Protein AF-0000000078598171 (afdb_homodimer)

Sequence (650 aa):
MPSNESLQSGLPTLPEVDLKSPAPIDSLVQDVVRGLKESGACIIRNLLDREQVGHIMQDMKQFLKTRPDCPFFAQEVKVVGGLAGKSPTFATHVACNEVWQKVLTHFLRHPYGPYWSGGKQYVSYSGVQLGSSAGLQLDPGAKAQDLHRDDTAHRTWNGEASEYQIGRDSCLTSLTACTATTSINGATRVVPGSHLWDYNRPPPPEGQGAVDALLQPGDSLFILGSVLHGHGENSSVDEERMVLGCGACCDFLRQEENQYLAHDREALQQLPSHVQRFIGYSTFEPAGGTANWKDPWQLLNPNKEYEPMPMNTVEFTPERKEKAVMPSNESLQSGLPTLPEVDLKSPAPIDSLVQDVVRGLKESGACIIRNLLDREQVGHIMQDMKQFLKTRPDCPFFAQEVKVVGGLAGKSPTFATHVACNEVWQKVLTHFLRHPYGPYWSGGKQYVSYSGVQLGSSAGLQLDPGAKAQDLHRDDTAHRTWNGEASEYQIGRDSCLTSLTACTATTSINGATRVVPGSHLWDYNRPPPPEGQGAVDALLQPGDSLFILGSVLHGHGENSSVDEERMVLGCGACCDFLRQEENQYLAHDREALQQLPSHVQRFIGYSTFEPAGGTANWKDPWQLLNPNKEYEPMPMNTVEFTPERKEKAV

Structure (mmCIF, N/CA/C/O backbone):
data_AF-0000000078598171-model_v1
#
loop_
_entity.id
_entity.type
_entity.pdbx_description
1 polymer 'Uncharacterized protein'
#
loop_
_atom_site.group_PDB
_atom_site.id
_atom_site.type_symbol
_atom_site.label_atom_id
_atom_site.label_alt_id
_atom_site.label_comp_id
_atom_site.label_asym_id
_atom_site.label_entity_id
_atom_site.label_seq_id
_atom_site.pdbx_PDB_ins_code
_atom_site.Cartn_x
_atom_site.Cartn_y
_atom_site.Cartn_z
_atom_site.occupancy
_atom_site.B_iso_or_equiv
_atom_site.auth_seq_id
_atom_site.auth_comp_id
_atom_site.auth_asym_id
_atom_site.auth_atom_id
_atom_site.pdbx_PDB_model_num
ATOM 1 N N . MET A 1 1 ? -37.5 -45.531 -22.984 1 25.11 1 MET A N 1
ATOM 2 C CA . MET A 1 1 ? -36.594 -45.625 -21.844 1 25.11 1 MET A CA 1
ATOM 3 C C . MET A 1 1 ? -35.531 -44.531 -21.891 1 25.11 1 MET A C 1
ATOM 5 O O . MET A 1 1 ? -34.812 -44.406 -22.875 1 25.11 1 MET A O 1
ATOM 9 N N . PRO A 1 2 ? -35.75 -43.281 -21.359 1 27.56 2 PRO A N 1
ATOM 10 C CA . PRO A 1 2 ? -34.938 -42.094 -21.562 1 27.56 2 PRO A CA 1
ATOM 11 C C . PRO A 1 2 ? -33.469 -42.312 -21.203 1 27.56 2 PRO A C 1
ATOM 13 O O . PRO A 1 2 ? -33.156 -43.062 -20.297 1 27.56 2 PRO A O 1
ATOM 16 N N . SER A 1 3 ? -32.594 -42.469 -22.266 1 26.48 3 SER A N 1
ATOM 17 C CA . SER A 1 3 ? -31.172 -42.75 -22.109 1 26.48 3 SER A CA 1
ATOM 18 C C . SER A 1 3 ? -30.562 -41.969 -20.969 1 26.48 3 SER A C 1
ATOM 20 O O . SER A 1 3 ? -30.875 -40.781 -20.781 1 26.48 3 SER A O 1
ATOM 22 N N . ASN A 1 4 ? -30.234 -42.594 -19.766 1 26.97 4 ASN A N 1
ATOM 23 C CA . ASN A 1 4 ? -29.516 -42.312 -18.516 1 26.97 4 ASN A CA 1
ATOM 24 C C . ASN A 1 4 ? -28.188 -41.594 -18.797 1 26.97 4 ASN A C 1
ATOM 26 O O . ASN A 1 4 ? -27.156 -42.25 -18.953 1 26.97 4 ASN A O 1
ATOM 30 N N . GLU A 1 5 ? -27.969 -40.812 -19.75 1 30.59 5 GLU A N 1
ATOM 31 C CA . GLU A 1 5 ? -26.688 -40.156 -20 1 30.59 5 GLU A CA 1
ATOM 32 C C . GLU A 1 5 ? -25.984 -39.844 -18.688 1 30.59 5 GLU A C 1
ATOM 34 O O . GLU A 1 5 ? -26.641 -39.531 -17.688 1 30.59 5 GLU A O 1
ATOM 39 N N . SER A 1 6 ? -24.531 -40.125 -18.625 1 29.31 6 SER A N 1
ATOM 40 C CA . SER A 1 6 ? -23.453 -40.188 -17.641 1 29.31 6 SER A CA 1
ATOM 41 C C . SER A 1 6 ? -23.484 -38.969 -16.734 1 29.31 6 SER A C 1
ATOM 43 O O . SER A 1 6 ? -23.406 -37.812 -17.203 1 29.31 6 SER A O 1
ATOM 45 N N . LEU A 1 7 ? -24.234 -38.781 -15.719 1 32.22 7 LEU A N 1
ATOM 46 C CA . LEU A 1 7 ? -24.047 -38.219 -14.391 1 32.22 7 LEU A CA 1
ATOM 47 C C . LEU A 1 7 ? -22.609 -38.438 -13.914 1 32.22 7 LEU A C 1
ATOM 49 O O . LEU A 1 7 ? -22.375 -39.156 -12.945 1 32.22 7 LEU A O 1
ATOM 53 N N . GLN A 1 8 ? -21.578 -38.906 -14.789 1 32.25 8 GLN A N 1
ATOM 54 C CA . GLN A 1 8 ? -20.203 -39.125 -14.359 1 32.25 8 GLN A CA 1
ATOM 55 C C . GLN A 1 8 ? -19.797 -38.156 -13.266 1 32.25 8 GLN A C 1
ATOM 57 O O . GLN A 1 8 ? -20.203 -37 -13.281 1 32.25 8 GLN A O 1
ATOM 62 N N . SER A 1 9 ? -19.188 -38.469 -12.023 1 37.94 9 SER A N 1
ATOM 63 C CA . SER A 1 9 ? -18.781 -38.219 -10.641 1 37.94 9 SER A CA 1
ATOM 64 C C . SER A 1 9 ? -17.844 -37 -10.562 1 37.94 9 SER A C 1
ATOM 66 O O . SER A 1 9 ? -16.656 -37.125 -10.844 1 37.94 9 SER A O 1
ATOM 68 N N . GLY A 1 10 ? -17.781 -35.844 -11.258 1 42.25 10 GLY A N 1
ATOM 69 C CA . GLY A 1 10 ? -17.047 -34.719 -11.844 1 42.25 10 GLY A CA 1
ATOM 70 C C . GLY A 1 10 ? -16.203 -33.969 -10.836 1 42.25 10 GLY A C 1
ATOM 71 O O . GLY A 1 10 ? -16.719 -33.125 -10.094 1 42.25 10 GLY A O 1
ATOM 72 N N . LEU A 1 11 ? -15.219 -34.562 -10.219 1 49.22 11 LEU A N 1
ATOM 73 C CA . LEU A 1 11 ? -14.289 -33.844 -9.344 1 49.22 11 LEU A CA 1
ATOM 74 C C . LEU A 1 11 ? -13.984 -32.469 -9.883 1 49.22 11 LEU A C 1
ATOM 76 O O . LEU A 1 11 ? -13.828 -32.281 -11.094 1 49.22 11 LEU A O 1
ATOM 80 N N . PRO A 1 12 ? -14.25 -31.531 -9.086 1 64.31 12 PRO A N 1
ATOM 81 C CA . PRO A 1 12 ? -14.008 -30.156 -9.555 1 64.31 12 PRO A CA 1
ATOM 82 C C . PRO A 1 12 ? -12.625 -30 -10.195 1 64.31 12 PRO A C 1
ATOM 84 O O . PRO A 1 12 ? -11.664 -30.625 -9.758 1 64.31 12 PRO A O 1
ATOM 87 N N . THR A 1 13 ? -12.602 -29.828 -11.539 1 85.81 13 THR A N 1
ATOM 88 C CA . THR A 1 13 ? -11.367 -29.531 -12.258 1 85.81 13 THR A CA 1
ATOM 89 C C . THR A 1 13 ? -11.172 -28.016 -12.383 1 85.81 13 THR A C 1
ATOM 91 O O . THR A 1 13 ? -12.117 -27.25 -12.227 1 85.81 13 THR A O 1
ATOM 94 N N . LEU A 1 14 ? -9.945 -27.703 -12.461 1 96.62 14 LEU A N 1
ATOM 95 C CA . LEU A 1 14 ? -9.633 -26.297 -12.719 1 96.62 14 LEU A CA 1
ATOM 96 C C . LEU A 1 14 ? -9.758 -25.984 -14.211 1 96.62 14 LEU A C 1
ATOM 98 O O . LEU A 1 14 ? -9.391 -26.797 -15.055 1 96.62 14 LEU A O 1
ATOM 102 N N . PRO A 1 15 ? -10.383 -24.859 -14.523 1 98.12 15 PRO A N 1
ATOM 103 C CA . PRO A 1 15 ? -10.344 -24.422 -15.922 1 98.12 15 PRO A CA 1
ATOM 104 C C . PRO A 1 15 ? -8.922 -24.359 -16.484 1 98.12 15 PRO A C 1
ATOM 106 O O . PRO A 1 15 ? -7.969 -24.156 -15.734 1 98.12 15 PRO A O 1
ATOM 109 N N . GLU A 1 16 ? -8.836 -24.625 -17.812 1 98.25 16 GLU A N 1
ATOM 110 C CA . GLU A 1 16 ? -7.531 -24.625 -18.469 1 98.25 16 GLU A CA 1
ATOM 111 C C . GLU A 1 16 ? -7.582 -23.859 -19.797 1 98.25 16 GLU A C 1
ATOM 113 O O . GLU A 1 16 ? -8.57 -23.938 -20.516 1 98.25 16 GLU A O 1
ATOM 118 N N . VAL A 1 17 ? -6.535 -23.125 -20.062 1 98.75 17 VAL A N 1
ATOM 119 C CA . VAL A 1 17 ? -6.348 -22.438 -21.328 1 98.75 17 VAL A CA 1
ATOM 120 C C . VAL A 1 17 ? -4.965 -22.766 -21.891 1 98.75 17 VAL A C 1
ATOM 122 O O . VAL A 1 17 ? -3.965 -22.719 -21.172 1 98.75 17 VAL A O 1
ATOM 125 N N . ASP A 1 18 ? -4.91 -23.141 -23.141 1 98.75 18 ASP A N 1
ATOM 126 C CA . ASP A 1 18 ? -3.65 -23.438 -23.812 1 98.75 18 ASP A CA 1
ATOM 127 C C . ASP A 1 18 ? -3.199 -22.281 -24.688 1 98.75 18 ASP A C 1
ATOM 129 O O . ASP A 1 18 ? -3.848 -21.953 -25.688 1 98.75 18 ASP A O 1
ATOM 133 N N . LEU A 1 19 ? -2.061 -21.703 -24.375 1 98.25 19 LEU A N 1
ATOM 134 C CA . LEU A 1 19 ? -1.608 -20.516 -25.078 1 98.25 19 LEU A CA 1
ATOM 135 C C . LEU A 1 19 ? -1.07 -20.875 -26.453 1 98.25 19 LEU A C 1
ATOM 137 O O . LEU A 1 19 ? -0.82 -19.984 -27.281 1 98.25 19 LEU A O 1
ATOM 141 N N . LYS A 1 20 ? -0.929 -22.125 -26.781 1 97.12 20 LYS A N 1
ATOM 142 C CA . LYS A 1 20 ? -0.544 -22.531 -28.141 1 97.12 20 LYS A CA 1
ATOM 143 C C . LYS A 1 20 ? -1.768 -22.688 -29.031 1 97.12 20 LYS A C 1
ATOM 145 O O . LYS A 1 20 ? -1.637 -22.969 -30.219 1 97.12 20 LYS A O 1
ATOM 150 N N . SER A 1 21 ? -2.893 -22.531 -28.406 1 96.31 21 SER A N 1
ATOM 151 C CA . SER A 1 21 ? -4.105 -22.516 -29.219 1 96.31 21 SER A CA 1
ATOM 152 C C . SER A 1 21 ? -4.027 -21.438 -30.297 1 96.31 21 SER A C 1
ATOM 154 O O . SER A 1 21 ? -3.479 -20.344 -30.062 1 96.31 21 SER A O 1
ATOM 156 N N . PRO A 1 22 ? -4.625 -21.625 -31.484 1 96.12 22 PRO A N 1
ATOM 157 C CA . PRO A 1 22 ? -4.562 -20.656 -32.562 1 96.12 22 PRO A CA 1
ATOM 158 C C . PRO A 1 22 ? -5.469 -19.438 -32.344 1 96.12 22 PRO A C 1
ATOM 160 O O . PRO A 1 22 ? -5.445 -18.484 -33.125 1 96.12 22 PRO A O 1
ATOM 163 N N . ALA A 1 23 ? -6.176 -19.422 -31.297 1 96.25 23 ALA A N 1
ATOM 164 C CA . ALA A 1 23 ? -7.074 -18.312 -31 1 96.25 23 ALA A CA 1
ATOM 165 C C . ALA A 1 23 ? -6.285 -17.031 -30.734 1 96.25 23 ALA A C 1
ATOM 167 O O . ALA A 1 23 ? -5.141 -17.078 -30.281 1 96.25 23 ALA A O 1
ATOM 168 N N . PRO A 1 24 ? -6.957 -15.891 -31.094 1 97.69 24 PRO A N 1
ATOM 169 C CA . PRO A 1 24 ? -6.309 -14.617 -30.781 1 97.69 24 PRO A CA 1
ATOM 170 C C . PRO A 1 24 ? -6.035 -14.445 -29.281 1 97.69 24 PRO A C 1
ATOM 172 O O . PRO A 1 24 ? -6.793 -14.953 -28.453 1 97.69 24 PRO A O 1
ATOM 175 N N . ILE A 1 25 ? -5.047 -13.734 -28.969 1 97.12 25 ILE A N 1
ATOM 176 C CA . ILE A 1 25 ? -4.59 -13.547 -27.594 1 97.12 25 ILE A CA 1
ATOM 177 C C . ILE A 1 25 ? -5.727 -12.977 -26.75 1 97.12 25 ILE A C 1
ATOM 179 O O . ILE A 1 25 ? -5.914 -13.383 -25.594 1 97.12 25 ILE A O 1
ATOM 183 N N . ASP A 1 26 ? -6.477 -12.07 -27.25 1 97.88 26 ASP A N 1
ATOM 184 C CA . ASP A 1 26 ? -7.559 -11.445 -26.5 1 97.88 26 ASP A CA 1
ATOM 185 C C . ASP A 1 26 ? -8.641 -12.461 -26.141 1 97.88 26 ASP A C 1
ATOM 187 O O . ASP A 1 26 ? -9.25 -12.383 -25.062 1 97.88 26 ASP A O 1
ATOM 191 N N . SER A 1 27 ? -8.859 -13.367 -27.031 1 98.25 27 SER A N 1
ATOM 192 C CA . SER A 1 27 ? -9.812 -14.438 -26.75 1 98.25 27 SER A CA 1
ATOM 193 C C . SER A 1 27 ? -9.297 -15.359 -25.641 1 98.25 27 SER A C 1
ATOM 195 O O . SER A 1 27 ? -10.055 -15.758 -24.766 1 98.25 27 SER A O 1
ATOM 197 N N . LEU A 1 28 ? -8.055 -15.664 -25.75 1 98.44 28 LEU A N 1
ATOM 198 C CA . LEU A 1 28 ? -7.441 -16.5 -24.719 1 98.44 28 LEU A CA 1
ATOM 199 C C . LEU A 1 28 ? -7.516 -15.82 -23.344 1 98.44 28 LEU A C 1
ATOM 201 O O . LEU A 1 28 ? -7.82 -16.469 -22.344 1 98.44 28 LEU A O 1
ATOM 205 N N . VAL A 1 29 ? -7.297 -14.516 -23.328 1 98.81 29 VAL A N 1
ATOM 206 C CA . VAL A 1 29 ? -7.379 -13.742 -22.094 1 98.81 29 VAL A CA 1
ATOM 207 C C . VAL A 1 29 ? -8.797 -13.812 -21.531 1 98.81 29 VAL A C 1
ATOM 209 O O . VAL A 1 29 ? -8.984 -14.008 -20.328 1 98.81 29 VAL A O 1
ATOM 212 N N . GLN A 1 30 ? -9.773 -13.711 -22.359 1 98.69 30 GLN A N 1
ATOM 213 C CA . GLN A 1 30 ? -11.164 -13.781 -21.906 1 98.69 30 GLN A CA 1
ATOM 214 C C . GLN A 1 30 ? -11.477 -15.141 -21.297 1 98.69 30 GLN A C 1
ATOM 216 O O . GLN A 1 30 ? -12.219 -15.234 -20.328 1 98.69 30 GLN A O 1
ATOM 221 N N . ASP A 1 31 ? -10.906 -16.156 -21.906 1 98.75 31 ASP A N 1
ATOM 222 C CA . ASP A 1 31 ? -11.102 -17.5 -21.375 1 98.75 31 ASP A CA 1
ATOM 223 C C . ASP A 1 31 ? -10.469 -17.641 -19.984 1 98.75 31 ASP A C 1
ATOM 225 O O . ASP A 1 31 ? -11.055 -18.25 -19.094 1 98.75 31 ASP A O 1
ATOM 229 N N . VAL A 1 32 ? -9.305 -17.094 -19.844 1 98.88 32 VAL A N 1
ATOM 230 C CA . VAL A 1 32 ? -8.641 -17.125 -18.547 1 98.88 32 VAL A CA 1
ATOM 231 C C . VAL A 1 32 ? -9.477 -16.359 -17.516 1 98.88 32 VAL A C 1
ATOM 233 O O . VAL A 1 32 ? -9.711 -16.859 -16.422 1 98.88 32 VAL A O 1
ATOM 236 N N . VAL A 1 33 ? -9.953 -15.164 -17.906 1 98.88 33 VAL A N 1
ATOM 237 C CA . VAL A 1 33 ? -10.758 -14.328 -17.016 1 98.88 33 VAL A CA 1
ATOM 238 C C . VAL A 1 33 ? -12.016 -15.094 -16.594 1 98.88 33 VAL A C 1
ATOM 240 O O . VAL A 1 33 ? -12.367 -15.109 -15.406 1 98.88 33 VAL A O 1
ATOM 243 N N . ARG A 1 34 ? -12.633 -15.766 -17.531 1 98.56 34 ARG A N 1
ATOM 244 C CA . ARG A 1 34 ? -13.82 -16.562 -17.234 1 98.56 34 ARG A CA 1
ATOM 245 C C . ARG A 1 34 ? -13.492 -17.672 -16.25 1 98.56 34 ARG A C 1
ATOM 247 O O . ARG A 1 34 ? -14.234 -17.906 -15.289 1 98.56 34 ARG A O 1
ATOM 254 N N . GLY A 1 35 ? -12.414 -18.359 -16.5 1 98.62 35 GLY A N 1
ATOM 255 C CA . GLY A 1 35 ? -11.977 -19.406 -15.586 1 98.62 35 GLY A CA 1
ATOM 256 C C . GLY A 1 35 ? -11.719 -18.906 -14.18 1 98.62 35 GLY A C 1
ATOM 257 O O . GLY A 1 35 ? -12.141 -19.547 -13.203 1 98.62 35 GLY A O 1
ATOM 258 N N . LEU A 1 36 ? -11.078 -17.766 -14.055 1 98.88 36 LEU A N 1
ATOM 259 C CA . LEU A 1 36 ? -10.766 -17.172 -12.758 1 98.88 36 LEU A CA 1
ATOM 260 C C . LEU A 1 36 ? -12.039 -16.75 -12.039 1 98.88 36 LEU A C 1
ATOM 262 O O . LEU A 1 36 ? -12.172 -16.938 -10.828 1 98.88 36 LEU A O 1
ATOM 266 N N . LYS A 1 37 ? -12.969 -16.188 -12.797 1 98.62 37 LYS A N 1
ATOM 267 C CA . LYS A 1 37 ? -14.227 -15.758 -12.188 1 98.62 37 LYS A CA 1
ATOM 268 C C . LYS A 1 37 ? -15.016 -16.953 -11.672 1 98.62 37 LYS A C 1
ATOM 270 O O . LYS A 1 37 ? -15.711 -16.859 -10.664 1 98.62 37 LYS A O 1
ATOM 275 N N . GLU A 1 38 ? -14.844 -18.062 -12.32 1 97.38 38 GLU A N 1
ATOM 276 C CA . GLU A 1 38 ? -15.625 -19.25 -11.984 1 97.38 38 GLU A CA 1
ATOM 277 C C . GLU A 1 38 ? -14.992 -20.016 -10.828 1 97.38 38 GLU A C 1
ATOM 279 O O . GLU A 1 38 ? -15.68 -20.375 -9.867 1 97.38 38 GLU A O 1
ATOM 284 N N . SER A 1 39 ? -13.695 -20.188 -10.875 1 97.88 39 SER A N 1
ATOM 285 C CA . SER A 1 39 ? -13.078 -21.141 -9.945 1 97.88 39 SER A CA 1
ATOM 286 C C . SER A 1 39 ? -12.086 -20.438 -9.023 1 97.88 39 SER A C 1
ATOM 288 O O . SER A 1 39 ? -11.641 -21.016 -8.031 1 97.88 39 SER A O 1
ATOM 290 N N . GLY A 1 40 ? -11.75 -19.203 -9.336 1 98.62 40 GLY A N 1
ATOM 291 C CA . GLY A 1 40 ? -10.703 -18.516 -8.602 1 98.62 40 GLY A CA 1
ATOM 292 C C . GLY A 1 40 ? -9.305 -18.906 -9.047 1 98.62 40 GLY A C 1
ATOM 293 O O . GLY A 1 40 ? -8.312 -18.375 -8.555 1 98.62 40 GLY A O 1
ATOM 294 N N . ALA A 1 41 ? -9.242 -19.891 -10.031 1 98.88 41 ALA A N 1
ATOM 295 C CA . ALA A 1 41 ? -7.973 -20.391 -10.555 1 98.88 41 ALA A CA 1
ATOM 296 C C . ALA A 1 41 ? -8.117 -20.859 -12 1 98.88 41 ALA A C 1
ATOM 298 O O . ALA A 1 41 ? -9.203 -21.266 -12.422 1 98.88 41 ALA A O 1
ATOM 299 N N . CYS A 1 42 ? -7.031 -20.75 -12.688 1 98.94 42 CYS A N 1
ATOM 300 C CA . CYS A 1 42 ? -6.996 -21.203 -14.07 1 98.94 42 CYS A CA 1
ATOM 301 C C . CYS A 1 42 ? -5.602 -21.703 -14.445 1 98.94 42 CYS A C 1
ATOM 303 O O . CYS A 1 42 ? -4.609 -21.016 -14.203 1 98.94 42 CYS A O 1
ATOM 305 N N . ILE A 1 43 ? -5.527 -22.891 -14.977 1 98.88 43 ILE A N 1
ATOM 306 C CA . ILE A 1 43 ? -4.262 -23.438 -15.469 1 98.88 43 ILE A CA 1
ATOM 307 C C . ILE A 1 43 ? -3.967 -22.875 -16.859 1 98.88 43 ILE A C 1
ATOM 309 O O . ILE A 1 43 ? -4.828 -22.906 -17.734 1 98.88 43 ILE A O 1
ATOM 313 N N . ILE A 1 44 ? -2.807 -22.344 -17.047 1 98.94 44 ILE A N 1
ATOM 314 C CA . ILE A 1 44 ? -2.314 -21.844 -18.328 1 98.94 44 ILE A CA 1
ATOM 315 C C . ILE A 1 44 ? -1.263 -22.812 -18.891 1 98.94 44 ILE A C 1
ATOM 317 O O . ILE A 1 44 ? -0.153 -22.891 -18.359 1 98.94 44 ILE A O 1
ATOM 321 N N . ARG A 1 45 ? -1.63 -23.5 -19.938 1 98.81 45 ARG A N 1
ATOM 322 C CA . ARG A 1 45 ? -0.683 -24.406 -20.578 1 98.81 45 ARG A CA 1
ATOM 323 C C . ARG A 1 45 ? 0.257 -23.641 -21.5 1 98.81 45 ARG A C 1
ATOM 325 O O . ARG A 1 45 ? -0.173 -22.734 -22.234 1 98.81 45 ARG A O 1
ATOM 332 N N . ASN A 1 46 ? 1.553 -23.938 -21.422 1 98.69 46 ASN A N 1
ATOM 333 C CA . ASN A 1 46 ? 2.559 -23.453 -22.375 1 98.69 46 ASN A CA 1
ATOM 334 C C . ASN A 1 46 ? 2.766 -21.938 -22.234 1 98.69 46 ASN A C 1
ATOM 336 O O . ASN A 1 46 ? 2.879 -21.234 -23.25 1 98.69 46 ASN A O 1
ATOM 340 N N . LEU A 1 47 ? 2.783 -21.453 -21.016 1 98.81 47 LEU A N 1
ATOM 341 C CA . LEU A 1 47 ? 3.164 -20.062 -20.828 1 98.81 47 LEU A CA 1
ATOM 342 C C . LEU A 1 47 ? 4.613 -19.828 -21.234 1 98.81 47 LEU A C 1
ATOM 344 O O . LEU A 1 47 ? 4.926 -18.812 -21.875 1 98.81 47 LEU A O 1
ATOM 348 N N . LEU A 1 48 ? 5.5 -20.734 -20.844 1 98.75 48 LEU A N 1
ATOM 349 C CA . LEU A 1 48 ? 6.914 -20.703 -21.219 1 98.75 48 LEU A CA 1
ATOM 350 C C . LEU A 1 48 ? 7.266 -21.906 -22.094 1 98.75 48 LEU A C 1
ATOM 352 O O . LEU A 1 48 ? 6.668 -22.969 -21.953 1 98.75 48 LEU A O 1
ATOM 356 N N . ASP A 1 49 ? 8.266 -21.719 -22.906 1 98.06 49 ASP A N 1
ATOM 357 C CA . ASP A 1 49 ? 8.836 -22.875 -23.594 1 98.06 49 ASP A CA 1
ATOM 358 C C . ASP A 1 49 ? 9.992 -23.469 -22.797 1 98.06 49 ASP A C 1
ATOM 360 O O . ASP A 1 49 ? 10.375 -22.922 -21.75 1 98.06 49 ASP A O 1
ATOM 364 N N . ARG A 1 50 ? 10.516 -24.562 -23.281 1 97.56 50 ARG A N 1
ATOM 365 C CA . ARG A 1 50 ? 11.531 -25.312 -22.562 1 97.56 50 ARG A CA 1
ATOM 366 C C . ARG A 1 50 ? 12.812 -24.5 -22.422 1 97.56 50 ARG A C 1
ATOM 368 O O . ARG A 1 50 ? 13.508 -24.594 -21.406 1 97.56 50 ARG A O 1
ATOM 375 N N . GLU A 1 51 ? 13.133 -23.75 -23.375 1 98.38 51 GLU A N 1
ATOM 376 C CA . GLU A 1 51 ? 14.344 -22.938 -23.344 1 98.38 51 GLU A CA 1
ATOM 377 C C . GLU A 1 51 ? 14.242 -21.859 -22.281 1 98.38 51 GLU A C 1
ATOM 379 O O . GLU A 1 51 ? 15.188 -21.625 -21.516 1 98.38 51 GLU A O 1
ATOM 384 N N . GLN A 1 52 ? 13.117 -21.234 -22.266 1 98.62 52 GLN A N 1
ATOM 385 C CA . GLN A 1 52 ? 12.875 -20.203 -21.281 1 98.62 52 GLN A CA 1
ATOM 386 C C . GLN A 1 52 ? 12.93 -20.766 -19.859 1 98.62 52 GLN A C 1
ATOM 388 O O . GLN A 1 52 ? 13.523 -20.156 -18.969 1 98.62 52 GLN A O 1
ATOM 393 N N . VAL A 1 53 ? 12.352 -21.922 -19.656 1 98.81 53 VAL A N 1
ATOM 394 C CA . VAL A 1 53 ? 12.414 -22.594 -18.359 1 98.81 53 VAL A CA 1
ATOM 395 C C . VAL A 1 53 ? 13.867 -22.859 -17.984 1 98.81 53 VAL A C 1
ATOM 397 O O . VAL A 1 53 ? 14.281 -22.578 -16.859 1 98.81 53 VAL A O 1
ATOM 400 N N . GLY A 1 54 ? 14.586 -23.344 -18.922 1 98.38 54 GLY A N 1
ATOM 401 C CA . GLY A 1 54 ? 16 -23.625 -18.688 1 98.38 54 GLY A CA 1
ATOM 402 C C . GLY A 1 54 ? 16.797 -22.391 -18.297 1 98.38 54 GLY A C 1
ATOM 403 O O . GLY A 1 54 ? 17.625 -22.438 -17.391 1 98.38 54 GLY A O 1
ATOM 404 N N . HIS A 1 55 ? 16.562 -21.281 -18.938 1 98.44 55 HIS A N 1
ATOM 405 C CA . HIS A 1 55 ? 17.25 -20.031 -18.641 1 98.44 55 HIS A CA 1
ATOM 406 C C . HIS A 1 55 ? 16.969 -19.562 -17.219 1 98.44 55 HIS A C 1
ATOM 408 O O . HIS A 1 55 ? 17.891 -19.172 -16.5 1 98.44 55 HIS A O 1
ATOM 414 N N . ILE A 1 56 ? 15.734 -19.641 -16.812 1 98.5 56 ILE A N 1
ATOM 415 C CA . ILE A 1 56 ? 15.344 -19.188 -15.484 1 98.5 56 ILE A CA 1
ATOM 416 C C . ILE A 1 56 ? 15.992 -20.078 -14.422 1 98.5 56 ILE A C 1
ATOM 418 O O . ILE A 1 56 ? 16.531 -19.594 -13.43 1 98.5 56 ILE A O 1
ATOM 422 N N . MET A 1 57 ? 15.969 -21.406 -14.695 1 97.88 57 MET A N 1
ATOM 423 C CA . MET A 1 57 ? 16.578 -22.344 -13.758 1 97.88 57 MET A CA 1
ATOM 424 C C . MET A 1 57 ? 18.078 -22.078 -13.625 1 97.88 57 MET A C 1
ATOM 426 O O . MET A 1 57 ? 18.625 -22.125 -12.516 1 97.88 57 MET A O 1
ATOM 430 N N . GLN A 1 58 ? 18.672 -21.75 -14.68 1 97.31 58 GLN A N 1
ATOM 431 C CA . GLN A 1 58 ? 20.094 -21.438 -14.656 1 97.31 58 GLN A CA 1
ATOM 432 C C . GLN A 1 58 ? 20.359 -20.156 -13.867 1 97.31 58 GLN A C 1
ATOM 434 O O . GLN A 1 58 ? 21.312 -20.094 -13.086 1 97.31 58 GLN A O 1
ATOM 439 N N . ASP A 1 59 ? 19.547 -19.172 -14.086 1 96.25 59 ASP A N 1
ATOM 440 C CA . ASP A 1 59 ? 19.688 -17.906 -13.383 1 96.25 59 ASP A CA 1
ATOM 441 C C . ASP A 1 59 ? 19.594 -18.094 -11.867 1 96.25 59 ASP A C 1
ATOM 443 O O . ASP A 1 59 ? 20.266 -17.391 -11.102 1 96.25 59 ASP A O 1
ATOM 447 N N . MET A 1 60 ? 18.812 -19.078 -11.445 1 94.62 60 MET A N 1
ATOM 448 C CA . MET A 1 60 ? 18.516 -19.266 -10.023 1 94.62 60 MET A CA 1
ATOM 449 C C . MET A 1 60 ? 19.578 -20.141 -9.359 1 94.62 60 MET A C 1
ATOM 451 O O . MET A 1 60 ? 19.672 -20.172 -8.133 1 94.62 60 MET A O 1
ATOM 455 N N . LYS A 1 61 ? 20.281 -20.859 -10.094 1 92.25 61 LYS A N 1
ATOM 456 C CA . LYS A 1 61 ? 21.156 -21.922 -9.594 1 92.25 61 LYS A CA 1
ATOM 457 C C . LYS A 1 61 ? 22.078 -21.391 -8.5 1 92.25 61 LYS A C 1
ATOM 459 O O . LYS A 1 61 ? 22.234 -22.016 -7.453 1 92.25 61 LYS A O 1
ATOM 464 N N . GLN A 1 62 ? 22.625 -20.266 -8.719 1 88.56 62 GLN A N 1
ATOM 465 C CA . GLN A 1 62 ? 23.609 -19.734 -7.789 1 88.56 62 GLN A CA 1
ATOM 466 C C . GLN A 1 62 ? 22.969 -19.281 -6.48 1 88.56 62 GLN A C 1
ATOM 468 O O . GLN A 1 62 ? 23.656 -19.125 -5.469 1 88.56 62 GLN A O 1
ATOM 473 N N . PHE A 1 63 ? 21.703 -19.062 -6.559 1 88.19 63 PHE A N 1
ATOM 474 C CA . PHE A 1 63 ? 21.031 -18.562 -5.371 1 88.19 63 PHE A CA 1
ATOM 475 C C . PHE A 1 63 ? 20.375 -19.703 -4.59 1 88.19 63 PHE A C 1
ATOM 477 O O . PHE A 1 63 ? 19.953 -19.5 -3.447 1 88.19 63 PHE A O 1
ATOM 484 N N . LEU A 1 64 ? 20.172 -20.766 -5.301 1 82.31 64 LEU A N 1
ATOM 485 C CA . LEU A 1 64 ? 19.547 -21.922 -4.641 1 82.31 64 LEU A CA 1
ATOM 486 C C . LEU A 1 64 ? 20.516 -22.547 -3.643 1 82.31 64 LEU A C 1
ATOM 488 O O . LEU A 1 64 ? 21.594 -23 -4.016 1 82.31 64 LEU A O 1
ATOM 492 N N . LYS A 1 65 ? 20.781 -21.578 -2.646 1 66.44 65 LYS A N 1
ATOM 493 C CA . LYS A 1 65 ? 21.734 -22.062 -1.647 1 66.44 65 LYS A CA 1
ATOM 494 C C . LYS A 1 65 ? 21.125 -23.172 -0.8 1 66.44 65 LYS A C 1
ATOM 496 O O . LYS A 1 65 ? 19.906 -23.359 -0.789 1 66.44 65 LYS A O 1
ATOM 501 N N . THR A 1 66 ? 22.047 -24.016 -0.126 1 56.34 66 THR A N 1
ATOM 502 C CA . THR A 1 66 ? 21.734 -25.156 0.728 1 56.34 66 THR A CA 1
ATOM 503 C C . THR A 1 66 ? 20.656 -24.781 1.748 1 56.34 66 THR A C 1
ATOM 505 O O . THR A 1 66 ? 19.766 -25.578 2.029 1 56.34 66 THR A O 1
ATOM 508 N N . ARG A 1 67 ? 20.859 -23.891 2.877 1 52.16 67 ARG A N 1
ATOM 509 C CA . ARG A 1 67 ? 19.844 -23.828 3.922 1 52.16 67 ARG A CA 1
ATOM 510 C C . ARG A 1 67 ? 19.234 -22.438 4.012 1 52.16 67 ARG A C 1
ATOM 512 O O . ARG A 1 67 ? 19.953 -21.438 4.109 1 52.16 67 ARG A O 1
ATOM 519 N N . PRO A 1 68 ? 18.062 -22.281 3.391 1 51.91 68 PRO A N 1
ATOM 520 C CA . PRO A 1 68 ? 17.422 -20.984 3.6 1 51.91 68 PRO A CA 1
ATOM 521 C C . PRO A 1 68 ? 17.25 -20.641 5.078 1 51.91 68 PRO A C 1
ATOM 523 O O . PRO A 1 68 ? 16.938 -21.516 5.887 1 51.91 68 PRO A O 1
ATOM 526 N N . ASP A 1 69 ? 17.922 -19.734 5.648 1 56.69 69 ASP A N 1
ATOM 527 C CA . ASP A 1 69 ? 17.562 -19.328 7.004 1 56.69 69 ASP A CA 1
ATOM 528 C C . ASP A 1 69 ? 16.25 -18.547 7.012 1 56.69 69 ASP A C 1
ATOM 530 O O . ASP A 1 69 ? 16.219 -17.375 7.406 1 56.69 69 ASP A O 1
ATOM 534 N N . CYS A 1 70 ? 15.234 -18.938 6.059 1 54.72 70 CYS A N 1
ATOM 535 C CA . CYS A 1 70 ? 13.984 -18.188 6.152 1 54.72 70 CYS A CA 1
ATOM 536 C C . CYS A 1 70 ? 13.109 -18.734 7.277 1 54.72 70 CYS A C 1
ATOM 538 O O . CYS A 1 70 ? 12.711 -19.906 7.25 1 54.72 70 CYS A O 1
ATOM 540 N N . PRO A 1 71 ? 12.977 -17.984 8.281 1 54.44 71 PRO A N 1
ATOM 541 C CA . PRO A 1 71 ? 12.195 -18.469 9.414 1 54.44 71 PRO A CA 1
ATOM 542 C C . PRO A 1 71 ? 10.742 -18.766 9.047 1 54.44 71 PRO A C 1
ATOM 544 O O . PRO A 1 71 ? 10.047 -19.469 9.789 1 54.44 71 PRO A O 1
ATOM 547 N N . PHE A 1 72 ? 10.344 -18.375 7.805 1 56.94 72 PHE A N 1
ATOM 548 C CA . PHE A 1 72 ? 8.922 -18.5 7.488 1 56.94 72 PHE A CA 1
ATOM 549 C C . PHE A 1 72 ? 8.625 -19.844 6.859 1 56.94 72 PHE A C 1
ATOM 551 O O . PHE A 1 72 ? 7.465 -20.25 6.773 1 56.94 72 PHE A O 1
ATOM 558 N N . PHE A 1 73 ? 9.797 -20.484 6.43 1 63.09 73 PHE A N 1
ATOM 559 C CA . PHE A 1 73 ? 9.547 -21.766 5.773 1 63.09 73 PHE A CA 1
ATOM 560 C C . PHE A 1 73 ? 10.305 -22.891 6.473 1 63.09 73 PHE A C 1
ATOM 562 O O . PHE A 1 73 ? 11.352 -22.656 7.09 1 63.09 73 PHE A O 1
ATOM 569 N N . ALA A 1 74 ? 9.688 -24.078 6.34 1 70.31 74 ALA A N 1
ATOM 570 C CA . ALA A 1 74 ? 10.344 -25.281 6.832 1 70.31 74 ALA A CA 1
ATOM 571 C C . ALA A 1 74 ? 11.625 -25.562 6.059 1 70.31 74 ALA A C 1
ATOM 573 O O . ALA A 1 74 ? 11.844 -25 4.984 1 70.31 74 ALA A O 1
ATOM 574 N N . GLN A 1 75 ? 12.5 -26.312 6.602 1 76.81 75 GLN A N 1
ATOM 575 C CA . GLN A 1 75 ? 13.828 -26.609 6.059 1 76.81 75 GLN A CA 1
ATOM 576 C C . GLN A 1 75 ? 13.727 -27.203 4.656 1 76.81 75 GLN A C 1
ATOM 578 O O . GLN A 1 75 ? 14.648 -27.047 3.85 1 76.81 75 GLN A O 1
ATOM 583 N N . GLU A 1 76 ? 12.617 -27.75 4.375 1 85.19 76 GLU A N 1
ATOM 584 C CA . GLU A 1 76 ? 12.453 -28.453 3.107 1 85.19 76 GLU A CA 1
ATOM 585 C C . GLU A 1 76 ? 11.945 -27.516 2.018 1 85.19 76 GLU A C 1
ATOM 587 O O . GLU A 1 76 ? 11.797 -27.922 0.862 1 85.19 76 GLU A O 1
ATOM 592 N N . VAL A 1 77 ? 11.734 -26.297 2.33 1 87.44 77 VAL A N 1
ATOM 593 C CA . VAL A 1 77 ? 11.289 -25.312 1.363 1 87.44 77 VAL A CA 1
ATOM 594 C C . VAL A 1 77 ? 12.398 -24.281 1.127 1 87.44 77 VAL A C 1
ATOM 596 O O . VAL A 1 77 ? 12.797 -23.562 2.049 1 87.44 77 VAL A O 1
ATOM 599 N N . LYS A 1 78 ? 12.898 -24.281 -0.058 1 90.06 78 LYS A N 1
ATOM 600 C CA . LYS A 1 78 ? 13.914 -23.297 -0.45 1 90.06 78 LYS A CA 1
ATOM 601 C C . LYS A 1 78 ? 13.312 -22.188 -1.294 1 90.06 78 LYS A C 1
ATOM 603 O O . LYS A 1 78 ? 12.469 -22.438 -2.16 1 90.06 78 LYS A O 1
ATOM 608 N N . VAL A 1 79 ? 13.742 -20.984 -0.976 1 91.12 79 VAL A N 1
ATOM 609 C CA . VAL A 1 79 ? 13.148 -19.828 -1.643 1 91.12 79 VAL A CA 1
ATOM 610 C C . VAL A 1 79 ? 14.25 -18.953 -2.236 1 91.12 79 VAL A C 1
ATOM 612 O O . VAL A 1 79 ? 15.25 -18.672 -1.57 1 91.12 79 VAL A O 1
ATOM 615 N N . VAL A 1 80 ? 14.133 -18.609 -3.455 1 92.62 80 VAL A N 1
ATOM 616 C CA . VAL A 1 80 ? 14.93 -17.562 -4.094 1 92.62 80 VAL A CA 1
ATOM 617 C C . VAL A 1 80 ? 14.086 -16.312 -4.273 1 92.62 80 VAL A C 1
ATOM 619 O O . VAL A 1 80 ? 13.281 -16.219 -5.199 1 92.62 80 VAL A O 1
ATOM 622 N N . GLY A 1 81 ? 14.281 -15.336 -3.357 1 91.94 81 GLY A N 1
ATOM 623 C CA . GLY A 1 81 ? 13.547 -14.086 -3.445 1 91.94 81 GLY A CA 1
ATOM 624 C C . GLY A 1 81 ? 14.109 -13.125 -4.477 1 91.94 81 GLY A C 1
ATOM 625 O O . GLY A 1 81 ? 15.195 -13.352 -5.016 1 91.94 81 GLY A O 1
ATOM 626 N N . GLY A 1 82 ? 13.32 -12.039 -4.777 1 94.06 82 GLY A N 1
ATOM 627 C CA . GLY A 1 82 ? 13.789 -11.031 -5.711 1 94.06 82 GLY A CA 1
ATOM 628 C C . GLY A 1 82 ? 14.094 -11.586 -7.09 1 94.06 82 GLY A C 1
ATOM 629 O O . GLY A 1 82 ? 15.109 -11.242 -7.699 1 94.06 82 GLY A O 1
ATOM 630 N N . LEU A 1 83 ? 13.266 -12.461 -7.539 1 95.94 83 LEU A N 1
ATOM 631 C CA . LEU A 1 83 ? 13.57 -13.219 -8.75 1 95.94 83 LEU A CA 1
ATOM 632 C C . LEU A 1 83 ? 13.547 -12.312 -9.977 1 95.94 83 LEU A C 1
ATOM 634 O O . LEU A 1 83 ? 14.32 -12.516 -10.914 1 95.94 83 LEU A O 1
ATOM 638 N N . ALA A 1 84 ? 12.695 -11.328 -9.992 1 97 84 ALA A N 1
ATOM 639 C CA . ALA A 1 84 ? 12.555 -10.445 -11.148 1 97 84 ALA A CA 1
ATOM 640 C C . ALA A 1 84 ? 13.883 -9.75 -11.469 1 97 84 ALA A C 1
ATOM 642 O O . ALA A 1 84 ? 14.18 -9.492 -12.633 1 97 84 ALA A O 1
ATOM 643 N N . GLY A 1 85 ? 14.648 -9.477 -10.461 1 95.75 85 GLY A N 1
ATOM 644 C CA . GLY A 1 85 ? 15.938 -8.836 -10.672 1 95.75 85 GLY A CA 1
ATOM 645 C C . GLY A 1 85 ? 17.047 -9.828 -10.945 1 95.75 85 GLY A C 1
ATOM 646 O O . GLY A 1 85 ? 18.125 -9.453 -11.414 1 95.75 85 GLY A O 1
ATOM 647 N N . LYS A 1 86 ? 16.828 -11.078 -10.711 1 95.5 86 LYS A N 1
ATOM 648 C CA . LYS A 1 86 ? 17.859 -12.109 -10.828 1 95.5 86 LYS A CA 1
ATOM 649 C C . LYS A 1 86 ? 17.734 -12.859 -12.148 1 95.5 86 LYS A C 1
ATOM 651 O O . LYS A 1 86 ? 18.688 -13.5 -12.594 1 95.5 86 LYS A O 1
ATOM 656 N N . SER A 1 87 ? 16.547 -12.812 -12.742 1 97.81 87 SER A N 1
ATOM 657 C CA . SER A 1 87 ? 16.312 -13.484 -14.016 1 97.81 87 SER A CA 1
ATOM 658 C C . SER A 1 87 ? 15.57 -12.578 -14.992 1 97.81 87 SER A C 1
ATOM 660 O O . SER A 1 87 ? 14.352 -12.414 -14.883 1 97.81 87 SER A O 1
ATOM 662 N N . PRO A 1 88 ? 16.25 -12.062 -15.992 1 97.81 88 PRO A N 1
ATOM 663 C CA . PRO A 1 88 ? 15.578 -11.258 -17.016 1 97.81 88 PRO A CA 1
ATOM 664 C C . PRO A 1 88 ? 14.484 -12.031 -17.75 1 97.81 88 PRO A C 1
ATOM 666 O O . PRO A 1 88 ? 13.461 -11.453 -18.125 1 97.81 88 PRO A O 1
ATOM 669 N N . THR A 1 89 ? 14.742 -13.336 -17.922 1 98.5 89 THR A N 1
ATOM 670 C CA . THR A 1 89 ? 13.742 -14.164 -18.578 1 98.5 89 THR A CA 1
ATOM 671 C C . THR A 1 89 ? 12.461 -14.242 -17.75 1 98.5 89 THR A C 1
ATOM 673 O O . THR A 1 89 ? 11.359 -14.094 -18.281 1 98.5 89 THR A O 1
ATOM 676 N N . PHE A 1 90 ? 12.586 -14.43 -16.469 1 98.69 90 PHE A N 1
ATOM 677 C CA . PHE A 1 90 ? 11.43 -14.398 -15.586 1 98.69 90 PHE A CA 1
ATOM 678 C C . PHE A 1 90 ? 10.719 -13.055 -15.656 1 98.69 90 PHE A C 1
ATOM 680 O O . PHE A 1 90 ? 9.5 -13 -15.797 1 98.69 90 PHE A O 1
ATOM 687 N N . ALA A 1 91 ? 11.484 -11.984 -15.547 1 98.62 91 ALA A N 1
ATOM 688 C CA . ALA A 1 91 ? 10.922 -10.633 -15.492 1 98.62 91 ALA A CA 1
ATOM 689 C C . ALA A 1 91 ? 10.109 -10.328 -16.734 1 98.62 91 ALA A C 1
ATOM 691 O O . ALA A 1 91 ? 9.023 -9.734 -16.656 1 98.62 91 ALA A O 1
ATOM 692 N N . THR A 1 92 ? 10.539 -10.805 -17.844 1 98.5 92 THR A N 1
ATOM 693 C CA . THR A 1 92 ? 9.938 -10.406 -19.109 1 98.5 92 THR A CA 1
ATOM 694 C C . THR A 1 92 ? 8.859 -11.406 -19.531 1 98.5 92 THR A C 1
ATOM 696 O O . THR A 1 92 ? 7.832 -11.016 -20.094 1 98.5 92 THR A O 1
ATOM 699 N N . HIS A 1 93 ? 9.055 -12.703 -19.188 1 98.69 93 HIS A N 1
ATOM 700 C CA . HIS A 1 93 ? 8.211 -13.719 -19.812 1 98.69 93 HIS A CA 1
ATOM 701 C C . HIS A 1 93 ? 7.234 -14.32 -18.812 1 98.69 93 HIS A C 1
ATOM 703 O O . HIS A 1 93 ? 6.281 -15 -19.203 1 98.69 93 HIS A O 1
ATOM 709 N N . VAL A 1 94 ? 7.453 -14.062 -17.531 1 98.81 94 VAL A N 1
ATOM 710 C CA . VAL A 1 94 ? 6.484 -14.477 -16.516 1 98.81 94 VAL A CA 1
ATOM 711 C C . VAL A 1 94 ? 5.812 -13.242 -15.914 1 98.81 94 VAL A C 1
ATOM 713 O O . VAL A 1 94 ? 4.637 -12.984 -16.172 1 98.81 94 VAL A O 1
ATOM 716 N N . ALA A 1 95 ? 6.586 -12.352 -15.328 1 98.81 95 ALA A N 1
ATOM 717 C CA . ALA A 1 95 ? 6.043 -11.188 -14.617 1 98.81 95 ALA A CA 1
ATOM 718 C C . ALA A 1 95 ? 5.34 -10.242 -15.586 1 98.81 95 ALA A C 1
ATOM 720 O O . ALA A 1 95 ? 4.297 -9.664 -15.258 1 98.81 95 ALA A O 1
ATOM 721 N N . CYS A 1 96 ? 5.934 -10.125 -16.781 1 98.69 96 CYS A N 1
ATOM 722 C CA . CYS A 1 96 ? 5.344 -9.203 -17.734 1 98.69 96 CYS A CA 1
ATOM 723 C C . CYS A 1 96 ? 4.867 -9.945 -18.984 1 98.69 96 CYS A C 1
ATOM 725 O O . CYS A 1 96 ? 4.859 -9.383 -20.078 1 98.69 96 CYS A O 1
ATOM 727 N N . ASN A 1 97 ? 4.586 -11.203 -18.812 1 98.69 97 ASN A N 1
ATOM 728 C CA . ASN A 1 97 ? 3.895 -11.922 -19.875 1 98.69 97 ASN A CA 1
ATOM 729 C C . ASN A 1 97 ? 2.623 -11.195 -20.312 1 98.69 97 ASN A C 1
ATOM 731 O O . ASN A 1 97 ? 1.874 -10.688 -19.484 1 98.69 97 ASN A O 1
ATOM 735 N N . GLU A 1 98 ? 2.35 -11.195 -21.562 1 98.31 98 GLU A N 1
ATOM 736 C CA . GLU A 1 98 ? 1.247 -10.406 -22.094 1 98.31 98 GLU A CA 1
ATOM 737 C C . GLU A 1 98 ? -0.093 -10.875 -21.547 1 98.31 98 GLU A C 1
ATOM 739 O O . GLU A 1 98 ? -0.928 -10.062 -21.141 1 98.31 98 GLU A O 1
ATOM 744 N N . VAL A 1 99 ? -0.323 -12.156 -21.547 1 98.75 99 VAL A N 1
ATOM 745 C CA . VAL A 1 99 ? -1.584 -12.703 -21.047 1 98.75 99 VAL A CA 1
ATOM 746 C C . VAL A 1 99 ? -1.741 -12.383 -19.562 1 98.75 99 VAL A C 1
ATOM 748 O O . VAL A 1 99 ? -2.801 -11.922 -19.125 1 98.75 99 VAL A O 1
ATOM 751 N N . TRP A 1 100 ? -0.71 -12.57 -18.828 1 98.88 100 TRP A N 1
ATOM 752 C CA . TRP A 1 100 ? -0.727 -12.273 -17.406 1 98.88 100 TRP A CA 1
ATOM 753 C C . TRP A 1 100 ? -1.032 -10.805 -17.156 1 98.88 100 TRP A C 1
ATOM 755 O O . TRP A 1 100 ? -1.9 -10.477 -16.344 1 98.88 100 TRP A O 1
ATOM 765 N N . GLN A 1 101 ? -0.44 -9.945 -17.906 1 98.75 101 GLN A N 1
ATOM 766 C CA . GLN A 1 101 ? -0.624 -8.508 -17.719 1 98.75 101 GLN A CA 1
ATOM 767 C C . GLN A 1 101 ? -2.057 -8.094 -18.047 1 98.75 101 GLN A C 1
ATOM 769 O O . GLN A 1 101 ? -2.637 -7.254 -17.344 1 98.75 101 GLN A O 1
ATOM 774 N N . LYS A 1 102 ? -2.586 -8.656 -19.094 1 98.75 102 LYS A N 1
ATOM 775 C CA . LYS A 1 102 ? -3.963 -8.328 -19.453 1 98.75 102 LYS A CA 1
ATOM 776 C C . LYS A 1 102 ? -4.945 -8.844 -18.406 1 98.75 102 LYS A C 1
ATOM 778 O O . LYS A 1 102 ? -5.926 -8.172 -18.078 1 98.75 102 LYS A O 1
ATOM 783 N N . VAL A 1 103 ? -4.66 -9.992 -17.875 1 98.94 103 VAL A N 1
ATOM 784 C CA . VAL A 1 103 ? -5.488 -10.555 -16.828 1 98.94 103 VAL A CA 1
ATOM 785 C C . VAL A 1 103 ? -5.398 -9.688 -15.57 1 98.94 103 VAL A C 1
ATOM 787 O O . VAL A 1 103 ? -6.418 -9.375 -14.953 1 98.94 103 VAL A O 1
ATOM 790 N N . LEU A 1 104 ? -4.207 -9.266 -15.227 1 98.81 104 LEU A N 1
ATOM 791 C CA . LEU A 1 104 ? -4 -8.383 -14.078 1 98.81 104 LEU A CA 1
ATOM 792 C C . LEU A 1 104 ? -4.785 -7.086 -14.25 1 98.81 104 LEU A C 1
ATOM 794 O O . LEU A 1 104 ? -5.465 -6.641 -13.32 1 98.81 104 LEU A O 1
ATOM 798 N N . THR A 1 105 ? -4.668 -6.543 -15.398 1 97.88 105 THR A N 1
ATOM 799 C CA . THR A 1 105 ? -5.359 -5.285 -15.664 1 97.88 105 THR A CA 1
ATOM 800 C C . THR A 1 105 ? -6.867 -5.449 -15.492 1 97.88 105 THR A C 1
ATOM 802 O O . THR A 1 105 ? -7.527 -4.582 -14.914 1 97.88 105 THR A O 1
ATOM 805 N N . HIS A 1 106 ? -7.383 -6.527 -15.953 1 98.31 106 HIS A N 1
ATOM 806 C CA . HIS A 1 106 ? -8.82 -6.781 -15.852 1 98.31 106 HIS A CA 1
ATOM 807 C C . HIS A 1 106 ? -9.266 -6.812 -14.398 1 98.31 106 HIS A C 1
ATOM 809 O O . HIS A 1 106 ? -10.266 -6.184 -14.039 1 98.31 106 HIS A O 1
ATOM 815 N N . PHE A 1 107 ? -8.555 -7.465 -13.57 1 98.56 107 PHE A N 1
ATOM 816 C CA . PHE A 1 107 ? -9.039 -7.758 -12.227 1 98.56 107 PHE A CA 1
ATOM 817 C C . PHE A 1 107 ? -8.625 -6.656 -11.25 1 98.56 107 PHE A C 1
ATOM 819 O O . PHE A 1 107 ? -9.297 -6.43 -10.242 1 98.56 107 PHE A O 1
ATOM 826 N N . LEU A 1 108 ? -7.5 -5.902 -11.539 1 98.12 108 LEU A N 1
ATOM 827 C CA . LEU A 1 108 ? -6.918 -5.074 -10.492 1 98.12 108 LEU A CA 1
ATOM 828 C C . LEU A 1 108 ? -7.02 -3.596 -10.844 1 98.12 108 LEU A C 1
ATOM 830 O O . LEU A 1 108 ? -6.684 -2.734 -10.031 1 98.12 108 LEU A O 1
ATOM 834 N N . ARG A 1 109 ? -7.41 -3.344 -12.047 1 95.12 109 ARG A N 1
ATOM 835 C CA . ARG A 1 109 ? -7.66 -1.946 -12.391 1 95.12 109 ARG A CA 1
ATOM 836 C C . ARG A 1 109 ? -8.992 -1.475 -11.82 1 95.12 109 ARG A C 1
ATOM 838 O O . ARG A 1 109 ? -10 -1.444 -12.531 1 95.12 109 ARG A O 1
ATOM 845 N N . HIS A 1 110 ? -8.977 -1.022 -10.609 1 92.12 110 HIS A N 1
ATOM 846 C CA . HIS A 1 110 ? -10.172 -0.629 -9.867 1 92.12 110 HIS A CA 1
ATOM 847 C C . HIS A 1 110 ? -10.539 0.826 -10.148 1 92.12 110 HIS A C 1
ATOM 849 O O . HIS A 1 110 ? -9.664 1.702 -10.125 1 92.12 110 HIS A O 1
ATOM 855 N N . PRO A 1 111 ? -11.805 1.097 -10.383 1 92.88 111 PRO A N 1
ATOM 856 C CA . PRO A 1 111 ? -12.242 2.492 -10.484 1 92.88 111 PRO A CA 1
ATOM 857 C C . PRO A 1 111 ? -12.328 3.182 -9.125 1 92.88 111 PRO A C 1
ATOM 859 O O . PRO A 1 111 ? -12.586 2.527 -8.109 1 92.88 111 PRO A O 1
ATOM 862 N N . TYR A 1 112 ? -12.109 4.445 -9.141 1 95.44 112 TYR A N 1
ATOM 863 C CA . TYR A 1 112 ? -12.203 5.281 -7.953 1 95.44 112 TYR A CA 1
ATOM 864 C C . TYR A 1 112 ? -12.781 6.648 -8.297 1 95.44 112 TYR A C 1
ATOM 866 O O . TYR A 1 112 ? -12.258 7.352 -9.164 1 95.44 112 TYR A O 1
ATOM 874 N N . GLY A 1 113 ? -13.844 7.004 -7.508 1 93.12 113 GLY A N 1
ATOM 875 C CA . GLY A 1 113 ? -14.484 8.289 -7.73 1 93.12 113 GLY A CA 1
ATOM 876 C C . GLY A 1 113 ? -15.891 8.164 -8.289 1 93.12 113 GLY A C 1
ATOM 877 O O . GLY A 1 113 ? -16.469 7.07 -8.305 1 93.12 113 GLY A O 1
ATOM 878 N N . PRO A 1 114 ? -16.453 9.227 -8.688 1 95.5 114 PRO A N 1
ATOM 879 C CA . PRO A 1 114 ? -15.812 10.539 -8.781 1 95.5 114 PRO A CA 1
ATOM 880 C C . PRO A 1 114 ? -15.531 11.156 -7.414 1 95.5 114 PRO A C 1
ATOM 882 O O . PRO A 1 114 ? -16.422 11.203 -6.555 1 95.5 114 PRO A O 1
ATOM 885 N N . TYR A 1 115 ? -14.281 11.641 -7.227 1 95.31 115 TYR A N 1
ATOM 886 C CA . TYR A 1 115 ? -13.914 12.312 -5.984 1 95.31 115 TYR A CA 1
ATOM 887 C C . TYR A 1 115 ? -13.672 13.797 -6.215 1 95.31 115 TYR A C 1
ATOM 889 O O . TYR A 1 115 ? -13.328 14.211 -7.324 1 95.31 115 TYR A O 1
ATOM 897 N N . TRP A 1 116 ? -13.883 14.539 -5.203 1 95 116 TRP A N 1
ATOM 898 C CA . TRP A 1 116 ? -13.766 15.984 -5.305 1 95 116 TRP A CA 1
ATOM 899 C C . TRP A 1 116 ? -12.336 16.438 -5.008 1 95 116 TRP A C 1
ATOM 901 O O . TRP A 1 116 ? -11.695 15.93 -4.082 1 95 116 TRP A O 1
ATOM 911 N N . SER A 1 117 ? -11.828 17.359 -5.738 1 92.38 117 SER A N 1
ATOM 912 C CA . SER A 1 117 ? -10.664 18.219 -5.504 1 92.38 117 SER A CA 1
ATOM 913 C C . SER A 1 117 ? -10.945 19.656 -5.93 1 92.38 117 SER A C 1
ATOM 915 O O . SER A 1 117 ? -11.102 19.938 -7.117 1 92.38 117 SER A O 1
ATOM 917 N N . GLY A 1 118 ? -10.945 20.469 -4.906 1 91.19 118 GLY A N 1
ATOM 918 C CA . GLY A 1 118 ? -11.5 21.781 -5.207 1 91.19 118 GLY A CA 1
ATOM 919 C C . GLY A 1 118 ? -12.914 21.719 -5.77 1 91.19 118 GLY A C 1
ATOM 920 O O . GLY A 1 118 ? -13.758 20.984 -5.25 1 91.19 118 GLY A O 1
ATOM 921 N N . GLY A 1 119 ? -13.203 22.516 -6.73 1 89.69 119 GLY A N 1
ATOM 922 C CA . GLY A 1 119 ? -14.523 22.594 -7.328 1 89.69 119 GLY A CA 1
ATOM 923 C C . GLY A 1 119 ? -14.727 21.594 -8.461 1 89.69 119 GLY A C 1
ATOM 924 O O . GLY A 1 119 ? -15.758 21.609 -9.133 1 89.69 119 GLY A O 1
ATOM 925 N N . LYS A 1 120 ? -13.766 20.672 -8.594 1 92.69 120 LYS A N 1
ATOM 926 C CA . LYS A 1 120 ? -13.836 19.719 -9.695 1 92.69 120 LYS A CA 1
ATOM 927 C C . LYS A 1 120 ? -13.906 18.281 -9.188 1 92.69 120 LYS A C 1
ATOM 929 O O . LYS A 1 120 ? -13.578 18.016 -8.031 1 92.69 120 LYS A O 1
ATOM 934 N N . GLN A 1 121 ? -14.359 17.422 -10.031 1 95.06 121 GLN A N 1
ATOM 935 C CA . GLN A 1 121 ? -14.391 15.992 -9.719 1 95.06 121 GLN A CA 1
ATOM 936 C C . GLN A 1 121 ? -13.477 15.203 -10.656 1 95.06 121 GLN A C 1
ATOM 938 O O . GLN A 1 121 ? -13.297 15.586 -11.82 1 95.06 121 GLN A O 1
ATOM 943 N N . TYR A 1 122 ? -12.969 14.195 -10.117 1 95.38 122 TYR A N 1
ATOM 944 C CA . TYR A 1 122 ? -12.062 13.344 -10.867 1 95.38 122 TYR A CA 1
ATOM 945 C C . TYR A 1 122 ? -12.414 11.875 -10.695 1 95.38 122 TYR A C 1
ATOM 947 O O . TYR A 1 122 ? -13 11.484 -9.68 1 95.38 122 TYR A O 1
ATOM 955 N N . VAL A 1 123 ? -12.156 11.078 -11.719 1 95.19 123 VAL A N 1
ATOM 956 C CA . VAL A 1 123 ? -12.203 9.617 -11.656 1 95.19 123 VAL A CA 1
ATOM 957 C C . VAL A 1 123 ? -10.812 9.047 -11.906 1 95.19 123 VAL A C 1
ATOM 959 O O . VAL A 1 123 ? -10.055 9.57 -12.727 1 95.19 123 VAL A O 1
ATOM 962 N N . SER A 1 124 ? -10.492 8.062 -11.18 1 94.69 124 SER A N 1
ATOM 963 C CA . SER A 1 124 ? -9.18 7.434 -11.297 1 94.69 124 SER A CA 1
ATOM 964 C C . SER A 1 124 ? -9.305 5.914 -11.359 1 94.69 124 SER A C 1
ATOM 966 O O . SER A 1 124 ? -10.328 5.352 -10.969 1 94.69 124 SER A O 1
ATOM 968 N N . TYR A 1 125 ? -8.328 5.273 -11.945 1 94.31 125 TYR A N 1
ATOM 969 C CA . TYR A 1 125 ? -8.195 3.818 -11.953 1 94.31 125 TYR A CA 1
ATOM 970 C C . TYR A 1 125 ? -6.848 3.391 -11.383 1 94.31 125 TYR A C 1
ATOM 972 O O . TYR A 1 125 ? -5.82 4.016 -11.664 1 94.31 125 TYR A O 1
ATOM 980 N N . SER A 1 126 ? -6.902 2.393 -10.602 1 94.31 126 SER A N 1
ATOM 981 C CA . SER A 1 126 ? -5.648 1.904 -10.039 1 94.31 126 SER A CA 1
ATOM 982 C C . SER A 1 126 ? -4.762 1.279 -11.109 1 94.31 126 SER A C 1
ATOM 984 O O . SER A 1 126 ? -5.266 0.745 -12.102 1 94.31 126 SER A O 1
ATOM 986 N N . GLY A 1 127 ? -3.482 1.385 -10.875 1 95.62 127 GLY A N 1
ATOM 987 C CA . GLY A 1 127 ? -2.541 0.549 -11.602 1 95.62 127 GLY A CA 1
ATOM 988 C C . GLY A 1 127 ? -2.273 -0.78 -10.922 1 95.62 127 GLY A C 1
ATOM 989 O O . GLY A 1 127 ? -2.971 -1.15 -9.977 1 95.62 127 GLY A O 1
ATOM 990 N N . VAL A 1 128 ? -1.317 -1.487 -11.562 1 97.62 128 VAL A N 1
ATOM 991 C CA . VAL A 1 128 ? -0.874 -2.781 -11.047 1 97.62 128 VAL A CA 1
ATOM 992 C C . VAL A 1 128 ? 0.647 -2.789 -10.914 1 97.62 128 VAL A C 1
ATOM 994 O O . VAL A 1 128 ? 1.353 -2.168 -11.711 1 97.62 128 VAL A O 1
ATOM 997 N N . GLN A 1 129 ? 1.114 -3.453 -9.859 1 98.12 129 GLN A N 1
ATOM 998 C CA . GLN A 1 129 ? 2.557 -3.578 -9.68 1 98.12 129 GLN A CA 1
ATOM 999 C C . GLN A 1 129 ? 2.934 -4.973 -9.195 1 98.12 129 GLN A C 1
ATOM 1001 O O . GLN A 1 129 ? 2.07 -5.738 -8.766 1 98.12 129 GLN A O 1
ATOM 1006 N N . LEU A 1 130 ? 4.211 -5.277 -9.328 1 98.69 130 LEU A N 1
ATOM 1007 C CA . LEU A 1 130 ? 4.754 -6.512 -8.773 1 98.69 130 LEU A CA 1
ATOM 1008 C C . LEU A 1 130 ? 4.695 -6.488 -7.246 1 98.69 130 LEU A C 1
ATOM 1010 O O . LEU A 1 130 ? 5.125 -5.52 -6.621 1 98.69 130 LEU A O 1
ATOM 1014 N N . GLY A 1 131 ? 4.094 -7.473 -6.695 1 98.12 131 GLY A N 1
ATOM 1015 C CA . GLY A 1 131 ? 4.062 -7.629 -5.25 1 98.12 131 GLY A CA 1
ATOM 1016 C C . GLY A 1 131 ? 5.246 -8.414 -4.711 1 98.12 131 GLY A C 1
ATOM 1017 O O . GLY A 1 131 ? 5.887 -7.992 -3.744 1 98.12 131 GLY A O 1
ATOM 1018 N N . SER A 1 132 ? 5.496 -9.523 -5.379 1 97.25 132 SER A N 1
ATOM 1019 C CA . SER A 1 132 ? 6.598 -10.406 -5.004 1 97.25 132 SER A CA 1
ATOM 1020 C C . SER A 1 132 ? 6.992 -11.32 -6.156 1 97.25 132 SER A C 1
ATOM 1022 O O . SER A 1 132 ? 6.195 -11.562 -7.066 1 97.25 132 SER A O 1
ATOM 1024 N N . SER A 1 133 ? 8.211 -11.766 -6.164 1 97.38 133 SER A N 1
ATOM 1025 C CA . SER A 1 133 ? 8.719 -12.742 -7.125 1 97.38 133 SER A CA 1
ATOM 1026 C C . SER A 1 133 ? 9.703 -13.703 -6.469 1 97.38 133 SER A C 1
ATOM 1028 O O . SER A 1 133 ? 10.633 -13.273 -5.781 1 97.38 133 SER A O 1
ATOM 1030 N N . ALA A 1 134 ? 9.508 -15.016 -6.691 1 95.25 134 ALA A N 1
ATOM 1031 C CA . ALA A 1 134 ? 10.359 -15.984 -6.012 1 95.25 134 ALA A CA 1
ATOM 1032 C C . ALA A 1 134 ? 10.359 -17.328 -6.746 1 95.25 134 ALA A C 1
ATOM 1034 O O . ALA A 1 134 ? 9.383 -17.672 -7.414 1 95.25 134 ALA A O 1
ATOM 1035 N N . GLY A 1 135 ? 11.5 -17.953 -6.68 1 95.81 135 GLY A N 1
ATOM 1036 C CA . GLY A 1 135 ? 11.523 -19.391 -6.906 1 95.81 135 GLY A CA 1
ATOM 1037 C C . GLY A 1 135 ? 11.258 -20.203 -5.648 1 95.81 135 GLY A C 1
ATOM 1038 O O . GLY A 1 135 ? 11.875 -19.969 -4.609 1 95.81 135 GLY A O 1
ATOM 1039 N N . LEU A 1 136 ? 10.352 -21.172 -5.738 1 94.31 136 LEU A N 1
ATOM 1040 C CA . LEU A 1 136 ? 9.945 -21.984 -4.602 1 94.31 136 LEU A CA 1
ATOM 1041 C C . LEU A 1 136 ? 10.227 -23.453 -4.863 1 94.31 136 LEU A C 1
ATOM 1043 O O . LEU A 1 136 ? 9.523 -24.094 -5.652 1 94.31 136 LEU A O 1
ATOM 1047 N N . GLN A 1 137 ? 11.18 -23.938 -4.18 1 94.94 137 GLN A N 1
ATOM 1048 C CA . GLN A 1 137 ? 11.523 -25.344 -4.328 1 94.94 137 GLN A CA 1
ATOM 1049 C C . GLN A 1 137 ? 11.047 -26.156 -3.121 1 94.94 137 GLN A C 1
ATOM 1051 O O . GLN A 1 137 ? 11.391 -25.828 -1.98 1 94.94 137 GLN A O 1
ATOM 1056 N N . LEU A 1 138 ? 10.305 -27.125 -3.391 1 94.75 138 LEU A N 1
ATOM 1057 C CA . LEU A 1 138 ? 9.914 -28.094 -2.369 1 94.75 138 LEU A CA 1
ATOM 1058 C C . LEU A 1 138 ? 10.742 -29.375 -2.477 1 94.75 138 LEU A C 1
ATOM 1060 O O . LEU A 1 138 ? 10.656 -30.094 -3.471 1 94.75 138 LEU A O 1
ATOM 1064 N N . ASP A 1 139 ? 11.477 -29.594 -1.433 1 94.19 139 ASP A N 1
ATOM 1065 C CA . ASP A 1 139 ? 12.242 -30.844 -1.375 1 94.19 139 ASP A CA 1
ATOM 1066 C C . ASP A 1 139 ? 11.414 -31.969 -0.777 1 94.19 139 ASP A C 1
ATOM 1068 O O . ASP A 1 139 ? 10.375 -31.719 -0.16 1 94.19 139 ASP A O 1
ATOM 1072 N N . PRO A 1 140 ? 11.875 -33.219 -1.075 1 96.25 140 PRO A N 1
ATOM 1073 C CA . PRO A 1 140 ? 11.18 -34.344 -0.429 1 96.25 140 PRO A CA 1
ATOM 1074 C C . PRO A 1 140 ? 11.039 -34.156 1.08 1 96.25 140 PRO A C 1
ATOM 1076 O O . PRO A 1 140 ? 11.984 -33.719 1.739 1 96.25 140 PRO A O 1
ATOM 1079 N N . GLY A 1 141 ? 9.805 -34.406 1.609 1 95.06 141 GLY A N 1
ATOM 1080 C CA . GLY A 1 141 ? 9.57 -34.25 3.039 1 95.06 141 GLY A CA 1
ATOM 1081 C C . GLY A 1 141 ? 8.867 -32.969 3.412 1 95.06 141 GLY A C 1
ATOM 1082 O O . GLY A 1 141 ? 8.367 -32.844 4.531 1 95.06 141 GLY A O 1
ATOM 1083 N N . ALA A 1 142 ? 8.859 -32.062 2.467 1 94.44 142 ALA A N 1
ATOM 1084 C CA . ALA A 1 142 ? 8.148 -30.812 2.746 1 94.44 142 ALA A CA 1
ATOM 1085 C C . ALA A 1 142 ? 6.684 -31.078 3.072 1 94.44 142 ALA A C 1
ATOM 1087 O O . ALA A 1 142 ? 6.008 -31.812 2.359 1 94.44 142 ALA A O 1
ATOM 1088 N N . LYS A 1 143 ? 6.215 -30.469 4.113 1 93.56 143 LYS A N 1
ATOM 1089 C CA . LYS A 1 143 ? 4.82 -30.625 4.527 1 93.56 143 LYS A CA 1
ATOM 1090 C C . LYS A 1 143 ? 3.91 -29.688 3.748 1 93.56 143 LYS A C 1
ATOM 1092 O O . LYS A 1 143 ? 4.375 -28.703 3.176 1 93.56 143 LYS A O 1
ATOM 1097 N N . ALA A 1 144 ? 2.67 -30.078 3.736 1 94.19 144 ALA A N 1
ATOM 1098 C CA . ALA A 1 144 ? 1.684 -29.234 3.053 1 94.19 144 ALA A CA 1
ATOM 1099 C C . ALA A 1 144 ? 1.554 -27.875 3.727 1 94.19 144 ALA A C 1
ATOM 1101 O O . ALA A 1 144 ? 1.577 -27.781 4.957 1 94.19 144 ALA A O 1
ATOM 1102 N N . GLN A 1 145 ? 1.441 -26.875 2.939 1 93.75 145 GLN A N 1
ATOM 1103 C CA . GLN A 1 145 ? 1.138 -25.547 3.432 1 93.75 145 GLN A CA 1
ATOM 1104 C C . GLN A 1 145 ? -0.326 -25.422 3.848 1 93.75 145 GLN A C 1
ATOM 1106 O O . GLN A 1 145 ? -1.211 -25.969 3.176 1 93.75 145 GLN A O 1
ATOM 1111 N N . ASP A 1 146 ? -0.567 -24.688 4.891 1 93.69 146 ASP A N 1
ATOM 1112 C CA . ASP A 1 146 ? -1.946 -24.375 5.258 1 93.69 146 ASP A CA 1
ATOM 1113 C C . ASP A 1 146 ? -2.674 -23.672 4.121 1 93.69 146 ASP A C 1
ATOM 1115 O O . ASP A 1 146 ? -2.104 -22.797 3.463 1 93.69 146 ASP A O 1
ATOM 1119 N N . LEU A 1 147 ? -3.947 -24.109 3.943 1 96.81 147 LEU A N 1
ATOM 1120 C CA . LEU A 1 147 ? -4.762 -23.359 2.988 1 96.81 147 LEU A CA 1
ATOM 1121 C C . LEU A 1 147 ? -4.949 -21.922 3.445 1 96.81 147 LEU A C 1
ATOM 1123 O O . LEU A 1 147 ? -5.309 -21.672 4.598 1 96.81 147 LEU A O 1
ATOM 1127 N N . HIS A 1 148 ? -4.691 -21 2.557 1 96.81 148 HIS A N 1
ATOM 1128 C CA . HIS A 1 148 ? -4.727 -19.578 2.898 1 96.81 148 HIS A CA 1
ATOM 1129 C C . HIS A 1 148 ? -5.121 -18.734 1.695 1 96.81 148 HIS A C 1
ATOM 1131 O O . HIS A 1 148 ? -5.246 -19.25 0.582 1 96.81 148 HIS A O 1
ATOM 1137 N N . ARG A 1 149 ? -5.422 -17.5 1.955 1 97.81 149 ARG A N 1
ATOM 1138 C CA . ARG A 1 149 ? -5.668 -16.484 0.931 1 97.81 149 ARG A CA 1
ATOM 1139 C C . ARG A 1 149 ? -4.531 -15.477 0.872 1 97.81 149 ARG A C 1
ATOM 1141 O O . ARG A 1 149 ? -4.098 -14.961 1.904 1 97.81 149 ARG A O 1
ATOM 1148 N N . ASP A 1 150 ? -4.066 -15.203 -0.323 1 97.75 150 ASP A N 1
ATOM 1149 C CA . ASP A 1 150 ? -2.953 -14.273 -0.482 1 97.75 150 ASP A CA 1
ATOM 1150 C C . ASP A 1 150 ? -3.385 -12.844 -0.163 1 97.75 150 ASP A C 1
ATOM 1152 O O . ASP A 1 150 ? -2.57 -12.023 0.271 1 97.75 150 ASP A O 1
ATOM 1156 N N . ASP A 1 151 ? -4.668 -12.469 -0.379 1 97 151 ASP A N 1
ATOM 1157 C CA . ASP A 1 151 ? -5.094 -11.078 -0.244 1 97 151 ASP A CA 1
ATOM 1158 C C . ASP A 1 151 ? -5.207 -10.68 1.225 1 97 151 ASP A C 1
ATOM 1160 O O . ASP A 1 151 ? -5.484 -9.516 1.539 1 97 151 ASP A O 1
ATOM 1164 N N . THR A 1 152 ? -4.898 -11.688 2.143 1 96.06 152 THR A N 1
ATOM 1165 C CA . THR A 1 152 ? -4.785 -11.375 3.562 1 96.06 152 THR A CA 1
ATOM 1166 C C . THR A 1 152 ? -3.66 -10.375 3.807 1 96.06 152 THR A C 1
ATOM 1168 O O . THR A 1 152 ? -3.744 -9.547 4.719 1 96.06 152 THR A O 1
ATOM 1171 N N . ALA A 1 153 ? -2.662 -10.461 2.996 1 95.25 153 ALA A N 1
ATOM 1172 C CA . ALA A 1 153 ? -1.52 -9.562 3.145 1 95.25 153 ALA A CA 1
ATOM 1173 C C . ALA A 1 153 ? -1.971 -8.102 3.172 1 95.25 153 ALA A C 1
ATOM 1175 O O . ALA A 1 153 ? -1.4 -7.285 3.898 1 95.25 153 ALA A O 1
ATOM 1176 N N . HIS A 1 154 ? -3.008 -7.793 2.436 1 96.69 154 HIS A N 1
ATOM 1177 C CA . HIS A 1 154 ? -3.484 -6.418 2.34 1 96.69 154 HIS A CA 1
ATOM 1178 C C . HIS A 1 154 ? -4.824 -6.25 3.051 1 96.69 154 HIS A C 1
ATOM 1180 O O . HIS A 1 154 ? -5.562 -5.305 2.771 1 96.69 154 HIS A O 1
ATOM 1186 N N . ARG A 1 155 ? -5.113 -7.289 3.844 1 95.25 155 ARG A N 1
ATOM 1187 C CA . ARG A 1 155 ? -6.215 -7.184 4.797 1 95.25 155 ARG A CA 1
ATOM 1188 C C . ARG A 1 155 ? -7.555 -7.066 4.074 1 95.25 155 ARG A C 1
ATOM 1190 O O . ARG A 1 155 ? -8.43 -6.309 4.496 1 95.25 155 ARG A O 1
ATOM 1197 N N . THR A 1 156 ? -7.664 -7.668 2.943 1 95.69 156 THR A N 1
ATOM 1198 C CA . THR A 1 156 ? -8.914 -7.75 2.201 1 95.69 156 THR A CA 1
ATOM 1199 C C . THR A 1 156 ? -9.938 -8.602 2.953 1 95.69 156 THR A C 1
ATOM 1201 O O . THR A 1 156 ? -9.57 -9.578 3.611 1 95.69 156 THR A O 1
ATOM 1204 N N . TRP A 1 157 ? -11.211 -8.234 2.822 1 96.5 157 TRP A N 1
ATOM 1205 C CA . TRP A 1 157 ? -12.289 -8.992 3.447 1 96.5 157 TRP A CA 1
ATOM 1206 C C . TRP A 1 157 ? -13.508 -9.062 2.531 1 96.5 157 TRP A C 1
ATOM 1208 O O . TRP A 1 157 ? -14.031 -8.031 2.107 1 96.5 157 TRP A O 1
ATOM 1218 N N . ASN A 1 158 ? -13.938 -10.242 2.264 1 97.62 158 ASN A N 1
ATOM 1219 C CA . ASN A 1 158 ? -15.094 -10.438 1.396 1 97.62 158 ASN A CA 1
ATOM 1220 C C . ASN A 1 158 ? -16.203 -11.234 2.1 1 97.62 158 ASN A C 1
ATOM 1222 O O . ASN A 1 158 ? -15.914 -12.164 2.852 1 97.62 158 ASN A O 1
ATOM 1226 N N . GLY A 1 159 ? -17.438 -10.82 1.85 1 97.75 159 GLY A N 1
ATOM 1227 C CA . GLY A 1 159 ? -18.578 -11.641 2.207 1 97.75 159 GLY A CA 1
ATOM 1228 C C . GLY A 1 159 ? -18.953 -12.641 1.127 1 97.75 159 GLY A C 1
ATOM 1229 O O . GLY A 1 159 ? -18.328 -12.688 0.071 1 97.75 159 GLY A O 1
ATOM 1230 N N . GLU A 1 160 ? -19.953 -13.445 1.432 1 98.38 160 GLU A N 1
ATOM 1231 C CA . GLU A 1 160 ? -20.438 -14.438 0.479 1 98.38 160 GLU A CA 1
ATOM 1232 C C . GLU A 1 160 ? -20.906 -13.781 -0.813 1 98.38 160 GLU A C 1
ATOM 1234 O O . GLU A 1 160 ? -21.562 -12.734 -0.781 1 98.38 160 GLU A O 1
ATOM 1239 N N . ALA A 1 161 ? -20.578 -14.336 -1.926 1 98.19 161 ALA A N 1
ATOM 1240 C CA . ALA A 1 161 ? -21.047 -13.852 -3.223 1 98.19 161 ALA A CA 1
ATOM 1241 C C . ALA A 1 161 ? -21.453 -15.008 -4.129 1 98.19 161 ALA A C 1
ATOM 1243 O O . ALA A 1 161 ? -20.875 -16.094 -4.055 1 98.19 161 ALA A O 1
ATOM 1244 N N . SER A 1 162 ? -22.422 -14.797 -4.977 1 97.56 162 SER A N 1
ATOM 1245 C CA . SER A 1 162 ? -22.844 -15.805 -5.938 1 97.56 162 SER A CA 1
ATOM 1246 C C . SER A 1 162 ? -22.016 -15.742 -7.215 1 97.56 162 SER A C 1
ATOM 1248 O O . SER A 1 162 ? -21.891 -16.734 -7.934 1 97.56 162 SER A O 1
ATOM 1250 N N . GLU A 1 163 ? -21.5 -14.531 -7.43 1 97.75 163 GLU A N 1
ATOM 1251 C CA . GLU A 1 163 ? -20.656 -14.32 -8.602 1 97.75 163 GLU A CA 1
ATOM 1252 C C . GLU A 1 163 ? -19.547 -13.312 -8.312 1 97.75 163 GLU A C 1
ATOM 1254 O O . GLU A 1 163 ? -19.641 -12.539 -7.355 1 97.75 163 GLU A O 1
ATOM 1259 N N . TYR A 1 164 ? -18.531 -13.398 -9.125 1 97.88 164 TYR A N 1
ATOM 1260 C CA . TYR A 1 164 ? -17.391 -12.508 -8.945 1 97.88 164 TYR A CA 1
ATOM 1261 C C . TYR A 1 164 ? -17.75 -11.086 -9.359 1 97.88 164 TYR A C 1
ATOM 1263 O O . TYR A 1 164 ? -18.391 -10.867 -10.391 1 97.88 164 TYR A O 1
ATOM 1271 N N . GLN A 1 165 ? -17.281 -10.125 -8.641 1 96.12 165 GLN A N 1
ATOM 1272 C CA . GLN A 1 165 ? -17.375 -8.711 -8.969 1 96.12 165 GLN A CA 1
ATOM 1273 C C . GLN A 1 165 ? -16 -8.047 -8.922 1 96.12 165 GLN A C 1
ATOM 1275 O O . GLN A 1 165 ? -15.219 -8.297 -8 1 96.12 165 GLN A O 1
ATOM 1280 N N . ILE A 1 166 ? -15.789 -7.223 -9.914 1 94.75 166 ILE A N 1
ATOM 1281 C CA . ILE A 1 166 ? -14.547 -6.457 -9.906 1 94.75 166 ILE A CA 1
ATOM 1282 C C . ILE A 1 166 ? -14.453 -5.645 -8.617 1 94.75 166 ILE A C 1
ATOM 1284 O O . ILE A 1 166 ? -15.43 -5.039 -8.18 1 94.75 166 ILE A O 1
ATOM 1288 N N . GLY A 1 167 ? -13.312 -5.672 -8.039 1 93.44 167 GLY A N 1
ATOM 1289 C CA . GLY A 1 167 ? -13.125 -4.98 -6.777 1 93.44 167 GLY A CA 1
ATOM 1290 C C . GLY A 1 167 ? -12.969 -5.922 -5.598 1 93.44 167 GLY A C 1
ATOM 1291 O O . GLY A 1 167 ? -12.523 -5.512 -4.527 1 93.44 167 GLY A O 1
ATOM 1292 N N . ARG A 1 168 ? -13.211 -7.211 -5.805 1 96.06 168 ARG A N 1
ATOM 1293 C CA . ARG A 1 168 ? -13.164 -8.18 -4.711 1 96.06 168 ARG A CA 1
ATOM 1294 C C . ARG A 1 168 ? -11.727 -8.609 -4.426 1 96.06 168 ARG A C 1
ATOM 1296 O O . ARG A 1 168 ? -11.414 -9.055 -3.32 1 96.06 168 ARG A O 1
ATOM 1303 N N . ASP A 1 169 ? -10.867 -8.492 -5.453 1 97.88 169 ASP A N 1
ATOM 1304 C CA . ASP A 1 169 ? -9.484 -8.906 -5.258 1 97.88 169 ASP A CA 1
ATOM 1305 C C . ASP A 1 169 ? -8.539 -7.711 -5.34 1 97.88 169 ASP A C 1
ATOM 1307 O O . ASP A 1 169 ? -8.75 -6.801 -6.145 1 97.88 169 ASP A O 1
ATOM 1311 N N . SER A 1 170 ? -7.547 -7.754 -4.516 1 97.19 170 SER A N 1
ATOM 1312 C CA . SER A 1 170 ? -6.516 -6.723 -4.504 1 97.19 170 SER A CA 1
ATOM 1313 C C . SER A 1 170 ? -5.188 -7.258 -5.035 1 97.19 170 SER A C 1
ATOM 1315 O O . SER A 1 170 ? -4.223 -6.508 -5.176 1 97.19 170 SER A O 1
ATOM 1317 N N . CYS A 1 171 ? -5.141 -8.57 -5.305 1 98.62 171 CYS A N 1
ATOM 1318 C CA . CYS A 1 171 ? -3.912 -9.18 -5.793 1 98.62 171 CYS A CA 1
ATOM 1319 C C . CYS A 1 171 ? -4.207 -10.484 -6.523 1 98.62 171 CYS A C 1
ATOM 1321 O O . CYS A 1 171 ? -5.301 -11.039 -6.391 1 98.62 171 CYS A O 1
ATOM 1323 N N . LEU A 1 172 ? -3.307 -10.875 -7.367 1 98.88 172 LEU A N 1
ATOM 1324 C CA . LEU A 1 172 ? -3.254 -12.172 -8.031 1 98.88 172 LEU A CA 1
ATOM 1325 C C . LEU A 1 172 ? -1.855 -12.773 -7.941 1 98.88 172 LEU A C 1
ATOM 1327 O O . LEU A 1 172 ? -0.886 -12.062 -7.668 1 98.88 172 LEU A O 1
ATOM 1331 N N . THR A 1 173 ? -1.797 -14.086 -8.141 1 98.88 173 THR A N 1
ATOM 1332 C CA . THR A 1 173 ? -0.511 -14.773 -8.164 1 98.88 173 THR A CA 1
ATOM 1333 C C . THR A 1 173 ? -0.446 -15.758 -9.328 1 98.88 173 THR A C 1
ATOM 1335 O O . THR A 1 173 ? -1.415 -16.469 -9.609 1 98.88 173 THR A O 1
ATOM 1338 N N . SER A 1 174 ? 0.607 -15.719 -10.008 1 98.94 174 SER A N 1
ATOM 1339 C CA . SER A 1 174 ? 0.915 -16.797 -10.953 1 98.94 174 SER A CA 1
ATOM 1340 C C . SER A 1 174 ? 1.962 -17.75 -10.383 1 98.94 174 SER A C 1
ATOM 1342 O O . SER A 1 174 ? 2.918 -17.312 -9.742 1 98.94 174 SER A O 1
ATOM 1344 N N . LEU A 1 175 ? 1.758 -19.016 -10.508 1 98.94 175 LEU A N 1
ATOM 1345 C CA . LEU A 1 175 ? 2.666 -20.078 -10.109 1 98.94 175 LEU A CA 1
ATOM 1346 C C . LEU A 1 175 ? 3.102 -20.906 -11.32 1 98.94 175 LEU A C 1
ATOM 1348 O O . LEU A 1 175 ? 2.4 -21.828 -11.727 1 98.94 175 LEU A O 1
ATOM 1352 N N . THR A 1 176 ? 4.258 -20.594 -11.812 1 98.94 176 THR A N 1
ATOM 1353 C CA . THR A 1 176 ? 4.734 -21.203 -13.047 1 98.94 176 THR A CA 1
ATOM 1354 C C . THR A 1 176 ? 5.695 -22.344 -12.758 1 98.94 176 THR A C 1
ATOM 1356 O O . THR A 1 176 ? 6.664 -22.172 -12.016 1 98.94 176 THR A O 1
ATOM 1359 N N . ALA A 1 177 ? 5.492 -23.453 -13.414 1 98.94 177 ALA A N 1
ATOM 1360 C CA . ALA A 1 177 ? 6.238 -24.672 -13.102 1 98.94 177 ALA A CA 1
ATOM 1361 C C . ALA A 1 177 ? 7.555 -24.719 -13.883 1 98.94 177 ALA A C 1
ATOM 1363 O O . ALA A 1 177 ? 7.574 -24.516 -15.094 1 98.94 177 ALA A O 1
ATOM 1364 N N . CYS A 1 178 ? 8.617 -25.016 -13.148 1 98.69 178 CYS A N 1
ATOM 1365 C CA . CYS A 1 178 ? 9.891 -25.328 -13.789 1 98.69 178 CYS A CA 1
ATOM 1366 C C . CYS A 1 178 ? 10.109 -26.844 -13.828 1 98.69 178 CYS A C 1
ATOM 1368 O O . CYS A 1 178 ? 10.945 -27.328 -14.586 1 98.69 178 CYS A O 1
ATOM 1370 N N . THR A 1 179 ? 9.469 -27.547 -13 1 98.5 179 THR A N 1
ATOM 1371 C CA . THR A 1 179 ? 9.359 -29 -12.992 1 98.5 179 THR A CA 1
ATOM 1372 C C . THR A 1 179 ? 7.891 -29.422 -13.039 1 98.5 179 THR A C 1
ATOM 1374 O O . THR A 1 179 ? 6.996 -28.609 -12.781 1 98.5 179 THR A O 1
ATOM 1377 N N . ALA A 1 180 ? 7.734 -30.719 -13.375 1 98.56 180 ALA A N 1
ATOM 1378 C CA . ALA A 1 180 ? 6.359 -31.203 -13.297 1 98.56 180 ALA A CA 1
ATOM 1379 C C . ALA A 1 180 ? 5.832 -31.125 -11.867 1 98.56 180 ALA A C 1
ATOM 1381 O O . ALA A 1 180 ? 6.566 -31.406 -10.914 1 98.56 180 ALA A O 1
ATOM 1382 N N . THR A 1 181 ? 4.613 -30.688 -11.695 1 98.62 181 THR A N 1
ATOM 1383 C CA . THR A 1 181 ? 3.949 -30.75 -10.398 1 98.62 181 THR A CA 1
ATOM 1384 C C . THR A 1 181 ? 2.885 -31.844 -10.383 1 98.62 181 THR A C 1
ATOM 1386 O O . THR A 1 181 ? 2.043 -31.906 -11.281 1 98.62 181 THR A O 1
ATOM 1389 N N . THR A 1 182 ? 2.984 -32.656 -9.422 1 98.25 182 THR A N 1
ATOM 1390 C CA . THR A 1 182 ? 2.098 -33.812 -9.281 1 98.25 182 THR A CA 1
ATOM 1391 C C . THR A 1 182 ? 1.534 -33.875 -7.863 1 98.25 182 THR A C 1
ATOM 1393 O O . THR A 1 182 ? 1.984 -33.156 -6.969 1 98.25 182 THR A O 1
ATOM 1396 N N . SER A 1 183 ? 0.559 -34.781 -7.707 1 96.62 183 SER A N 1
ATOM 1397 C CA . SER A 1 183 ? -0.046 -34.969 -6.391 1 96.62 183 SER A CA 1
ATOM 1398 C C . SER A 1 183 ? 0.968 -35.469 -5.379 1 96.62 183 SER A C 1
ATOM 1400 O O . SER A 1 183 ? 0.825 -35.25 -4.176 1 96.62 183 SER A O 1
ATOM 1402 N N . ILE A 1 184 ? 2.016 -36.031 -5.863 1 97.69 184 ILE A N 1
ATOM 1403 C CA . ILE A 1 184 ? 2.986 -36.688 -4.992 1 97.69 184 ILE A CA 1
ATOM 1404 C C . ILE A 1 184 ? 4.082 -35.719 -4.605 1 97.69 184 ILE A C 1
ATOM 1406 O O . ILE A 1 184 ? 4.625 -35.781 -3.498 1 97.69 184 ILE A O 1
ATOM 1410 N N . ASN A 1 185 ? 4.398 -34.781 -5.5 1 98 185 ASN A N 1
ATOM 1411 C CA . ASN A 1 185 ? 5.59 -33.969 -5.23 1 98 185 ASN A CA 1
ATOM 1412 C C . ASN A 1 185 ? 5.227 -32.562 -4.789 1 98 185 ASN A C 1
ATOM 1414 O O . ASN A 1 185 ? 6.066 -31.656 -4.84 1 98 185 ASN A O 1
ATOM 1418 N N . GLY A 1 186 ? 3.945 -32.312 -4.438 1 97.44 186 GLY A N 1
ATOM 1419 C CA . GLY A 1 186 ? 3.609 -31.078 -3.766 1 97.44 186 GLY A CA 1
ATOM 1420 C C . GLY A 1 186 ? 2.938 -30.062 -4.68 1 97.44 186 GLY A C 1
ATOM 1421 O O . GLY A 1 186 ? 3.154 -28.859 -4.547 1 97.44 186 GLY A O 1
ATOM 1422 N N . ALA A 1 187 ? 2.129 -30.516 -5.633 1 98.25 187 ALA A N 1
ATOM 1423 C CA . ALA A 1 187 ? 1.345 -29.609 -6.469 1 98.25 187 ALA A CA 1
ATOM 1424 C C . ALA A 1 187 ? 0.519 -28.641 -5.613 1 98.25 187 ALA A C 1
ATOM 1426 O O . ALA A 1 187 ? 0.031 -29.016 -4.547 1 98.25 187 ALA A O 1
ATOM 1427 N N . THR A 1 188 ? 0.423 -27.406 -6.102 1 98.19 188 THR A N 1
ATOM 1428 C CA . THR A 1 188 ? -0.445 -26.453 -5.414 1 98.19 188 THR A CA 1
ATOM 1429 C C . THR A 1 188 ? -1.883 -26.953 -5.379 1 98.19 188 THR A C 1
ATOM 1431 O O . THR A 1 188 ? -2.414 -27.406 -6.398 1 98.19 188 THR A O 1
ATOM 1434 N N . ARG A 1 189 ? -2.418 -26.969 -4.223 1 97.62 189 ARG A N 1
ATOM 1435 C CA . ARG A 1 189 ? -3.824 -27.297 -4.031 1 97.62 189 ARG A CA 1
ATOM 1436 C C . ARG A 1 189 ? -4.691 -26.047 -4.027 1 97.62 189 ARG A C 1
ATOM 1438 O O . ARG A 1 189 ? -4.305 -25.016 -3.459 1 97.62 189 ARG A O 1
ATOM 1445 N N . VAL A 1 190 ? -5.844 -26.156 -4.703 1 98.25 190 VAL A N 1
ATOM 1446 C CA . VAL A 1 190 ? -6.789 -25.047 -4.781 1 98.25 190 VAL A CA 1
ATOM 1447 C C . VAL A 1 190 ? -8.18 -25.516 -4.355 1 98.25 190 VAL A C 1
ATOM 1449 O O . VAL A 1 190 ? -8.594 -26.641 -4.691 1 98.25 190 VAL A O 1
ATOM 1452 N N . VAL A 1 191 ? -8.852 -24.734 -3.627 1 97.88 191 VAL A N 1
ATOM 1453 C CA . VAL A 1 191 ? -10.266 -24.984 -3.352 1 97.88 191 VAL A CA 1
ATOM 1454 C C . VAL A 1 191 ? -11.125 -24.156 -4.309 1 97.88 191 VAL A C 1
ATOM 1456 O O . VAL A 1 191 ? -11.461 -23 -4.02 1 97.88 191 VAL A O 1
ATOM 1459 N N . PRO A 1 192 ? -11.5 -24.797 -5.402 1 97.69 192 PRO A N 1
ATOM 1460 C CA . PRO A 1 192 ? -12.211 -24.031 -6.422 1 97.69 192 PRO A CA 1
ATOM 1461 C C . PRO A 1 192 ? -13.492 -23.375 -5.891 1 97.69 192 PRO A C 1
ATOM 1463 O O . PRO A 1 192 ? -14.242 -24.016 -5.148 1 97.69 192 PRO A O 1
ATOM 1466 N N . GLY A 1 193 ? -13.695 -22.078 -6.238 1 97.44 193 GLY A N 1
ATOM 1467 C CA . GLY A 1 193 ? -14.906 -21.359 -5.859 1 97.44 193 GLY A CA 1
ATOM 1468 C C . GLY A 1 193 ? -14.781 -20.656 -4.523 1 97.44 193 GLY A C 1
ATOM 1469 O O . GLY A 1 193 ? -15.617 -19.812 -4.18 1 97.44 193 GLY A O 1
ATOM 1470 N N . SER A 1 194 ? -13.742 -20.922 -3.777 1 97.75 194 SER A N 1
ATOM 1471 C CA . SER A 1 194 ? -13.633 -20.391 -2.422 1 97.75 194 SER A CA 1
ATOM 1472 C C . SER A 1 194 ? -13.422 -18.891 -2.434 1 97.75 194 SER A C 1
ATOM 1474 O O . SER A 1 194 ? -13.586 -18.219 -1.407 1 97.75 194 SER A O 1
ATOM 1476 N N . HIS A 1 195 ? -13.047 -18.312 -3.541 1 98.25 195 HIS A N 1
ATOM 1477 C CA . HIS A 1 195 ? -12.938 -16.859 -3.66 1 98.25 195 HIS A CA 1
ATOM 1478 C C . HIS A 1 195 ? -14.297 -16.188 -3.5 1 98.25 195 HIS A C 1
ATOM 1480 O O . HIS A 1 195 ? -14.375 -14.984 -3.252 1 98.25 195 HIS A O 1
ATOM 1486 N N . LEU A 1 196 ? -15.375 -16.938 -3.613 1 98.44 196 LEU A N 1
ATOM 1487 C CA . LEU A 1 196 ? -16.719 -16.406 -3.5 1 98.44 196 LEU A CA 1
ATOM 1488 C C . LEU A 1 196 ? -17.281 -16.609 -2.094 1 98.44 196 LEU A C 1
ATOM 1490 O O . LEU A 1 196 ? -18.359 -16.125 -1.773 1 98.44 196 LEU A O 1
ATOM 1494 N N . TRP A 1 197 ? -16.531 -17.297 -1.249 1 98.31 197 TRP A N 1
ATOM 1495 C CA . TRP A 1 197 ? -17 -17.625 0.091 1 98.31 197 TRP A CA 1
ATOM 1496 C C . TRP A 1 197 ? -16.906 -16.422 1.016 1 98.31 197 TRP A C 1
ATOM 1498 O O . TRP A 1 197 ? -16.078 -15.523 0.804 1 98.31 197 TRP A O 1
ATOM 1508 N N . ASP A 1 198 ? -17.781 -16.422 2.029 1 98.31 198 ASP A N 1
ATOM 1509 C CA . ASP A 1 198 ? -17.578 -15.547 3.178 1 98.31 198 ASP A CA 1
ATOM 1510 C C . ASP A 1 198 ? -16.281 -15.883 3.902 1 98.31 198 ASP A C 1
ATOM 1512 O O . ASP A 1 198 ? -16.031 -17.047 4.238 1 98.31 198 ASP A O 1
ATOM 1516 N N . TYR A 1 199 ? -15.477 -14.922 4.152 1 97.5 199 TYR A N 1
ATOM 1517 C CA . TYR A 1 199 ? -14.164 -15.133 4.75 1 97.5 199 TYR A CA 1
ATOM 1518 C C . TYR A 1 199 ? -14.289 -15.68 6.168 1 97.5 199 TYR A C 1
ATOM 1520 O O . TYR A 1 199 ? -13.312 -16.172 6.742 1 97.5 199 TYR A O 1
ATOM 1528 N N . ASN A 1 200 ? -15.453 -15.688 6.742 1 96.56 200 ASN A N 1
ATOM 1529 C CA . ASN A 1 200 ? -15.703 -16.312 8.031 1 96.56 200 ASN A CA 1
ATOM 1530 C C . ASN A 1 200 ? -15.758 -17.844 7.906 1 96.56 200 ASN A C 1
ATOM 1532 O O . ASN A 1 200 ? -15.688 -18.547 8.906 1 96.56 200 ASN A O 1
ATOM 1536 N N . ARG A 1 201 ? -15.953 -18.312 6.727 1 96.31 201 ARG A N 1
ATOM 1537 C CA . ARG A 1 201 ? -16.016 -19.766 6.5 1 96.31 201 ARG A CA 1
ATOM 1538 C C . ARG A 1 201 ? -14.625 -20.391 6.617 1 96.31 201 ARG A C 1
ATOM 1540 O O . ARG A 1 201 ? -13.672 -19.922 5.988 1 96.31 201 ARG A O 1
ATOM 1547 N N . PRO A 1 202 ? -14.477 -21.438 7.371 1 96.25 202 PRO A N 1
ATOM 1548 C CA . PRO A 1 202 ? -13.172 -22.109 7.48 1 96.25 202 PRO A CA 1
ATOM 1549 C C . PRO A 1 202 ? -12.773 -22.828 6.195 1 96.25 202 PRO A C 1
ATOM 1551 O O . PRO A 1 202 ? -13.641 -23.281 5.438 1 96.25 202 PRO A O 1
ATOM 1554 N N . PRO A 1 203 ? -11.461 -22.906 5.969 1 96.88 203 PRO A N 1
ATOM 1555 C CA . PRO A 1 203 ? -11.023 -23.812 4.91 1 96.88 203 PRO A CA 1
ATOM 1556 C C . PRO A 1 203 ? -11.453 -25.266 5.156 1 96.88 203 PRO A C 1
ATOM 1558 O O . PRO A 1 203 ? -11.695 -25.656 6.305 1 96.88 203 PRO A O 1
ATOM 1561 N N . PRO A 1 204 ? -11.594 -25.984 4.086 1 95 204 PRO A N 1
ATOM 1562 C CA . PRO A 1 204 ? -11.898 -27.391 4.293 1 95 204 PRO A CA 1
ATOM 1563 C C . PRO A 1 204 ? -10.758 -28.156 4.965 1 95 204 PRO A C 1
ATOM 1565 O O . PRO A 1 204 ? -9.602 -27.719 4.906 1 95 204 PRO A O 1
ATOM 1568 N N . PRO A 1 205 ? -11.164 -29.25 5.621 1 89.81 205 PRO A N 1
ATOM 1569 C CA . PRO A 1 205 ? -10.102 -30.078 6.191 1 89.81 205 PRO A CA 1
ATOM 1570 C C . PRO A 1 205 ? -9.133 -30.609 5.141 1 89.81 205 PRO A C 1
ATOM 1572 O O . PRO A 1 205 ? -9.477 -30.688 3.957 1 89.81 205 PRO A O 1
ATOM 1575 N N . GLU A 1 206 ? -7.988 -30.906 5.652 1 81.5 206 GLU A N 1
ATOM 1576 C CA . GLU A 1 206 ? -6.953 -31.422 4.762 1 81.5 206 GLU A CA 1
ATOM 1577 C C . GLU A 1 206 ? -7.461 -32.625 3.969 1 81.5 206 GLU A C 1
ATOM 1579 O O . GLU A 1 206 ? -8.125 -33.5 4.52 1 81.5 206 GLU A O 1
ATOM 1584 N N . GLY A 1 207 ? -7.191 -32.562 2.699 1 77.44 207 GLY A N 1
ATOM 1585 C CA . GLY A 1 207 ? -7.52 -33.688 1.847 1 77.44 207 GLY A CA 1
ATOM 1586 C C . GLY A 1 207 ? -8.93 -33.656 1.291 1 77.44 207 GLY A C 1
ATOM 1587 O O . GLY A 1 207 ? -9.336 -34.5 0.511 1 77.44 207 GLY A O 1
ATOM 1588 N N . GLN A 1 208 ? -9.602 -32.625 1.655 1 85.25 208 GLN A N 1
ATOM 1589 C CA . GLN A 1 208 ? -10.977 -32.531 1.178 1 85.25 208 GLN A CA 1
ATOM 1590 C C . GLN A 1 208 ? -11.219 -31.219 0.435 1 85.25 208 GLN A C 1
ATOM 1592 O O . GLN A 1 208 ? -10.742 -30.172 0.855 1 85.25 208 GLN A O 1
ATOM 1597 N N . GLY A 1 209 ? -11.75 -31.344 -0.695 1 90 209 GLY A N 1
ATOM 1598 C CA . GLY A 1 209 ? -12.297 -30.188 -1.369 1 90 209 GLY A CA 1
ATOM 1599 C C . GLY A 1 209 ? -11.281 -29.453 -2.223 1 90 209 GLY A C 1
ATOM 1600 O O . GLY A 1 209 ? -11.641 -28.625 -3.055 1 90 209 GLY A O 1
ATOM 1601 N N . ALA A 1 210 ? -10.039 -29.75 -2.055 1 94.75 210 ALA A N 1
ATOM 1602 C CA . ALA A 1 210 ? -9 -29.078 -2.838 1 94.75 210 ALA A CA 1
ATOM 1603 C C . ALA A 1 210 ? -8.625 -29.906 -4.066 1 94.75 210 ALA A C 1
ATOM 1605 O O . ALA A 1 210 ? -8.75 -31.125 -4.059 1 94.75 210 ALA A O 1
ATOM 1606 N N . VAL A 1 211 ? -8.281 -29.219 -5.062 1 96.44 211 VAL A N 1
ATOM 1607 C CA . VAL A 1 211 ? -7.848 -29.828 -6.316 1 96.44 211 VAL A CA 1
ATOM 1608 C C . VAL A 1 211 ? -6.375 -29.5 -6.559 1 96.44 211 VAL A C 1
ATOM 1610 O O . VAL A 1 211 ? -5.949 -28.359 -6.418 1 96.44 211 VAL A O 1
ATOM 1613 N N . ASP A 1 212 ? -5.582 -30.578 -6.883 1 97.25 212 ASP A N 1
ATOM 1614 C CA . ASP A 1 212 ? -4.168 -30.375 -7.188 1 97.25 212 ASP A CA 1
ATOM 1615 C C . ASP A 1 212 ? -3.982 -29.781 -8.578 1 97.25 212 ASP A C 1
ATOM 1617 O O . ASP A 1 212 ? -4.57 -30.266 -9.547 1 97.25 212 ASP A O 1
ATOM 1621 N N . ALA A 1 213 ? -3.195 -28.766 -8.711 1 98.25 213 ALA A N 1
ATOM 1622 C CA . ALA A 1 213 ? -2.834 -28.219 -10.016 1 98.25 213 ALA A CA 1
ATOM 1623 C C . ALA A 1 213 ? -1.683 -29 -10.641 1 98.25 213 ALA A C 1
ATOM 1625 O O . ALA A 1 213 ? -0.516 -28.75 -10.32 1 98.25 213 ALA A O 1
ATOM 1626 N N . LEU A 1 214 ? -2.033 -29.906 -11.516 1 98.56 214 LEU A N 1
ATOM 1627 C CA . LEU A 1 214 ? -1.028 -30.688 -12.219 1 98.56 214 LEU A CA 1
ATOM 1628 C C . LEU A 1 214 ? -0.473 -29.938 -13.414 1 98.56 214 LEU A C 1
ATOM 1630 O O . LEU A 1 214 ? -1.217 -29.578 -14.336 1 98.56 214 LEU A O 1
ATOM 1634 N N . LEU A 1 215 ? 0.863 -29.703 -13.375 1 98.75 215 LEU A N 1
ATOM 1635 C CA . LEU A 1 215 ? 1.498 -28.859 -14.375 1 98.75 215 LEU A CA 1
ATOM 1636 C C . LEU A 1 215 ? 2.717 -29.547 -14.977 1 98.75 215 LEU A C 1
ATOM 1638 O O . LEU A 1 215 ? 3.352 -30.375 -14.32 1 98.75 215 LEU A O 1
ATOM 1642 N N . GLN A 1 216 ? 2.977 -29.234 -16.219 1 98.69 216 GLN A N 1
ATOM 1643 C CA . GLN A 1 216 ? 4.246 -29.531 -16.875 1 98.69 216 GLN A CA 1
ATOM 1644 C C . GLN A 1 216 ? 5.152 -28.312 -16.891 1 98.69 216 GLN A C 1
ATOM 1646 O O . GLN A 1 216 ? 4.68 -27.172 -16.781 1 98.69 216 GLN A O 1
ATOM 1651 N N . PRO A 1 217 ? 6.504 -28.562 -16.984 1 98.81 217 PRO A N 1
ATOM 1652 C CA . PRO A 1 217 ? 7.371 -27.391 -17.094 1 98.81 217 PRO A CA 1
ATOM 1653 C C . PRO A 1 217 ? 6.914 -26.406 -18.172 1 98.81 217 PRO A C 1
ATOM 1655 O O . PRO A 1 217 ? 6.652 -26.812 -19.297 1 98.81 217 PRO A O 1
ATOM 1658 N N . GLY A 1 218 ? 6.758 -25.141 -17.75 1 98.81 218 GLY A N 1
ATOM 1659 C CA . GLY A 1 218 ? 6.289 -24.109 -18.672 1 98.81 218 GLY A CA 1
ATOM 1660 C C . GLY A 1 218 ? 4.828 -23.766 -18.484 1 98.81 218 GLY A C 1
ATOM 1661 O O . GLY A 1 218 ? 4.375 -22.703 -18.922 1 98.81 218 GLY A O 1
ATOM 1662 N N . ASP A 1 219 ? 4.039 -24.672 -17.859 1 98.88 219 ASP A N 1
ATOM 1663 C CA . ASP A 1 219 ? 2.666 -24.359 -17.469 1 98.88 219 ASP A CA 1
ATOM 1664 C C . ASP A 1 219 ? 2.631 -23.406 -16.281 1 98.88 219 ASP A C 1
ATOM 1666 O O . ASP A 1 219 ? 3.607 -23.297 -15.531 1 98.88 219 ASP A O 1
ATOM 1670 N N . SER A 1 220 ? 1.491 -22.703 -16.141 1 98.94 220 SER A N 1
ATOM 1671 C CA . SER A 1 220 ? 1.289 -21.828 -14.992 1 98.94 220 SER A CA 1
ATOM 1672 C C . SER A 1 220 ? -0.1 -22.016 -14.391 1 98.94 220 SER A C 1
ATOM 1674 O O . SER A 1 220 ? -0.997 -22.547 -15.047 1 98.94 220 SER A O 1
ATOM 1676 N N . LEU A 1 221 ? -0.184 -21.719 -13.164 1 98.94 221 LEU A N 1
ATOM 1677 C CA . LEU A 1 221 ? -1.447 -21.562 -12.445 1 98.94 221 LEU A CA 1
ATOM 1678 C C . LEU A 1 221 ? -1.681 -20.109 -12.047 1 98.94 221 LEU A C 1
ATOM 1680 O O . LEU A 1 221 ? -0.886 -19.531 -11.305 1 98.94 221 LEU A O 1
ATOM 1684 N N . PHE A 1 222 ? -2.744 -19.469 -12.625 1 98.94 222 PHE A N 1
ATOM 1685 C CA . PHE A 1 222 ? -3.186 -18.156 -12.172 1 98.94 222 PHE A CA 1
ATOM 1686 C C . PHE A 1 222 ? -4.242 -18.297 -11.078 1 98.94 222 PHE A C 1
ATOM 1688 O O . PHE A 1 222 ? -5.188 -19.078 -11.219 1 98.94 222 PHE A O 1
ATOM 1695 N N . ILE A 1 223 ? -4.043 -17.547 -10.008 1 98.94 223 ILE A N 1
ATOM 1696 C CA . ILE A 1 223 ? -5.047 -17.594 -8.953 1 98.94 223 ILE A CA 1
ATOM 1697 C C . ILE A 1 223 ? -5.402 -16.188 -8.5 1 98.94 223 ILE A C 1
ATOM 1699 O O . ILE A 1 223 ? -4.547 -15.297 -8.484 1 98.94 223 ILE A O 1
ATOM 1703 N N . LEU A 1 224 ? -6.691 -16 -8.172 1 98.88 224 LEU A N 1
ATOM 1704 C CA . LEU A 1 224 ? -7.109 -14.812 -7.434 1 98.88 224 LEU A CA 1
ATOM 1705 C C . LEU A 1 224 ? -6.559 -14.836 -6.012 1 98.88 224 LEU A C 1
ATOM 1707 O O . LEU A 1 224 ? -6.402 -15.906 -5.418 1 98.88 224 LEU A O 1
ATOM 1711 N N . GLY A 1 225 ? -6.277 -13.672 -5.48 1 98.75 225 GLY A N 1
ATOM 1712 C CA . GLY A 1 225 ? -5.789 -13.594 -4.113 1 98.75 225 GLY A CA 1
ATOM 1713 C C . GLY A 1 225 ? -6.777 -14.133 -3.096 1 98.75 225 GLY A C 1
ATOM 1714 O O . GLY A 1 225 ? -6.387 -14.562 -2.01 1 98.75 225 GLY A O 1
ATOM 1715 N N . SER A 1 226 ? -8.023 -14.18 -3.432 1 98.62 226 SER A N 1
ATOM 1716 C CA . SER A 1 226 ? -9.117 -14.516 -2.523 1 98.62 226 SER A CA 1
ATOM 1717 C C . SER A 1 226 ? -9.383 -16.016 -2.502 1 98.62 226 SER A C 1
ATOM 1719 O O . SER A 1 226 ? -10.156 -16.5 -1.678 1 98.62 226 SER A O 1
ATOM 1721 N N . VAL A 1 227 ? -8.734 -16.781 -3.361 1 98.62 227 VAL A N 1
ATOM 1722 C CA . VAL A 1 227 ? -9.023 -18.203 -3.414 1 98.62 227 VAL A CA 1
ATOM 1723 C C . VAL A 1 227 ? -8.148 -18.953 -2.41 1 98.62 227 VAL A C 1
ATOM 1725 O O . VAL A 1 227 ? -6.965 -18.641 -2.26 1 98.62 227 VAL A O 1
ATOM 1728 N N . LEU A 1 228 ? -8.695 -19.891 -1.722 1 98.38 228 LEU A N 1
ATOM 1729 C CA . LEU A 1 228 ? -7.918 -20.734 -0.812 1 98.38 228 LEU A CA 1
ATOM 1730 C C . LEU A 1 228 ? -6.977 -21.641 -1.587 1 98.38 228 LEU A C 1
ATOM 1732 O O . LEU A 1 228 ? -7.402 -22.328 -2.52 1 98.38 228 LEU A O 1
ATOM 1736 N N . HIS A 1 229 ? -5.77 -21.656 -1.153 1 98.25 229 HIS A N 1
ATOM 1737 C CA . HIS A 1 229 ? -4.77 -22.484 -1.82 1 98.25 229 HIS A CA 1
ATOM 1738 C C . HIS A 1 229 ? -3.588 -22.766 -0.9 1 98.25 229 HIS A C 1
ATOM 1740 O O . HIS A 1 229 ? -3.5 -22.203 0.195 1 98.25 229 HIS A O 1
ATOM 1746 N N . GLY A 1 230 ? -2.766 -23.656 -1.268 1 96.88 230 GLY A N 1
ATOM 1747 C CA . GLY A 1 230 ? -1.508 -24 -0.622 1 96.88 230 GLY A CA 1
ATOM 1748 C C . GLY A 1 230 ? -0.777 -25.141 -1.307 1 96.88 230 GLY A C 1
ATOM 1749 O O . GLY A 1 230 ? -1.402 -26 -1.936 1 96.88 230 GLY A O 1
ATOM 1750 N N . HIS A 1 231 ? 0.526 -25.094 -1.208 1 96.38 231 HIS A N 1
ATOM 1751 C CA . HIS A 1 231 ? 1.22 -26.219 -1.826 1 96.38 231 HIS A CA 1
ATOM 1752 C C . HIS A 1 231 ? 0.946 -27.516 -1.074 1 96.38 231 HIS A C 1
ATOM 1754 O O . HIS A 1 231 ? 0.679 -27.5 0.13 1 96.38 231 HIS A O 1
ATOM 1760 N N . GLY A 1 232 ? 0.975 -28.609 -1.812 1 95.94 232 GLY A N 1
ATOM 1761 C CA . GLY A 1 232 ? 0.817 -29.938 -1.21 1 95.94 232 GLY A CA 1
ATOM 1762 C C . GLY A 1 232 ? 2.086 -30.438 -0.559 1 95.94 232 GLY A C 1
ATOM 1763 O O . GLY A 1 232 ? 3.121 -29.781 -0.59 1 95.94 232 GLY A O 1
ATOM 1764 N N . GLU A 1 233 ? 1.917 -31.562 0.077 1 95.81 233 GLU A N 1
ATOM 1765 C CA . GLU A 1 233 ? 3.07 -32.25 0.635 1 95.81 233 GLU A CA 1
ATOM 1766 C C . GLU A 1 233 ? 3.916 -32.906 -0.465 1 95.81 233 GLU A C 1
ATOM 1768 O O . GLU A 1 233 ? 3.381 -33.406 -1.446 1 95.81 233 GLU A O 1
ATOM 1773 N N . ASN A 1 234 ? 5.215 -32.75 -0.291 1 97.62 234 ASN A N 1
ATOM 1774 C CA . ASN A 1 234 ? 6.086 -33.531 -1.16 1 97.62 234 ASN A CA 1
ATOM 1775 C C . ASN A 1 234 ? 6.438 -34.875 -0.538 1 97.62 234 ASN A C 1
ATOM 1777 O O . ASN A 1 234 ? 7.426 -34.969 0.187 1 97.62 234 ASN A O 1
ATOM 1781 N N . SER A 1 235 ? 5.711 -35.844 -0.953 1 97.31 235 SER A N 1
ATOM 1782 C CA . SER A 1 235 ? 5.898 -37.188 -0.408 1 97.31 235 SER A CA 1
ATOM 1783 C C . SER A 1 235 ? 6.77 -38.031 -1.326 1 97.31 235 SER A C 1
ATOM 1785 O O . SER A 1 235 ? 6.91 -39.25 -1.111 1 97.31 235 SER A O 1
ATOM 1787 N N . SER A 1 236 ? 7.324 -37.438 -2.336 1 97.5 236 SER A N 1
ATOM 1788 C CA . SER A 1 236 ? 8.227 -38.188 -3.217 1 97.5 236 SER A CA 1
ATOM 1789 C C . SER A 1 236 ? 9.539 -38.5 -2.516 1 97.5 236 SER A C 1
ATOM 1791 O O . SER A 1 236 ? 9.844 -37.938 -1.458 1 97.5 236 SER A O 1
ATOM 1793 N N . VAL A 1 237 ? 10.266 -39.406 -3.123 1 96.31 237 VAL A N 1
ATOM 1794 C CA . VAL A 1 237 ? 11.516 -39.844 -2.527 1 96.31 237 VAL A CA 1
ATOM 1795 C C . VAL A 1 237 ? 12.664 -38.938 -2.953 1 96.31 237 VAL A C 1
ATOM 1797 O O . VAL A 1 237 ? 13.57 -38.656 -2.168 1 96.31 237 VAL A O 1
ATOM 1800 N N . ASP A 1 238 ? 12.633 -38.406 -4.137 1 95.81 238 ASP A N 1
ATOM 1801 C CA . ASP A 1 238 ? 13.836 -37.75 -4.625 1 95.81 238 ASP A CA 1
ATOM 1802 C C . ASP A 1 238 ? 13.477 -36.594 -5.582 1 95.81 238 ASP A C 1
ATOM 1804 O O . ASP A 1 238 ? 14.344 -36.094 -6.289 1 95.81 238 ASP A O 1
ATOM 1808 N N . GLU A 1 239 ? 12.242 -36.219 -5.676 1 96.94 239 GLU A N 1
ATOM 1809 C CA . GLU A 1 239 ? 11.859 -35.188 -6.629 1 96.94 239 GLU A CA 1
ATOM 1810 C C . GLU A 1 239 ? 11.844 -33.812 -5.969 1 96.94 239 GLU A C 1
ATOM 1812 O O . GLU A 1 239 ? 11.109 -33.594 -5.004 1 96.94 239 GLU A O 1
ATOM 1817 N N . GLU A 1 240 ? 12.672 -32.938 -6.48 1 95.31 240 GLU A N 1
ATOM 1818 C CA . GLU A 1 240 ? 12.555 -31.516 -6.141 1 95.31 240 GLU A CA 1
ATOM 1819 C C . GLU A 1 240 ? 11.539 -30.812 -7.031 1 95.31 240 GLU A C 1
ATOM 1821 O O . GLU A 1 240 ? 11.594 -30.922 -8.258 1 95.31 240 GLU A O 1
ATOM 1826 N N . ARG A 1 241 ? 10.641 -30.203 -6.457 1 97.31 241 ARG A N 1
ATOM 1827 C CA . ARG A 1 241 ? 9.586 -29.5 -7.184 1 97.31 241 ARG A CA 1
ATOM 1828 C C . ARG A 1 241 ? 9.828 -28 -7.172 1 97.31 241 ARG A C 1
ATOM 1830 O O . ARG A 1 241 ? 9.82 -27.375 -6.109 1 97.31 241 ARG A O 1
ATOM 1837 N N . MET A 1 242 ? 10.008 -27.375 -8.375 1 97.56 242 MET A N 1
ATOM 1838 C CA . MET A 1 242 ? 10.32 -25.953 -8.508 1 97.56 242 MET A CA 1
ATOM 1839 C C . MET A 1 242 ? 9.18 -25.203 -9.211 1 97.56 242 MET A C 1
ATOM 1841 O O . MET A 1 242 ? 8.828 -25.531 -10.344 1 97.56 242 MET A O 1
ATOM 1845 N N . VAL A 1 243 ? 8.625 -24.203 -8.484 1 98.44 243 VAL A N 1
ATOM 1846 C CA . VAL A 1 243 ? 7.574 -23.328 -9.016 1 98.44 243 VAL A CA 1
ATOM 1847 C C . VAL A 1 243 ? 7.98 -21.859 -8.844 1 98.44 243 VAL A C 1
ATOM 1849 O O . VAL A 1 243 ? 8.531 -21.484 -7.809 1 98.44 243 VAL A O 1
ATOM 1852 N N . LEU A 1 244 ? 7.727 -21.078 -9.883 1 98.75 244 LEU A N 1
ATOM 1853 C CA . LEU A 1 244 ? 7.988 -19.641 -9.852 1 98.75 244 LEU A CA 1
ATOM 1854 C C . LEU A 1 244 ? 6.754 -18.875 -9.406 1 98.75 244 LEU A C 1
ATOM 1856 O O . LEU A 1 244 ? 5.719 -18.906 -10.078 1 98.75 244 LEU A O 1
ATOM 1860 N N . GLY A 1 245 ? 6.875 -18.219 -8.25 1 98.38 245 GLY A N 1
ATOM 1861 C CA . GLY A 1 245 ? 5.801 -17.359 -7.777 1 98.38 245 GLY A CA 1
ATOM 1862 C C . GLY A 1 245 ? 5.934 -15.922 -8.234 1 98.38 245 GLY A C 1
ATOM 1863 O O . GLY A 1 245 ? 7 -15.32 -8.102 1 98.38 245 GLY A O 1
ATOM 1864 N N . CYS A 1 246 ? 4.879 -15.414 -8.789 1 98.75 246 CYS A N 1
ATOM 1865 C CA . CYS A 1 246 ? 4.773 -14.008 -9.172 1 98.75 246 CYS A CA 1
ATOM 1866 C C . CYS A 1 246 ? 3.48 -13.398 -8.641 1 98.75 246 CYS A C 1
ATOM 1868 O O . CYS A 1 246 ? 2.412 -13.594 -9.219 1 98.75 246 CYS A O 1
ATOM 1870 N N . GLY A 1 247 ? 3.627 -12.648 -7.562 1 98.56 247 GLY A N 1
ATOM 1871 C CA . GLY A 1 247 ? 2.492 -11.93 -7.016 1 98.56 247 GLY A CA 1
ATOM 1872 C C . GLY A 1 247 ? 2.373 -10.508 -7.547 1 98.56 247 GLY A C 1
ATOM 1873 O O . GLY A 1 247 ? 3.381 -9.82 -7.711 1 98.56 247 GLY A O 1
ATOM 1874 N N . ALA A 1 248 ? 1.17 -10.133 -7.848 1 98.81 248 ALA A N 1
ATOM 1875 C CA . ALA A 1 248 ? 0.867 -8.766 -8.266 1 98.81 248 ALA A CA 1
ATOM 1876 C C . ALA A 1 248 ? -0.268 -8.172 -7.43 1 98.81 248 ALA A C 1
ATOM 1878 O O . ALA A 1 248 ? -1.131 -8.906 -6.938 1 98.81 248 ALA A O 1
ATOM 1879 N N . CYS A 1 249 ? -0.229 -6.867 -7.254 1 98.44 249 CYS A N 1
ATOM 1880 C CA . CYS A 1 249 ? -1.273 -6.207 -6.477 1 98.44 249 CYS A CA 1
ATOM 1881 C C . CYS A 1 249 ? -1.57 -4.82 -7.031 1 98.44 249 CYS A C 1
ATOM 1883 O O . CYS A 1 249 ? -0.867 -4.34 -7.918 1 98.44 249 CYS A O 1
ATOM 1885 N N . CYS A 1 250 ? -2.631 -4.246 -6.559 1 97.81 250 CYS A N 1
ATOM 1886 C CA . CYS A 1 250 ? -2.908 -2.852 -6.883 1 97.81 250 CYS A CA 1
ATOM 1887 C C . CYS A 1 250 ? -1.731 -1.959 -6.512 1 97.81 250 CYS A C 1
ATOM 1889 O O . CYS A 1 250 ? -1.084 -2.176 -5.484 1 97.81 250 CYS A O 1
ATOM 1891 N N . ASP A 1 251 ? -1.526 -0.928 -7.273 1 97.25 251 ASP A N 1
ATOM 1892 C CA . ASP A 1 251 ? -0.266 -0.196 -7.18 1 97.25 251 ASP A CA 1
ATOM 1893 C C . ASP A 1 251 ? -0.285 0.785 -6.012 1 97.25 251 ASP A C 1
ATOM 1895 O O . ASP A 1 251 ? 0.738 1.39 -5.684 1 97.25 251 ASP A O 1
ATOM 1899 N N . PHE A 1 252 ? -1.438 0.948 -5.312 1 97.06 252 PHE A N 1
ATOM 1900 C CA . PHE A 1 252 ? -1.491 1.81 -4.137 1 97.06 252 PHE A CA 1
ATOM 1901 C C . PHE A 1 252 ? -1.222 1.011 -2.867 1 97.06 252 PHE A C 1
ATOM 1903 O O . PHE A 1 252 ? -1.179 1.573 -1.771 1 97.06 252 PHE A O 1
ATOM 1910 N N . LEU A 1 253 ? -0.998 -0.27 -2.967 1 97.62 253 LEU A N 1
ATOM 1911 C CA . LEU A 1 253 ? -0.715 -1.149 -1.836 1 97.62 253 LEU A CA 1
ATOM 1912 C C . LEU A 1 253 ? 0.785 -1.379 -1.688 1 97.62 253 LEU A C 1
ATOM 1914 O O . LEU A 1 253 ? 1.507 -1.46 -2.686 1 97.62 253 LEU A O 1
ATOM 1918 N N . ARG A 1 254 ? 1.202 -1.507 -0.46 1 97.75 254 ARG A N 1
ATOM 1919 C CA . ARG A 1 254 ? 2.607 -1.828 -0.226 1 97.75 254 ARG A CA 1
ATOM 1920 C C . ARG A 1 254 ? 2.951 -3.209 -0.775 1 97.75 254 ARG A C 1
ATOM 1922 O O . ARG A 1 254 ? 2.186 -4.16 -0.604 1 97.75 254 ARG A O 1
ATOM 1929 N N . GLN A 1 255 ? 4.062 -3.293 -1.383 1 97.69 255 GLN A N 1
ATOM 1930 C CA . GLN A 1 255 ? 4.496 -4.551 -1.979 1 97.69 255 GLN A CA 1
ATOM 1931 C C . GLN A 1 255 ? 4.836 -5.582 -0.904 1 97.69 255 GLN A C 1
ATOM 1933 O O . GLN A 1 255 ? 5.426 -5.242 0.123 1 97.69 255 GLN A O 1
ATOM 1938 N N . GLU A 1 256 ? 4.488 -6.84 -1.133 1 96.69 256 GLU A N 1
ATOM 1939 C CA . GLU A 1 256 ? 4.848 -7.906 -0.201 1 96.69 256 GLU A CA 1
ATOM 1940 C C . GLU A 1 256 ? 6.363 -8.047 -0.087 1 96.69 256 GLU A C 1
ATOM 1942 O O . GLU A 1 256 ? 6.879 -8.406 0.976 1 96.69 256 GLU A O 1
ATOM 1947 N N . GLU A 1 257 ? 6.984 -7.848 -1.162 1 96 257 GLU A N 1
ATOM 1948 C CA . GLU A 1 257 ? 8.438 -7.754 -1.233 1 96 257 GLU A CA 1
ATOM 1949 C C . GLU A 1 257 ? 8.883 -6.367 -1.686 1 96 257 GLU A C 1
ATOM 1951 O O . GLU A 1 257 ? 8.492 -5.906 -2.762 1 96 257 GLU A O 1
ATOM 1956 N N . ASN A 1 258 ? 9.641 -5.719 -0.839 1 95.06 258 ASN A N 1
ATOM 1957 C CA . ASN A 1 258 ? 10.148 -4.406 -1.228 1 95.06 258 ASN A CA 1
ATOM 1958 C C . ASN A 1 258 ? 11.102 -4.504 -2.416 1 95.06 258 ASN A C 1
ATOM 1960 O O . ASN A 1 258 ? 12.297 -4.773 -2.242 1 95.06 258 ASN A O 1
ATOM 1964 N N . GLN A 1 259 ? 10.656 -4.141 -3.512 1 93.44 259 GLN A N 1
ATOM 1965 C CA . GLN A 1 259 ? 11.383 -4.355 -4.758 1 93.44 259 GLN A CA 1
ATOM 1966 C C . GLN A 1 259 ? 12.617 -3.465 -4.836 1 93.44 259 GLN A C 1
ATOM 1968 O O . GLN A 1 259 ? 13.641 -3.859 -5.406 1 93.44 259 GLN A O 1
ATOM 1973 N N . TYR A 1 260 ? 12.57 -2.301 -4.242 1 93.06 260 TYR A N 1
ATOM 1974 C CA . TYR A 1 260 ? 13.672 -1.341 -4.277 1 93.06 260 TYR A CA 1
ATOM 1975 C C . TYR A 1 260 ? 14.883 -1.868 -3.514 1 93.06 260 TYR A C 1
ATOM 1977 O O . TYR A 1 260 ? 16.016 -1.475 -3.789 1 93.06 260 TYR A O 1
ATOM 1985 N N . LEU A 1 261 ? 14.578 -2.693 -2.586 1 89.94 261 LEU A N 1
ATOM 1986 C CA . LEU A 1 261 ? 15.617 -3.221 -1.706 1 89.94 261 LEU A CA 1
ATOM 1987 C C . LEU A 1 261 ? 16.062 -4.602 -2.168 1 89.94 261 LEU A C 1
ATOM 1989 O O . LEU A 1 261 ? 17.203 -5.008 -1.904 1 89.94 261 LEU A O 1
ATOM 1993 N N . ALA A 1 262 ? 15.25 -5.309 -2.938 1 84.06 262 ALA A N 1
ATOM 1994 C CA . ALA A 1 262 ? 15.453 -6.723 -3.242 1 84.06 262 ALA A CA 1
ATOM 1995 C C . ALA A 1 262 ? 16.328 -6.895 -4.477 1 84.06 262 ALA A C 1
ATOM 1997 O O . ALA A 1 262 ? 16.844 -7.984 -4.73 1 84.06 262 ALA A O 1
ATOM 1998 N N . HIS A 1 263 ? 16.547 -5.84 -5.207 1 87.75 263 HIS A N 1
ATOM 1999 C CA . HIS A 1 263 ? 17.172 -5.988 -6.512 1 87.75 263 HIS A CA 1
ATOM 2000 C C . HIS A 1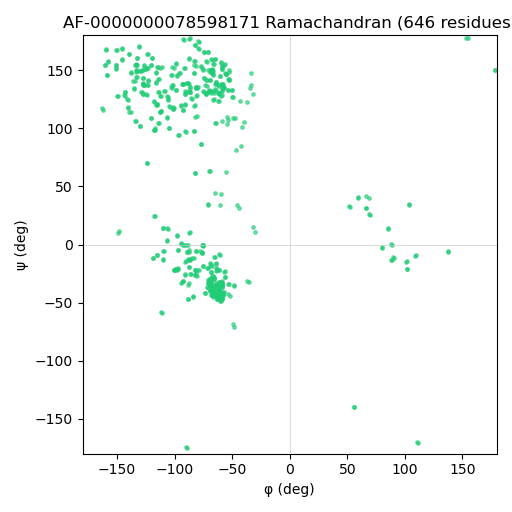 263 ? 18.406 -5.105 -6.629 1 87.75 263 HIS A C 1
ATOM 2002 O O . HIS A 1 263 ? 18.484 -4.043 -6.008 1 87.75 263 HIS A O 1
ATOM 2008 N N . ASP A 1 264 ? 19.281 -5.613 -7.441 1 90.88 264 ASP A N 1
ATOM 2009 C CA . ASP A 1 264 ? 20.406 -4.789 -7.871 1 90.88 264 ASP A CA 1
ATOM 2010 C C . ASP A 1 264 ? 19.953 -3.725 -8.867 1 90.88 264 ASP A C 1
ATOM 2012 O O . ASP A 1 264 ? 19.297 -4.035 -9.859 1 90.88 264 ASP A O 1
ATOM 2016 N N . ARG A 1 265 ? 20.312 -2.562 -8.602 1 91.81 265 ARG A N 1
ATOM 2017 C CA . ARG A 1 265 ? 19.859 -1.433 -9.414 1 91.81 265 ARG A CA 1
ATOM 2018 C C . ARG A 1 265 ? 20.328 -1.58 -10.859 1 91.81 265 ARG A C 1
ATOM 2020 O O . ARG A 1 265 ? 19.578 -1.3 -11.789 1 91.81 265 ARG A O 1
ATOM 2027 N N . GLU A 1 266 ? 21.547 -1.999 -11.047 1 93.75 266 GLU A N 1
ATOM 2028 C CA . GLU A 1 266 ? 22.094 -2.135 -12.391 1 93.75 266 GLU A CA 1
ATOM 2029 C C . GLU A 1 266 ? 21.375 -3.217 -13.188 1 93.75 266 GLU A C 1
ATOM 2031 O O . GLU A 1 266 ? 21.141 -3.062 -14.383 1 93.75 266 GLU A O 1
ATOM 2036 N N . ALA A 1 267 ? 21.031 -4.258 -12.5 1 94.06 267 ALA A N 1
ATOM 2037 C CA . ALA A 1 267 ? 20.281 -5.324 -13.148 1 94.06 267 ALA A CA 1
ATOM 2038 C C . ALA A 1 267 ? 18.922 -4.824 -13.625 1 94.06 267 ALA A C 1
ATOM 2040 O O . ALA A 1 267 ? 18.484 -5.125 -14.742 1 94.06 267 ALA A O 1
ATOM 2041 N N . LEU A 1 268 ? 18.297 -4.004 -12.836 1 95.88 268 LEU A N 1
ATOM 2042 C CA . LEU A 1 268 ? 16.969 -3.479 -13.172 1 95.88 268 LEU A CA 1
ATOM 2043 C C . LEU A 1 268 ? 17.062 -2.52 -14.359 1 95.88 268 LEU A C 1
ATOM 2045 O O . LEU A 1 268 ? 16.156 -2.475 -15.195 1 95.88 268 LEU A O 1
ATOM 2049 N N . GLN A 1 269 ? 18.125 -1.789 -14.406 1 95.5 269 GLN A N 1
ATOM 2050 C CA . GLN A 1 269 ? 18.297 -0.801 -15.461 1 95.5 269 GLN A CA 1
ATOM 2051 C C . GLN A 1 269 ? 18.375 -1.471 -16.828 1 95.5 269 GLN A C 1
ATOM 2053 O O . GLN A 1 269 ? 18.141 -0.829 -17.859 1 95.5 269 GLN A O 1
ATOM 2058 N N . GLN A 1 270 ? 18.734 -2.719 -16.828 1 95.38 270 GLN A N 1
ATOM 2059 C CA . GLN A 1 270 ? 18.891 -3.439 -18.094 1 95.38 270 GLN A CA 1
ATOM 2060 C C . GLN A 1 270 ? 17.547 -3.959 -18.594 1 95.38 270 GLN A C 1
ATOM 2062 O O . GLN A 1 270 ? 17.438 -4.387 -19.75 1 95.38 270 GLN A O 1
ATOM 2067 N N . LEU A 1 271 ? 16.547 -3.916 -17.797 1 97.12 271 LEU A N 1
ATOM 2068 C CA . LEU A 1 271 ? 15.234 -4.41 -18.188 1 97.12 271 LEU A CA 1
ATOM 2069 C C . LEU A 1 271 ? 14.469 -3.361 -18.984 1 97.12 271 LEU A C 1
ATOM 2071 O O . LEU A 1 271 ? 14.766 -2.168 -18.891 1 97.12 271 LEU A O 1
ATOM 2075 N N . PRO A 1 272 ? 13.523 -3.812 -19.844 1 96.25 272 PRO A N 1
ATOM 2076 C CA . PRO A 1 272 ? 12.672 -2.848 -20.547 1 96.25 272 PRO A CA 1
ATOM 2077 C C . PRO A 1 272 ? 11.914 -1.929 -19.594 1 96.25 272 PRO A C 1
ATOM 2079 O O . PRO A 1 272 ? 11.586 -2.33 -18.469 1 96.25 272 PRO A O 1
ATOM 2082 N N . SER A 1 273 ? 11.539 -0.758 -20.031 1 95.75 273 SER A N 1
ATOM 2083 C CA . SER A 1 273 ? 10.914 0.279 -19.219 1 95.75 273 SER A CA 1
ATOM 2084 C C . SER A 1 273 ? 9.617 -0.22 -18.594 1 95.75 273 SER A C 1
ATOM 2086 O O . SER A 1 273 ? 9.344 0.043 -17.422 1 95.75 273 SER A O 1
ATOM 2088 N N . HIS A 1 274 ? 8.812 -0.909 -19.391 1 95.81 274 HIS A N 1
ATOM 2089 C CA . HIS A 1 274 ? 7.527 -1.359 -18.859 1 95.81 274 HIS A CA 1
ATOM 2090 C C . HIS A 1 274 ? 7.715 -2.379 -17.75 1 95.81 274 HIS A C 1
ATOM 2092 O O . HIS A 1 274 ? 6.887 -2.467 -16.828 1 95.81 274 HIS A O 1
ATOM 2098 N N . VAL A 1 275 ? 8.852 -3.146 -17.781 1 97.88 275 VAL A N 1
ATOM 2099 C CA . VAL A 1 275 ? 9.172 -4.105 -16.734 1 97.88 275 VAL A CA 1
ATOM 2100 C C . VAL A 1 275 ? 9.625 -3.367 -15.477 1 97.88 275 VAL A C 1
ATOM 2102 O O . VAL A 1 275 ? 9.203 -3.699 -14.367 1 97.88 275 VAL A O 1
ATOM 2105 N N . GLN A 1 276 ? 10.445 -2.328 -15.664 1 97.12 276 GLN A N 1
ATOM 2106 C CA . GLN A 1 276 ? 10.891 -1.496 -14.547 1 97.12 276 GLN A CA 1
ATOM 2107 C C . GLN A 1 276 ? 9.711 -0.888 -13.805 1 97.12 276 GLN A C 1
ATOM 2109 O O . GLN A 1 276 ? 9.664 -0.913 -12.57 1 97.12 276 GLN A O 1
ATOM 2114 N N . ARG A 1 277 ? 8.773 -0.42 -14.586 1 96.75 277 ARG A N 1
ATOM 2115 C CA . ARG A 1 277 ? 7.594 0.224 -14.016 1 96.75 277 ARG A CA 1
ATOM 2116 C C . ARG A 1 277 ? 6.711 -0.789 -13.289 1 96.75 277 ARG A C 1
ATOM 2118 O O . ARG A 1 277 ? 6.211 -0.516 -12.203 1 96.75 277 ARG A O 1
ATOM 2125 N N . PHE A 1 278 ? 6.566 -1.975 -13.859 1 98.12 278 PHE A N 1
ATOM 2126 C CA . PHE A 1 278 ? 5.773 -3.016 -13.211 1 98.12 278 PHE A CA 1
ATOM 2127 C C . PHE A 1 278 ? 6.402 -3.439 -11.891 1 98.12 278 PHE A C 1
ATOM 2129 O O . PHE A 1 278 ? 5.695 -3.752 -10.938 1 98.12 278 PHE A O 1
ATOM 2136 N N . ILE A 1 279 ? 7.719 -3.424 -11.797 1 97.81 279 ILE A N 1
ATOM 2137 C CA . ILE A 1 279 ? 8.453 -3.801 -10.602 1 97.81 279 ILE A CA 1
ATOM 2138 C C . ILE A 1 279 ? 8.219 -2.768 -9.5 1 97.81 279 ILE A C 1
ATOM 2140 O O . ILE A 1 279 ? 8.344 -3.074 -8.312 1 97.81 279 ILE A O 1
ATOM 2144 N N . GLY A 1 280 ? 7.863 -1.571 -9.852 1 96.06 280 GLY A N 1
ATOM 2145 C CA . GLY A 1 280 ? 7.508 -0.591 -8.836 1 96.06 280 GLY A CA 1
ATOM 2146 C C . GLY A 1 280 ? 8.086 0.784 -9.109 1 96.06 280 GLY A C 1
ATOM 2147 O O . GLY A 1 280 ? 7.793 1.74 -8.391 1 96.06 280 GLY A O 1
ATOM 2148 N N . TYR A 1 281 ? 8.906 0.896 -10.117 1 96.19 281 TYR A N 1
ATOM 2149 C CA . TYR A 1 281 ? 9.523 2.18 -10.43 1 96.19 281 TYR A CA 1
ATOM 2150 C C . TYR A 1 281 ? 8.57 3.059 -11.242 1 96.19 281 TYR A C 1
ATOM 2152 O O . TYR A 1 281 ? 8.891 3.455 -12.359 1 96.19 281 TYR A O 1
ATOM 2160 N N . SER A 1 282 ? 7.477 3.354 -10.633 1 94.88 282 SER A N 1
ATOM 2161 C CA . SER A 1 282 ? 6.414 4.188 -11.18 1 94.88 282 SER A CA 1
ATOM 2162 C C . SER A 1 282 ? 5.652 4.914 -10.078 1 94.88 282 SER A C 1
ATOM 2164 O O . SER A 1 282 ? 5.672 4.48 -8.922 1 94.88 282 SER A O 1
ATOM 2166 N N . THR A 1 283 ? 5.074 6.004 -10.414 1 94.44 283 THR A N 1
ATOM 2167 C CA . THR A 1 283 ? 4.086 6.617 -9.531 1 94.44 283 THR A CA 1
ATOM 2168 C C . THR A 1 283 ? 2.775 5.836 -9.562 1 94.44 283 THR A C 1
ATOM 2170 O O . THR A 1 283 ? 2.609 4.926 -10.375 1 94.44 283 THR A O 1
ATOM 2173 N N . PHE A 1 284 ? 1.934 6.086 -8.648 1 94.5 284 PHE A N 1
ATOM 2174 C CA . PHE A 1 284 ? 0.574 5.566 -8.711 1 94.5 284 PHE A CA 1
ATOM 2175 C C . PHE A 1 284 ? -0.445 6.688 -8.555 1 94.5 284 PHE A C 1
ATOM 2177 O O . PHE A 1 284 ? -0.118 7.766 -8.055 1 94.5 284 PHE A O 1
ATOM 2184 N N . GLU A 1 285 ? -1.593 6.449 -9.109 1 91.88 285 GLU A N 1
ATOM 2185 C CA . GLU A 1 285 ? -2.66 7.445 -9.109 1 91.88 285 GLU A CA 1
ATOM 2186 C C . GLU A 1 285 ? -3.723 7.117 -8.062 1 91.88 285 GLU A C 1
ATOM 2188 O O . GLU A 1 285 ? -3.961 5.949 -7.758 1 91.88 285 GLU A O 1
ATOM 2193 N N . PRO A 1 286 ? -4.352 8.234 -7.41 1 89.31 286 PRO A N 1
ATOM 2194 C CA . PRO A 1 286 ? -4.316 9.633 -7.848 1 89.31 286 PRO A CA 1
ATOM 2195 C C . PRO A 1 286 ? -3.045 10.352 -7.406 1 89.31 286 PRO A C 1
ATOM 2197 O O . PRO A 1 286 ? -2.699 11.398 -7.965 1 89.31 286 PRO A O 1
ATOM 2200 N N . ALA A 1 287 ? -2.42 9.797 -6.359 1 83.56 287 ALA A N 1
ATOM 2201 C CA . ALA A 1 287 ? -1.237 10.555 -5.961 1 83.56 287 ALA A CA 1
ATOM 2202 C C . ALA A 1 287 ? -0.315 9.719 -5.082 1 83.56 287 ALA A C 1
ATOM 2204 O O . ALA A 1 287 ? -0.674 9.359 -3.957 1 83.56 287 ALA A O 1
ATOM 2205 N N . GLY A 1 288 ? 0.878 9.5 -5.672 1 90.62 288 GLY A N 1
ATOM 2206 C CA . GLY A 1 288 ? 1.874 8.859 -4.828 1 90.62 288 GLY A CA 1
ATOM 2207 C C . GLY A 1 288 ? 2.924 8.102 -5.613 1 90.62 288 GLY A C 1
ATOM 2208 O O . GLY A 1 288 ? 2.947 8.156 -6.848 1 90.62 288 GLY A O 1
ATOM 2209 N N . GLY A 1 289 ? 3.822 7.586 -4.773 1 93.69 289 GLY A N 1
ATOM 2210 C CA . GLY A 1 289 ? 4.871 6.742 -5.328 1 93.69 289 GLY A CA 1
ATOM 2211 C C . GLY A 1 289 ? 6.062 7.531 -5.84 1 93.69 289 GLY A C 1
ATOM 2212 O O . GLY A 1 289 ? 6.875 7.008 -6.605 1 93.69 289 GLY A O 1
ATOM 2213 N N . THR A 1 290 ? 6.16 8.789 -5.512 1 92.19 290 THR A N 1
ATOM 2214 C CA . THR A 1 290 ? 7.27 9.617 -5.969 1 92.19 290 THR A CA 1
ATOM 2215 C C . THR A 1 290 ? 8.5 9.414 -5.09 1 92.19 290 THR A C 1
ATOM 2217 O O . THR A 1 290 ? 8.438 8.695 -4.086 1 92.19 290 THR A O 1
ATOM 2220 N N . ALA A 1 291 ? 9.531 9.938 -5.461 1 90.94 291 ALA A N 1
ATOM 2221 C CA . ALA A 1 291 ? 10.742 10.117 -4.664 1 90.94 291 ALA A CA 1
ATOM 2222 C C . ALA A 1 291 ? 11.375 11.477 -4.926 1 90.94 291 ALA A C 1
ATOM 2224 O O . ALA A 1 291 ? 11.758 11.789 -6.059 1 90.94 291 ALA A O 1
ATOM 2225 N N . ASN A 1 292 ? 11.43 12.25 -3.906 1 86.94 292 ASN A N 1
ATOM 2226 C CA . ASN A 1 292 ? 11.852 13.641 -4.062 1 86.94 292 ASN A CA 1
ATOM 2227 C C . ASN A 1 292 ? 11.047 14.352 -5.148 1 86.94 292 ASN A C 1
ATOM 2229 O O . ASN A 1 292 ? 11.617 15.062 -5.98 1 86.94 292 ASN A O 1
ATOM 2233 N N . TRP A 1 293 ? 9.797 13.906 -5.234 1 84.12 293 TRP A N 1
ATOM 2234 C CA . TRP A 1 293 ? 8.789 14.508 -6.109 1 84.12 293 TRP A CA 1
ATOM 2235 C C . TRP A 1 293 ? 9.109 14.234 -7.574 1 84.12 293 TRP A C 1
ATOM 2237 O O . TRP A 1 293 ? 8.758 15.031 -8.453 1 84.12 293 TRP A O 1
ATOM 2247 N N . LYS A 1 294 ? 9.789 13.203 -7.789 1 88.31 294 LYS A N 1
ATOM 2248 C CA . LYS A 1 294 ? 10.078 12.734 -9.141 1 88.31 294 LYS A CA 1
ATOM 2249 C C . LYS A 1 294 ? 9.531 11.328 -9.359 1 88.31 294 LYS A C 1
ATOM 2251 O O . LYS A 1 294 ? 9.359 10.562 -8.406 1 88.31 294 LYS A O 1
ATOM 2256 N N . ASP A 1 295 ? 9.289 11.086 -10.648 1 92.19 295 ASP A N 1
ATOM 2257 C CA . ASP A 1 295 ? 8.977 9.719 -11.047 1 92.19 295 ASP A CA 1
ATOM 2258 C C . ASP A 1 295 ? 10.141 8.781 -10.758 1 92.19 295 ASP A C 1
ATOM 2260 O O . ASP A 1 295 ? 11.258 9.008 -11.234 1 92.19 295 ASP A O 1
ATOM 2264 N N . PRO A 1 296 ? 9.922 7.742 -10.008 1 94.31 296 PRO A N 1
ATOM 2265 C CA . PRO A 1 296 ? 11.016 6.832 -9.664 1 94.31 296 PRO A CA 1
ATOM 2266 C C . PRO A 1 296 ? 11.727 6.27 -10.898 1 94.31 296 PRO A C 1
ATOM 2268 O O . PRO A 1 296 ? 12.906 5.926 -10.836 1 94.31 296 PRO A O 1
ATOM 2271 N N . TRP A 1 297 ? 11.016 6.168 -11.984 1 95.5 297 TRP A N 1
ATOM 2272 C CA . TRP A 1 297 ? 11.641 5.695 -13.211 1 95.5 297 TRP A CA 1
ATOM 2273 C C . TRP A 1 297 ? 12.812 6.594 -13.609 1 95.5 297 TRP A C 1
ATOM 2275 O O . TRP A 1 297 ? 13.844 6.109 -14.078 1 95.5 297 TRP A O 1
ATOM 2285 N N . GLN A 1 298 ? 12.695 7.879 -13.359 1 93.44 298 GLN A N 1
ATOM 2286 C CA . GLN A 1 298 ? 13.758 8.828 -13.672 1 93.44 298 GLN A CA 1
ATOM 2287 C C . GLN A 1 298 ? 14.969 8.609 -12.766 1 93.44 298 GLN A C 1
ATOM 2289 O O . GLN A 1 298 ? 16.109 8.82 -13.188 1 93.44 298 GLN A O 1
ATOM 2294 N N . LEU A 1 299 ? 14.695 8.211 -11.594 1 92.25 299 LEU A N 1
ATOM 2295 C CA . LEU A 1 299 ? 15.781 7.957 -10.656 1 92.25 299 LEU A CA 1
ATOM 2296 C C . LEU 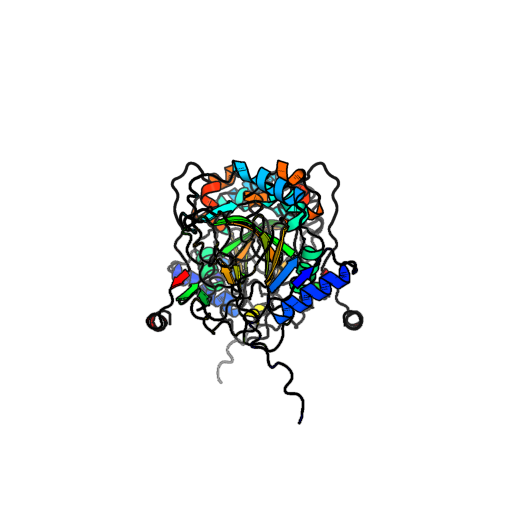A 1 299 ? 16.547 6.691 -11.039 1 92.25 299 LEU A C 1
ATOM 2298 O O . LEU A 1 299 ? 17.766 6.617 -10.859 1 92.25 299 LEU A O 1
ATOM 2302 N N . LEU A 1 300 ? 15.789 5.738 -11.523 1 94.56 300 LEU A N 1
ATOM 2303 C CA . LEU A 1 300 ? 16.406 4.492 -11.961 1 94.56 300 LEU A CA 1
ATOM 2304 C C . LEU A 1 300 ? 17.203 4.711 -13.242 1 94.56 300 LEU A C 1
ATOM 2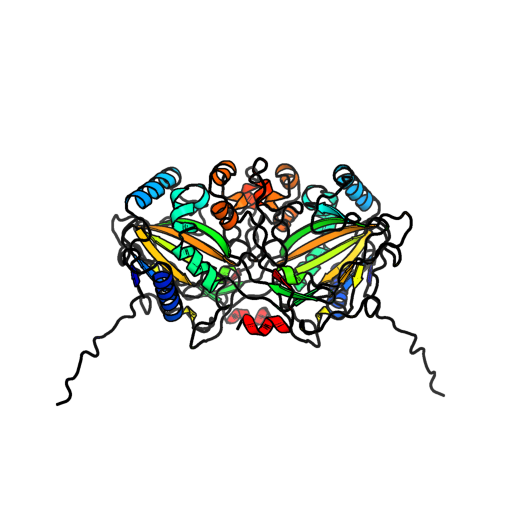306 O O . LEU A 1 300 ? 18.234 4.07 -13.453 1 94.56 300 LEU A O 1
ATOM 2310 N N . ASN A 1 301 ? 16.703 5.629 -14.07 1 95.12 301 ASN A N 1
ATOM 2311 C CA . ASN A 1 301 ? 17.281 5.871 -15.383 1 95.12 301 ASN A CA 1
ATOM 2312 C C . ASN A 1 301 ? 17.672 7.332 -15.562 1 95.12 301 ASN A C 1
ATOM 2314 O O . ASN A 1 301 ? 17.141 8.031 -16.422 1 95.12 301 ASN A O 1
ATOM 2318 N N . PRO A 1 302 ? 18.688 7.762 -14.867 1 91.06 302 PRO A N 1
ATOM 2319 C CA . PRO A 1 302 ? 19.031 9.188 -14.891 1 91.06 302 PRO A CA 1
ATOM 2320 C C . PRO A 1 302 ? 19.547 9.648 -16.25 1 91.06 302 PRO A C 1
ATOM 2322 O O . PRO A 1 302 ? 19.484 10.844 -16.562 1 91.06 302 PRO A O 1
ATOM 2325 N N . ASN A 1 303 ? 19.984 8.742 -17.094 1 93.06 303 ASN A N 1
ATOM 2326 C CA . ASN A 1 303 ? 20.609 9.125 -18.359 1 93.06 303 ASN A CA 1
ATOM 2327 C C . ASN A 1 303 ? 19.672 8.844 -19.531 1 93.06 303 ASN A C 1
ATOM 2329 O O . ASN A 1 303 ? 20.062 9.023 -20.688 1 93.06 303 ASN A O 1
ATOM 2333 N N . LYS A 1 304 ? 18.516 8.406 -19.281 1 92.81 304 LYS A N 1
ATOM 2334 C CA . LYS A 1 304 ? 17.547 8.133 -20.344 1 92.81 304 LYS A CA 1
ATOM 2335 C C . LYS A 1 304 ? 16.531 9.25 -20.469 1 92.81 304 LYS A C 1
ATOM 2337 O O . LYS A 1 304 ? 16.219 9.93 -19.484 1 92.81 304 LYS A O 1
ATOM 2342 N N . GLU A 1 305 ? 16.031 9.398 -21.625 1 92.31 305 GLU A N 1
ATOM 2343 C CA . GLU A 1 305 ? 14.945 10.352 -21.828 1 92.31 305 GLU A CA 1
ATOM 2344 C C . GLU A 1 305 ? 13.68 9.922 -21.094 1 92.31 305 GLU A C 1
ATOM 2346 O O . GLU A 1 305 ? 13.281 8.758 -21.172 1 92.31 305 GLU A O 1
ATOM 2351 N N . TYR A 1 306 ? 13.211 10.898 -20.438 1 89 306 TYR A N 1
ATOM 2352 C CA . TYR A 1 306 ? 12.031 10.602 -19.625 1 89 306 TYR A CA 1
ATOM 2353 C C . TYR A 1 306 ? 10.82 10.328 -20.5 1 89 306 TYR A C 1
ATOM 2355 O O . TYR A 1 306 ? 10.539 11.07 -21.438 1 89 306 TYR A O 1
ATOM 2363 N N . GLU A 1 307 ? 10.148 9.234 -20.156 1 80.38 307 GLU A N 1
ATOM 2364 C CA . GLU A 1 307 ? 8.883 8.836 -20.766 1 80.38 307 GLU A CA 1
ATOM 2365 C C . GLU A 1 307 ? 7.738 8.883 -19.75 1 80.38 307 GLU A C 1
ATOM 2367 O O . GLU A 1 307 ? 7.625 8 -18.906 1 80.38 307 GLU A O 1
ATOM 2372 N N . PRO A 1 308 ? 6.91 9.883 -19.859 1 80.5 308 PRO A N 1
ATOM 2373 C CA . PRO A 1 308 ? 5.816 9.922 -18.875 1 80.5 308 PRO A CA 1
ATOM 2374 C C . PRO A 1 308 ? 4.801 8.805 -19.094 1 80.5 308 PRO A C 1
ATOM 2376 O O . PRO A 1 308 ? 4.605 8.344 -20.219 1 80.5 308 PRO A O 1
ATOM 2379 N N . MET A 1 309 ? 4.223 8.367 -18.016 1 83.56 309 MET A N 1
ATOM 2380 C CA . MET A 1 309 ? 3.152 7.375 -18.109 1 83.56 309 MET A CA 1
ATOM 2381 C C . MET A 1 309 ? 1.815 8.039 -18.406 1 83.56 309 MET A C 1
ATOM 2383 O O . MET A 1 309 ? 1.579 9.18 -18 1 83.56 309 MET A O 1
ATOM 2387 N N . PRO A 1 310 ? 1.04 7.273 -19.141 1 80.38 310 PRO A N 1
ATOM 2388 C CA . PRO A 1 310 ? -0.321 7.793 -19.297 1 80.38 310 PRO A CA 1
ATOM 2389 C C . PRO A 1 310 ? -1.045 7.941 -17.953 1 80.38 310 PRO A C 1
ATOM 2391 O O . PRO A 1 310 ? -0.843 7.133 -17.047 1 80.38 310 PRO A O 1
ATOM 2394 N N . MET A 1 311 ? -1.837 8.961 -17.906 1 82.81 311 MET A N 1
ATOM 2395 C CA . MET A 1 311 ? -2.566 9.219 -16.672 1 82.81 311 MET A CA 1
ATOM 2396 C C . MET A 1 311 ? -3.811 8.344 -16.578 1 82.81 311 MET A C 1
ATOM 2398 O O . MET A 1 311 ? -4.512 8.148 -17.578 1 82.81 311 MET A O 1
ATOM 2402 N N . ASN A 1 312 ? -3.998 7.781 -15.414 1 87 312 ASN A N 1
ATOM 2403 C CA . ASN A 1 312 ? -5.191 6.992 -15.125 1 87 312 ASN A CA 1
ATOM 2404 C C . ASN A 1 312 ? -6.27 7.836 -14.445 1 87 312 ASN A C 1
ATOM 2406 O O . ASN A 1 312 ? -7.34 7.328 -14.117 1 87 312 ASN A O 1
ATOM 2410 N N . THR A 1 313 ? -6.047 9.086 -14.219 1 89.69 313 THR A N 1
ATOM 2411 C CA . THR A 1 313 ? -6.977 10.023 -13.602 1 89.69 313 THR A CA 1
ATOM 2412 C C . THR A 1 313 ? -7.449 11.07 -14.609 1 89.69 313 THR A C 1
ATOM 2414 O O . THR A 1 313 ? -6.633 11.688 -15.297 1 89.69 313 THR A O 1
ATOM 2417 N N . VAL A 1 314 ? -8.75 11.18 -14.68 1 89.19 314 VAL A N 1
ATOM 2418 C CA . VAL A 1 314 ? -9.312 12.148 -15.617 1 89.19 314 VAL A CA 1
ATOM 2419 C C . VAL A 1 314 ? -10.391 12.977 -14.922 1 89.19 314 VAL A C 1
ATOM 2421 O O . VAL A 1 314 ? -11.039 12.5 -13.984 1 89.19 314 VAL A O 1
ATOM 2424 N N . GLU A 1 315 ? -10.5 14.172 -15.406 1 90.44 315 GLU A N 1
ATOM 2425 C CA . GLU A 1 315 ? -11.586 15.008 -14.906 1 90.44 315 GLU A CA 1
ATOM 2426 C C . GLU A 1 315 ? -12.945 14.422 -15.281 1 90.44 315 GLU A C 1
ATOM 2428 O O . GLU A 1 315 ? -13.141 13.953 -16.406 1 90.44 315 GLU A O 1
ATOM 2433 N N . PHE A 1 316 ? -13.773 14.414 -14.266 1 88.06 316 PHE A N 1
ATOM 2434 C CA . PHE A 1 316 ? -15.117 13.883 -14.461 1 88.06 316 PHE A CA 1
ATOM 2435 C C . PHE A 1 316 ? -16.078 14.984 -14.875 1 88.06 316 PHE A C 1
ATOM 2437 O O . PHE A 1 316 ? -16.188 16.016 -14.203 1 88.06 316 PHE A O 1
ATOM 2444 N N . THR A 1 317 ? -16.719 14.883 -16.016 1 81.06 317 THR A N 1
ATOM 2445 C CA . THR A 1 317 ? -17.812 15.758 -16.438 1 81.06 317 THR A CA 1
ATOM 2446 C C . THR A 1 317 ? -19.109 14.961 -16.625 1 81.06 317 THR A C 1
ATOM 2448 O O . THR A 1 317 ? -19.078 13.828 -17.109 1 81.06 317 THR A O 1
ATOM 2451 N N . PRO A 1 318 ? -20.203 15.359 -15.906 1 66.44 318 PRO A N 1
ATOM 2452 C CA . PRO A 1 318 ? -21.453 14.633 -16.047 1 66.44 318 PRO A CA 1
ATOM 2453 C C . PRO A 1 318 ? -21.719 14.156 -17.469 1 66.44 318 PRO A C 1
ATOM 2455 O O . PRO A 1 318 ? -22.359 13.117 -17.672 1 66.44 318 PRO A O 1
ATOM 2458 N N . GLU A 1 319 ? -21.344 14.75 -18.344 1 57.78 319 GLU A N 1
ATOM 2459 C CA . GLU A 1 319 ? -21.547 14.312 -19.719 1 57.78 319 GLU A CA 1
ATOM 2460 C C . GLU A 1 319 ? -20.734 13.055 -20.031 1 57.78 319 GLU A C 1
ATOM 2462 O O . GLU A 1 319 ? -21.156 12.227 -20.844 1 57.78 319 GLU A O 1
ATOM 2467 N N . ARG A 1 320 ? -19.734 12.906 -19.484 1 51.31 320 ARG A N 1
ATOM 2468 C CA . ARG A 1 320 ? -18.859 11.766 -19.734 1 51.31 320 ARG A CA 1
ATOM 2469 C C . ARG A 1 320 ? -19.359 10.516 -19.016 1 51.31 320 ARG A C 1
ATOM 2471 O O . ARG A 1 320 ? -18.875 9.414 -19.281 1 51.31 320 ARG A O 1
ATOM 2478 N N . LYS A 1 321 ? -20.094 10.547 -18.062 1 48.56 321 LYS A N 1
ATOM 2479 C CA . LYS A 1 321 ? -20.656 9.359 -17.438 1 48.56 321 LYS A CA 1
ATOM 2480 C C . LYS A 1 321 ? -21.266 8.414 -18.469 1 48.56 321 LYS A C 1
ATOM 2482 O O . LYS A 1 321 ? -21.234 7.195 -18.297 1 48.56 321 LYS A O 1
ATOM 2487 N N . GLU A 1 322 ? -21.766 8.844 -19.359 1 39.78 322 GLU A N 1
ATOM 2488 C CA . GLU A 1 322 ? -22.484 8.016 -20.312 1 39.78 322 GLU A CA 1
ATOM 2489 C C . GLU A 1 322 ? -21.531 7.113 -21.094 1 39.78 322 GLU A C 1
ATOM 2491 O O . GLU A 1 322 ? -21.891 6 -21.484 1 39.78 322 GLU A O 1
ATOM 2496 N N . LYS A 1 323 ? -20.453 7.504 -21.438 1 38.75 323 LYS A N 1
ATOM 2497 C CA . LYS A 1 323 ? -19.688 6.637 -22.312 1 38.75 323 LYS A CA 1
ATOM 2498 C C . LYS A 1 323 ? -18.953 5.551 -21.516 1 38.75 323 LYS A C 1
ATOM 2500 O O . LYS A 1 323 ? -18.422 4.602 -22.094 1 38.75 323 LYS A O 1
ATOM 2505 N N . ALA A 1 324 ? -18.672 5.723 -20.438 1 38.09 324 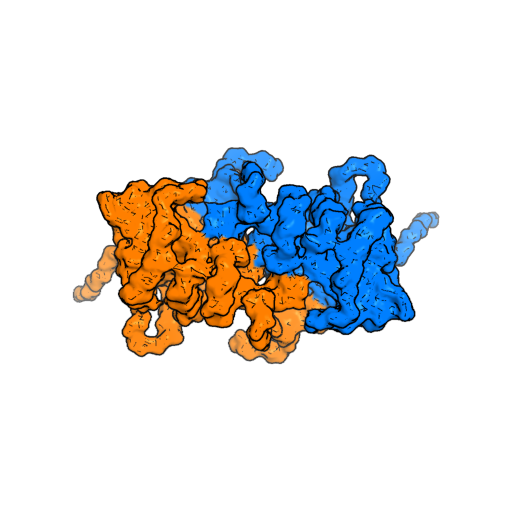ALA A N 1
ATOM 2506 C CA . ALA A 1 324 ? -17.891 4.73 -19.703 1 38.09 324 ALA A CA 1
ATOM 2507 C C . ALA A 1 324 ? -18.766 3.555 -19.266 1 38.09 324 ALA A C 1
ATOM 2509 O O . ALA A 1 324 ? -18.297 2.615 -18.641 1 38.09 324 ALA A O 1
ATOM 2510 N N . VAL A 1 325 ? -20.125 3.674 -19.516 1 29.17 325 VAL A N 1
ATOM 2511 C CA . VAL A 1 325 ? -20.984 2.504 -19.375 1 29.17 325 VAL A CA 1
ATOM 2512 C C . VAL A 1 325 ? -21.109 1.793 -20.734 1 29.17 325 VAL A C 1
ATOM 2514 O O . VAL A 1 325 ? -21.359 2.432 -21.75 1 29.17 325 VAL A O 1
ATOM 2517 N N . MET B 1 1 ? -35.688 38.25 35.031 1 26.81 1 MET B N 1
ATOM 2518 C CA . MET B 1 1 ? -35.281 38.469 33.656 1 26.81 1 MET B CA 1
ATOM 2519 C C . MET B 1 1 ? -34.031 37.656 33.281 1 26.81 1 MET B C 1
ATOM 2521 O O . MET B 1 1 ? -33 37.75 33.938 1 26.81 1 MET B O 1
ATOM 2525 N N . PRO B 1 2 ? -34.188 36.375 32.812 1 29.62 2 PRO B N 1
ATOM 2526 C CA . PRO B 1 2 ? -33.125 35.375 32.719 1 29.62 2 PRO B CA 1
ATOM 2527 C C . PRO B 1 2 ? -31.969 35.812 31.844 1 29.62 2 PRO B C 1
ATOM 2529 O O . PRO B 1 2 ? -32.156 36.562 30.891 1 29.62 2 PRO B O 1
ATOM 2532 N N . SER B 1 3 ? -30.781 36.188 32.438 1 27.19 3 SER B N 1
ATOM 2533 C CA . SER B 1 3 ? -29.562 36.688 31.828 1 27.19 3 SER B CA 1
ATOM 2534 C C . SER B 1 3 ? -29.219 35.938 30.562 1 27.19 3 SER B C 1
ATOM 2536 O O . SER B 1 3 ? -29.312 34.688 30.516 1 27.19 3 SER B O 1
ATOM 2538 N N . ASN B 1 4 ? -29.516 36.531 29.312 1 26.62 4 ASN B N 1
ATOM 2539 C CA . ASN B 1 4 ? -29.25 36.281 27.891 1 26.62 4 ASN B CA 1
ATOM 2540 C C . ASN B 1 4 ? -27.781 35.938 27.672 1 26.62 4 ASN B C 1
ATOM 2542 O O . ASN B 1 4 ? -26.938 36.812 27.5 1 26.62 4 ASN B O 1
ATOM 2546 N N . GLU B 1 5 ? -27.078 35.312 28.484 1 29.17 5 GLU B N 1
ATOM 2547 C CA . GLU B 1 5 ? -25.656 35.031 28.266 1 29.17 5 GLU B CA 1
ATOM 2548 C C . GLU B 1 5 ? -25.359 34.781 26.781 1 29.17 5 GLU B C 1
ATOM 2550 O O . GLU B 1 5 ? -26.219 34.281 26.047 1 29.17 5 GLU B O 1
ATOM 2555 N N . SER B 1 6 ? -24.188 35.438 26.219 1 28.11 6 SER B N 1
ATOM 2556 C CA . SER B 1 6 ? -23.547 35.656 24.922 1 28.11 6 SER B CA 1
ATOM 2557 C C . SER B 1 6 ? -23.562 34.375 24.078 1 28.11 6 SER B C 1
ATOM 2559 O O . SER B 1 6 ? -23.031 33.344 24.484 1 28.11 6 SER B O 1
ATOM 2561 N N . LEU B 1 7 ? -24.531 33.969 23.312 1 30.7 7 LEU B N 1
ATOM 2562 C CA . LEU B 1 7 ? -24.609 33.344 22 1 30.7 7 LEU B CA 1
ATOM 2563 C C . LEU B 1 7 ? -23.469 33.812 21.109 1 30.7 7 LEU B C 1
ATOM 2565 O O . LEU B 1 7 ? -23.672 34.531 20.141 1 30.7 7 LEU B O 1
ATOM 2569 N N . GLN B 1 8 ? -22.375 34.469 21.688 1 30.45 8 GLN B N 1
ATOM 2570 C CA . GLN B 1 8 ? -21.297 35.094 20.922 1 30.45 8 GLN B CA 1
ATOM 2571 C C . GLN B 1 8 ? -21.016 34.312 19.641 1 30.45 8 GLN B C 1
ATOM 2573 O O . GLN B 1 8 ? -21.281 33.125 19.562 1 30.45 8 GLN B O 1
ATOM 2578 N N . SER B 1 9 ? -20.578 34.875 18.391 1 37.78 9 SER B N 1
ATOM 2579 C CA . SER B 1 9 ? -20.469 34.812 16.938 1 37.78 9 SER B CA 1
ATOM 2580 C C . SER B 1 9 ? -19.609 33.656 16.484 1 37.78 9 SER B C 1
ATOM 2582 O O . SER B 1 9 ? -18.391 33.688 16.641 1 37.78 9 SER B O 1
ATOM 2584 N N . GLY B 1 10 ? -19.562 32.406 16.859 1 42.25 10 GLY B N 1
ATOM 2585 C CA . GLY B 1 10 ? -18.891 31.141 17.141 1 42.25 10 GLY B CA 1
ATOM 2586 C C . GLY B 1 10 ? -18.188 30.562 15.922 1 42.25 10 GLY B C 1
ATOM 2587 O O . GLY B 1 10 ? -18.734 29.734 15.211 1 42.25 10 GLY B O 1
ATOM 2588 N N . LEU B 1 11 ? -17.5 31.344 15.164 1 48.62 11 LEU B N 1
ATOM 2589 C CA . LEU B 1 11 ? -16.75 30.781 14.047 1 48.62 11 LEU B CA 1
ATOM 2590 C C . LEU B 1 11 ? -16.031 29.5 14.453 1 48.62 11 LEU B C 1
ATOM 2592 O O . LEU B 1 11 ? -15.5 29.422 15.562 1 48.62 11 LEU B O 1
ATOM 2596 N N . PRO B 1 12 ? -16.312 28.484 13.742 1 63.66 12 PRO B N 1
ATOM 2597 C CA . PRO B 1 12 ? -15.688 27.203 14.094 1 63.66 12 PRO B CA 1
ATOM 2598 C C . PRO B 1 12 ? -14.18 27.328 14.289 1 63.66 12 PRO B C 1
ATOM 2600 O O . PRO B 1 12 ? -13.523 28.109 13.602 1 63.66 12 PRO B O 1
ATOM 2603 N N . THR B 1 13 ? -13.711 27.219 15.57 1 85.5 13 THR B N 1
ATOM 2604 C CA . THR B 1 13 ? -12.289 27.172 15.883 1 85.5 13 THR B CA 1
ATOM 2605 C C . THR B 1 13 ? -11.797 25.719 15.898 1 85.5 13 THR B C 1
ATOM 2607 O O . THR B 1 13 ? -12.586 24.781 16.016 1 85.5 13 THR B O 1
ATOM 2610 N N . LEU B 1 14 ? -10.562 25.641 15.602 1 96.56 14 LEU B N 1
ATOM 2611 C CA . LEU B 1 14 ? -9.938 24.328 15.727 1 96.56 14 LEU B CA 1
ATOM 2612 C C . LEU B 1 14 ? -9.555 24.031 17.172 1 96.56 14 LEU B C 1
ATOM 2614 O O . LEU B 1 14 ? -9.102 24.938 17.891 1 96.56 14 LEU B O 1
ATOM 2618 N N . PRO B 1 15 ? -9.836 22.828 17.625 1 98.06 15 PRO B N 1
ATOM 2619 C CA . PRO B 1 15 ? -9.305 22.453 18.938 1 98.06 15 PRO B CA 1
ATOM 2620 C C . PRO B 1 15 ? -7.797 22.656 19.047 1 98.06 15 PRO B C 1
ATOM 2622 O O . PRO B 1 15 ? -7.09 22.594 18.031 1 98.06 15 PRO B O 1
ATOM 2625 N N . GLU B 1 16 ? -7.367 22.953 20.297 1 98.25 16 GLU B N 1
ATOM 2626 C CA . GLU B 1 16 ? -5.949 23.203 20.531 1 98.25 16 GLU B CA 1
ATOM 2627 C C . GLU B 1 16 ? -5.461 22.5 21.797 1 98.25 16 GLU B C 1
ATOM 2629 O O . GLU B 1 16 ? -6.188 22.422 22.797 1 98.25 16 GLU B O 1
ATOM 2634 N N . VAL B 1 17 ? -4.262 21.969 21.719 1 98.69 17 VAL B N 1
ATOM 2635 C CA . VAL B 1 17 ? -3.582 21.359 22.859 1 98.69 17 VAL B CA 1
ATOM 2636 C C . VAL B 1 17 ? -2.176 21.953 23 1 98.69 17 VAL B C 1
ATOM 2638 O O . VAL B 1 17 ? -1.445 22.047 22 1 98.69 17 VAL B O 1
ATOM 2641 N N . ASP B 1 18 ? -1.829 22.359 24.188 1 98.75 18 ASP B N 1
ATOM 2642 C CA . ASP B 1 18 ? -0.5 22.891 24.453 1 98.75 18 ASP B CA 1
ATOM 2643 C C . ASP B 1 18 ? 0.388 21.844 25.125 1 98.75 18 ASP B C 1
ATOM 2645 O O . ASP B 1 18 ? 0.135 21.438 26.266 1 98.75 18 ASP B O 1
ATOM 2649 N N . LEU B 1 19 ? 1.461 21.484 24.469 1 98.25 19 LEU B N 1
ATOM 2650 C CA . LEU B 1 19 ? 2.305 20.406 24.969 1 98.25 19 LEU B CA 1
ATOM 2651 C C . LEU B 1 19 ? 3.16 20.875 26.141 1 98.25 19 LEU B C 1
ATOM 2653 O O . LEU B 1 19 ? 3.795 20.078 26.828 1 98.25 19 LEU B O 1
ATOM 2657 N N . LYS B 1 20 ? 3.168 22.141 26.453 1 97.19 20 LYS B N 1
ATOM 2658 C CA . LYS B 1 20 ? 3.855 22.656 27.625 1 97.19 20 LYS B CA 1
ATOM 2659 C C . LYS B 1 20 ? 2.947 22.609 28.859 1 97.19 20 LYS B C 1
ATOM 2661 O O . LYS B 1 20 ? 3.377 22.938 29.969 1 97.19 20 LYS B O 1
ATOM 2666 N N . SER B 1 21 ? 1.728 22.25 28.578 1 96.25 21 SER B N 1
ATOM 2667 C CA . SER B 1 21 ? 0.834 22.031 29.719 1 96.25 21 SER B CA 1
ATOM 2668 C C . SER B 1 21 ? 1.416 21.016 30.688 1 96.25 21 SER B C 1
ATOM 2670 O O . SER B 1 21 ? 2.047 20.047 30.266 1 96.25 21 SER B O 1
ATOM 2672 N N . PRO B 1 22 ? 1.171 21.141 32 1 96.12 22 PRO B N 1
ATOM 2673 C CA . PRO B 1 22 ? 1.726 20.219 33 1 96.12 22 PRO B CA 1
ATOM 2674 C C . PRO B 1 22 ? 1.015 18.875 33.031 1 96.12 22 PRO B C 1
ATOM 2676 O O . PRO B 1 22 ? 1.433 17.953 33.75 1 96.12 22 PRO B O 1
ATOM 2679 N N . ALA B 1 23 ? 0.047 18.688 32.219 1 96.12 23 ALA B N 1
ATOM 2680 C CA . ALA B 1 23 ? -0.687 17.422 32.188 1 96.12 23 ALA B CA 1
ATOM 2681 C C . ALA B 1 23 ? 0.202 16.297 31.672 1 96.12 23 ALA B C 1
ATOM 2683 O O . ALA B 1 23 ? 1.135 16.531 30.891 1 96.12 23 ALA B O 1
ATOM 2684 N N . PRO B 1 24 ? -0.123 15.062 32.188 1 97.69 24 PRO B N 1
ATOM 2685 C CA . PRO B 1 24 ? 0.617 13.914 31.656 1 97.69 24 PRO B CA 1
ATOM 2686 C C . PRO B 1 24 ? 0.466 13.758 30.141 1 97.69 24 PRO B C 1
ATOM 2688 O O . PRO B 1 24 ? -0.581 14.102 29.578 1 97.69 24 PRO B O 1
ATOM 2691 N N . ILE B 1 25 ? 1.434 13.219 29.531 1 97.12 25 ILE B N 1
ATOM 2692 C CA . ILE B 1 25 ? 1.485 13.086 28.078 1 97.12 25 ILE B CA 1
ATOM 2693 C C . ILE B 1 25 ? 0.273 12.297 27.594 1 97.12 25 ILE B C 1
ATOM 2695 O O . ILE B 1 25 ? -0.316 12.633 26.562 1 97.12 25 ILE B O 1
ATOM 2699 N N . ASP B 1 26 ? -0.113 11.289 28.266 1 97.88 26 ASP B N 1
ATOM 2700 C CA . ASP B 1 26 ? -1.242 10.461 27.844 1 97.88 26 ASP B CA 1
ATOM 2701 C C . ASP B 1 26 ? -2.543 11.258 27.859 1 97.88 26 ASP B C 1
ATOM 2703 O O . ASP B 1 26 ? -3.414 11.039 27.016 1 97.88 26 ASP B O 1
ATOM 2707 N N . SER B 1 27 ? -2.654 12.133 28.797 1 98.25 27 SER B N 1
ATOM 2708 C CA . SER B 1 27 ? -3.824 13.008 28.844 1 98.25 27 SER B CA 1
ATOM 2709 C C . SER B 1 27 ? -3.828 13.977 27.672 1 98.25 27 SER B C 1
ATOM 2711 O O . SER B 1 27 ? -4.871 14.211 27.047 1 98.25 27 SER B O 1
ATOM 2713 N N . LEU B 1 28 ? -2.684 14.508 27.391 1 98.44 28 LEU B N 1
ATOM 2714 C CA . LEU B 1 28 ? -2.562 15.406 26.25 1 98.44 28 LEU B CA 1
ATOM 2715 C C . LEU B 1 28 ? -2.914 14.688 24.953 1 98.44 28 LEU B C 1
ATOM 2717 O O . LEU B 1 28 ? -3.615 15.242 24.109 1 98.44 28 LEU B O 1
ATOM 2721 N N . VAL B 1 29 ? -2.482 13.445 24.844 1 98.81 29 VAL B N 1
ATOM 2722 C CA . VAL B 1 29 ? -2.787 12.633 23.672 1 98.81 29 VAL B CA 1
ATOM 2723 C C . VAL B 1 29 ? -4.297 12.438 23.547 1 98.81 29 VAL B C 1
ATOM 2725 O O . VAL B 1 29 ? -4.863 12.555 22.469 1 98.81 29 VAL B O 1
ATOM 2728 N N . GLN B 1 30 ? -4.945 12.18 24.625 1 98.69 30 GLN B N 1
ATOM 2729 C CA . GLN B 1 30 ? -6.395 11.992 24.609 1 98.69 30 GLN B CA 1
ATOM 2730 C C . GLN B 1 30 ? -7.113 13.266 24.172 1 98.69 30 GLN B C 1
ATOM 2732 O O . GLN B 1 30 ? -8.117 13.195 23.453 1 98.69 30 GLN B O 1
ATOM 2737 N N . ASP B 1 31 ? -6.582 14.383 24.594 1 98.75 31 ASP B N 1
ATOM 2738 C CA . ASP B 1 31 ? -7.16 15.656 24.172 1 98.75 31 ASP B CA 1
ATOM 2739 C C . ASP B 1 31 ? -7.004 15.867 22.672 1 98.75 31 ASP B C 1
ATOM 2741 O O . ASP B 1 31 ? -7.93 16.328 22 1 98.75 31 ASP B O 1
ATOM 2745 N N . VAL B 1 32 ? -5.855 15.523 22.188 1 98.88 32 VAL B N 1
ATOM 2746 C CA . VAL B 1 32 ? -5.621 15.633 20.75 1 98.88 32 VAL B CA 1
ATOM 2747 C C . VAL B 1 32 ? -6.578 14.719 20 1 98.88 32 VAL B C 1
ATOM 2749 O O . VAL B 1 32 ? -7.211 15.133 19.016 1 98.88 32 VAL B O 1
ATOM 2752 N N . VAL B 1 33 ? -6.695 13.453 20.469 1 98.88 33 VAL B N 1
ATOM 2753 C CA . VAL B 1 33 ? -7.57 12.469 19.844 1 98.88 33 VAL B CA 1
ATOM 2754 C C . VAL B 1 33 ? -9.008 12.984 19.828 1 98.88 33 VAL B C 1
ATOM 2756 O O . VAL B 1 33 ? -9.695 12.906 18.812 1 98.88 33 VAL B O 1
ATOM 2759 N N . ARG B 1 34 ? -9.43 13.562 20.922 1 98.56 34 ARG B N 1
ATOM 2760 C CA . ARG B 1 34 ? -10.773 14.125 21.016 1 98.56 34 ARG B CA 1
ATOM 2761 C C . ARG B 1 34 ? -10.961 15.258 20 1 98.56 34 ARG B C 1
ATOM 2763 O O . ARG B 1 34 ? -11.984 15.336 19.328 1 98.56 34 ARG B O 1
ATOM 2770 N N . GLY B 1 35 ? -9.992 16.141 19.938 1 98.62 35 GLY B N 1
ATOM 2771 C CA . GLY B 1 35 ? -10.047 17.219 18.984 1 98.62 35 GLY B CA 1
ATOM 2772 C C . GLY B 1 35 ? -10.133 16.75 17.547 1 98.62 35 GLY B C 1
ATOM 2773 O O . GLY B 1 35 ? -10.93 17.266 16.766 1 98.62 35 GLY B O 1
ATOM 2774 N N . LEU B 1 36 ? -9.359 15.719 17.203 1 98.88 36 LEU B N 1
ATOM 2775 C CA . LEU B 1 36 ? -9.352 15.164 15.852 1 98.88 36 LEU B CA 1
ATOM 2776 C C . LEU B 1 36 ? -10.688 14.492 15.531 1 98.88 36 LEU B C 1
ATOM 2778 O O . LEU B 1 36 ? -11.203 14.625 14.422 1 98.88 36 LEU B O 1
ATOM 2782 N N . LYS B 1 37 ? -11.227 13.805 16.516 1 98.62 37 LYS B N 1
ATOM 2783 C CA . LYS B 1 37 ? -12.516 13.148 16.297 1 98.62 37 LYS B CA 1
ATOM 2784 C C . LYS B 1 37 ? -13.625 14.172 16.078 1 98.62 37 LYS B C 1
ATOM 2786 O O . LYS B 1 37 ? -14.562 13.922 15.32 1 98.62 37 LYS B O 1
ATOM 2791 N N . GLU B 1 38 ? -13.461 15.305 16.672 1 97.31 38 GLU B N 1
ATOM 2792 C CA . GLU B 1 38 ? -14.5 16.328 16.625 1 97.31 38 GLU B CA 1
ATOM 2793 C C . GLU B 1 38 ? -14.391 17.156 15.344 1 97.31 38 GLU B C 1
ATOM 2795 O O . GLU B 1 38 ? -15.391 17.375 14.648 1 97.31 38 GLU B O 1
ATOM 2800 N N . SER B 1 39 ? -13.195 17.547 15.008 1 97.81 39 SER B N 1
ATOM 2801 C CA . SER B 1 39 ? -13.055 18.562 13.961 1 97.81 39 SER B CA 1
ATOM 2802 C C . SER B 1 39 ? -12.273 18.031 12.766 1 97.81 39 SER B C 1
ATOM 2804 O O . SER B 1 39 ? -12.266 18.641 11.703 1 97.81 39 SER B O 1
ATOM 2806 N N . GLY B 1 40 ? -11.648 16.891 12.93 1 98.62 40 GLY B N 1
ATOM 2807 C CA . GLY B 1 40 ? -10.758 16.375 11.898 1 98.62 40 GLY B CA 1
ATOM 2808 C C . GLY B 1 40 ? -9.391 17.031 11.922 1 98.62 40 GLY B C 1
ATOM 2809 O O . GLY B 1 40 ? -8.508 16.656 11.141 1 98.62 40 GLY B O 1
ATOM 2810 N N . ALA B 1 41 ? -9.219 18.016 12.867 1 98.88 41 ALA B N 1
ATOM 2811 C CA . ALA B 1 41 ? -7.965 18.75 13.008 1 98.88 41 ALA B CA 1
ATOM 2812 C C . ALA B 1 41 ? -7.754 19.219 14.445 1 98.88 41 ALA B C 1
ATOM 2814 O O . ALA B 1 41 ? -8.719 19.422 15.18 1 98.88 41 ALA B O 1
ATOM 2815 N N . CYS B 1 42 ? -6.508 19.344 14.773 1 98.94 42 CYS B N 1
ATOM 2816 C CA . CYS B 1 42 ? -6.141 19.828 16.094 1 98.94 42 CYS B CA 1
ATOM 2817 C C . CYS B 1 42 ? -4.812 20.578 16.047 1 98.94 42 CYS B C 1
ATOM 2819 O O . CYS B 1 42 ? -3.83 20.062 15.508 1 98.94 42 CYS B O 1
ATOM 2821 N N . ILE B 1 43 ? -4.801 21.766 16.562 1 98.88 43 ILE B N 1
ATOM 2822 C CA . ILE B 1 43 ? -3.566 22.547 16.672 1 98.88 43 ILE B CA 1
ATOM 2823 C C . ILE B 1 43 ? -2.777 22.094 17.906 1 98.88 43 ILE B C 1
ATOM 2825 O O . ILE B 1 43 ? -3.328 21.984 19 1 98.88 43 ILE B O 1
ATOM 2829 N N . ILE B 1 44 ? -1.526 21.781 17.719 1 98.94 44 ILE B N 1
ATOM 2830 C CA . ILE B 1 44 ? -0.595 21.422 18.781 1 98.94 44 ILE B CA 1
ATOM 2831 C C . ILE B 1 44 ? 0.386 22.562 19.031 1 98.94 44 ILE B C 1
ATOM 2833 O O . ILE B 1 44 ? 1.254 22.828 18.188 1 98.94 44 ILE B O 1
ATOM 2837 N N . ARG B 1 45 ? 0.219 23.203 20.156 1 98.81 45 ARG B N 1
ATOM 2838 C CA . ARG B 1 45 ? 1.141 24.266 20.516 1 98.81 45 ARG B CA 1
ATOM 2839 C C . ARG B 1 45 ? 2.432 23.703 21.094 1 98.81 45 ARG B C 1
ATOM 2841 O O . ARG B 1 45 ? 2.402 22.766 21.891 1 98.81 45 ARG B O 1
ATOM 2848 N N . ASN B 1 46 ? 3.578 24.234 20.656 1 98.69 46 ASN B N 1
ATOM 2849 C CA . ASN B 1 46 ? 4.887 23.953 21.234 1 98.69 46 ASN B CA 1
ATOM 2850 C C . ASN B 1 46 ? 5.309 22.5 21.016 1 98.69 46 ASN B C 1
ATOM 2852 O O . ASN B 1 46 ? 5.832 21.859 21.922 1 98.69 46 ASN B O 1
ATOM 2856 N N . LEU B 1 47 ? 5.047 22 19.828 1 98.81 47 LEU B N 1
ATOM 2857 C CA . LEU B 1 47 ? 5.594 20.688 19.484 1 98.81 47 LEU B CA 1
ATOM 2858 C C . LEU B 1 47 ? 7.117 20.719 19.453 1 98.81 47 LEU B C 1
ATOM 2860 O O . LEU B 1 47 ? 7.777 19.797 19.938 1 98.81 47 LEU B O 1
ATOM 2864 N N . LEU B 1 48 ? 7.68 21.766 18.844 1 98.75 48 LEU B N 1
ATOM 2865 C CA . LEU B 1 48 ? 9.117 22 18.781 1 98.75 48 LEU B CA 1
ATOM 2866 C C . LEU B 1 48 ? 9.492 23.266 19.547 1 98.75 48 LEU B C 1
ATOM 2868 O O . LEU B 1 48 ? 8.703 24.203 19.625 1 98.75 48 LEU B O 1
ATOM 2872 N N . ASP B 1 49 ? 10.703 23.281 20.016 1 98.06 49 ASP B N 1
ATOM 2873 C CA . ASP B 1 49 ? 11.234 24.547 20.531 1 98.06 49 ASP B CA 1
ATOM 2874 C C . ASP B 1 49 ? 11.984 25.312 19.438 1 98.06 49 ASP B C 1
ATOM 2876 O O . ASP B 1 49 ? 12.133 24.812 18.312 1 98.06 49 ASP B O 1
ATOM 2880 N N . ARG B 1 50 ? 12.438 26.484 19.781 1 97.56 50 ARG B N 1
ATOM 2881 C CA . ARG B 1 50 ? 13.047 27.391 18.812 1 97.56 50 ARG B CA 1
ATOM 2882 C C . ARG B 1 50 ? 14.352 26.812 18.281 1 97.56 50 ARG B C 1
ATOM 2884 O O . ARG B 1 50 ? 14.68 27 17.109 1 97.56 50 ARG B O 1
ATOM 2891 N N . GLU B 1 51 ? 15.062 26.156 19.078 1 98.38 51 GLU B N 1
ATOM 2892 C CA . GLU B 1 51 ? 16.328 25.578 18.656 1 98.38 51 GLU B CA 1
ATOM 2893 C C . GLU B 1 51 ? 16.109 24.453 17.656 1 98.38 51 GLU B C 1
ATOM 2895 O O . GLU B 1 51 ? 16.812 24.391 16.641 1 98.38 51 GLU B O 1
ATOM 2900 N N . GLN B 1 52 ? 15.164 23.656 17.953 1 98.62 52 GLN B N 1
ATOM 2901 C CA . GLN B 1 52 ? 14.82 22.562 17.047 1 98.62 52 GLN B CA 1
ATOM 2902 C C . GLN B 1 52 ? 14.352 23.094 15.695 1 98.62 52 GLN B C 1
ATOM 2904 O O . GLN B 1 52 ? 14.758 22.578 14.648 1 98.62 52 GLN B O 1
ATOM 2909 N N . VAL B 1 53 ? 13.539 24.125 15.711 1 98.81 53 VAL B N 1
ATOM 2910 C CA . VAL B 1 53 ? 13.094 24.766 14.477 1 98.81 53 VAL B CA 1
ATOM 2911 C C . VAL B 1 53 ? 14.305 25.266 13.688 1 98.81 53 VAL B C 1
ATOM 2913 O O . VAL B 1 53 ? 14.406 25.047 12.484 1 98.81 53 VAL B O 1
ATOM 2916 N N . GLY B 1 54 ? 15.172 25.891 14.375 1 98.38 54 GLY B N 1
ATOM 2917 C CA . GLY B 1 54 ? 16.375 26.422 13.742 1 98.38 54 GLY B CA 1
ATOM 2918 C C . GLY B 1 54 ? 17.219 25.328 13.102 1 98.38 54 GLY B C 1
ATOM 2919 O O . GLY B 1 54 ? 17.719 25.516 11.984 1 98.38 54 GLY B O 1
ATOM 2920 N N . HIS B 1 55 ? 17.391 24.219 13.758 1 98.44 55 HIS B N 1
ATOM 2921 C CA . HIS B 1 55 ? 18.172 23.109 13.234 1 98.44 55 HIS B CA 1
ATOM 2922 C C . HIS B 1 55 ? 17.562 22.562 11.945 1 98.44 55 HIS B C 1
ATOM 2924 O O . HIS B 1 55 ? 18.281 22.312 10.977 1 98.44 55 HIS B O 1
ATOM 2930 N N . ILE B 1 56 ? 16.281 22.406 11.93 1 98.5 56 ILE B N 1
ATOM 2931 C CA . ILE B 1 56 ? 15.602 21.859 10.758 1 98.5 56 ILE B CA 1
ATOM 2932 C C . ILE B 1 56 ? 15.734 22.828 9.578 1 98.5 56 ILE B C 1
ATOM 2934 O O . ILE B 1 56 ? 16.031 22.406 8.461 1 98.5 56 ILE B O 1
ATOM 29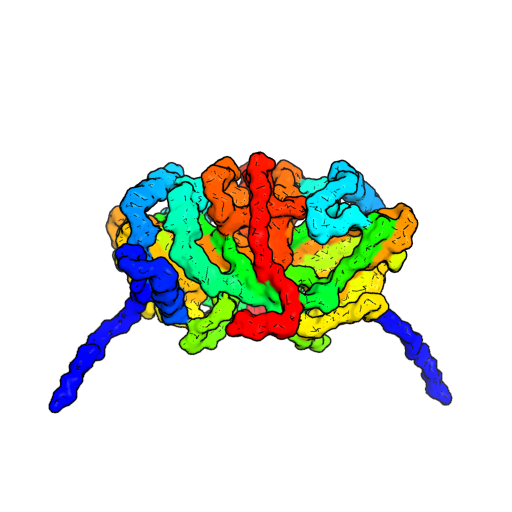38 N N . MET B 1 57 ? 15.555 24.125 9.883 1 97.88 57 MET B N 1
ATOM 2939 C CA . MET B 1 57 ? 15.688 25.141 8.836 1 97.88 57 MET B CA 1
ATOM 2940 C C . MET B 1 57 ? 17.094 25.141 8.25 1 97.88 57 MET B C 1
ATOM 2942 O O . MET B 1 57 ? 17.266 25.25 7.039 1 97.88 57 MET B O 1
ATOM 2946 N N . GLN B 1 58 ? 18.031 24.953 9.078 1 97.31 58 GLN B N 1
ATOM 2947 C CA . GLN B 1 58 ? 19.406 24.891 8.625 1 97.31 58 GLN B CA 1
ATOM 2948 C C . GLN B 1 58 ? 19.656 23.672 7.758 1 97.31 58 GLN B C 1
ATOM 2950 O O . GLN B 1 58 ? 20.328 23.75 6.723 1 97.31 58 GLN B O 1
ATOM 2955 N N . ASP B 1 59 ? 19.141 22.562 8.164 1 96.25 59 ASP B N 1
ATOM 2956 C CA . ASP B 1 59 ? 19.297 21.312 7.414 1 96.25 59 ASP B CA 1
ATOM 2957 C C . ASP B 1 59 ? 18.719 21.453 6.008 1 96.25 59 ASP B C 1
ATOM 2959 O O . ASP B 1 59 ? 19.234 20.859 5.059 1 96.25 59 ASP B O 1
ATOM 2963 N N . MET B 1 60 ? 17.672 22.266 5.863 1 94.62 60 MET B N 1
ATOM 2964 C CA . MET B 1 60 ? 16.938 22.359 4.605 1 94.62 60 MET B CA 1
ATOM 2965 C C . MET B 1 60 ? 17.562 23.391 3.68 1 94.62 60 MET B C 1
ATOM 2967 O O . MET B 1 60 ? 17.297 23.406 2.479 1 94.62 60 MET B O 1
ATOM 2971 N N . LYS B 1 61 ? 18.328 24.25 4.195 1 92.19 61 LYS B N 1
ATOM 2972 C CA . LYS B 1 61 ? 18.797 25.438 3.482 1 92.19 61 LYS B CA 1
ATOM 2973 C C . LYS B 1 61 ? 19.438 25.047 2.152 1 92.19 61 LYS B C 1
ATOM 2975 O O . LYS B 1 61 ? 19.172 25.672 1.122 1 92.19 61 LYS B O 1
ATOM 2980 N N . GLN B 1 62 ? 20.219 24.031 2.158 1 88.56 62 GLN B N 1
ATOM 2981 C CA . GLN B 1 62 ? 20.969 23.656 0.964 1 88.56 62 GLN B CA 1
ATOM 2982 C C . GLN B 1 62 ? 20.047 23.078 -0.106 1 88.56 62 GLN B C 1
ATOM 2984 O O . GLN B 1 62 ? 20.422 23.016 -1.281 1 88.56 62 GLN B O 1
ATOM 2989 N N . PHE B 1 63 ? 18.922 22.641 0.335 1 88.12 63 PHE B N 1
ATOM 2990 C CA . PHE B 1 63 ? 18.031 21.984 -0.611 1 88.12 63 PHE B CA 1
ATOM 2991 C C . PHE B 1 63 ? 16.984 22.969 -1.131 1 88.12 63 PHE B C 1
ATOM 2993 O O . PHE B 1 63 ? 16.281 22.672 -2.096 1 88.12 63 PHE B O 1
ATOM 3000 N N . LEU B 1 64 ? 16.797 24.016 -0.371 1 82.25 64 LEU B N 1
ATOM 3001 C CA . LEU B 1 64 ? 15.812 25.016 -0.784 1 82.25 64 LEU B CA 1
ATOM 3002 C C . LEU B 1 64 ? 16.297 25.766 -2.014 1 82.25 64 LEU B C 1
ATOM 3004 O O . LEU B 1 64 ? 17.344 26.422 -1.974 1 82.25 64 LEU B O 1
ATOM 3008 N N . LYS B 1 65 ? 16.406 24.828 -3.074 1 66.5 65 LYS B N 1
ATOM 3009 C CA . LYS B 1 65 ? 16.922 25.438 -4.301 1 66.5 65 LYS B CA 1
ATOM 3010 C C . LYS B 1 65 ? 15.922 26.422 -4.887 1 66.5 65 LYS B C 1
ATOM 3012 O O . LYS B 1 65 ? 14.75 26.406 -4.527 1 66.5 65 LYS B O 1
ATOM 3017 N N . THR B 1 66 ? 16.438 27.391 -5.766 1 56.06 66 THR B N 1
ATOM 3018 C CA . THR B 1 66 ? 15.695 28.438 -6.445 1 56.06 66 THR B CA 1
ATOM 3019 C C . THR B 1 66 ? 14.453 27.875 -7.133 1 56.06 66 THR B C 1
ATOM 3021 O O . THR B 1 66 ? 13.391 28.516 -7.125 1 56.06 66 THR B O 1
ATOM 3024 N N . ARG B 1 67 ? 14.5 26.984 -8.281 1 51.97 67 ARG B N 1
ATOM 3025 C CA . ARG B 1 67 ? 13.258 26.719 -9 1 51.97 67 ARG B CA 1
ATOM 3026 C C . ARG B 1 67 ? 12.875 25.25 -8.922 1 51.97 67 ARG B C 1
ATOM 3028 O O . ARG B 1 67 ? 13.688 24.375 -9.227 1 51.97 67 ARG B O 1
ATOM 3035 N N . PRO B 1 68 ? 11.938 24.953 -8.023 1 51.81 68 PRO B N 1
ATOM 3036 C CA . PRO B 1 68 ? 11.469 23.562 -8.023 1 51.81 68 PRO B CA 1
ATOM 3037 C C . PRO B 1 68 ? 10.992 23.109 -9.398 1 51.81 68 PRO B C 1
ATOM 3039 O O . PRO B 1 68 ? 10.32 23.859 -10.109 1 51.81 68 PRO B O 1
ATOM 3042 N N . ASP B 1 69 ? 11.633 22.312 -10.133 1 56.28 69 ASP B N 1
ATOM 3043 C CA . ASP B 1 69 ? 11 21.781 -11.336 1 56.28 69 ASP B CA 1
ATOM 3044 C C . ASP B 1 69 ? 9.906 20.781 -10.984 1 56.28 69 ASP B C 1
ATOM 3046 O O . ASP B 1 69 ? 9.977 19.609 -11.383 1 56.28 69 ASP B O 1
ATOM 3050 N N . CYS B 1 70 ? 9.141 21.016 -9.773 1 54.75 70 CYS B N 1
ATOM 3051 C CA . CYS B 1 70 ? 8.078 20.062 -9.516 1 54.75 70 CYS B CA 1
ATOM 3052 C C . CYS B 1 70 ? 6.824 20.406 -10.305 1 54.75 70 CYS B C 1
ATOM 3054 O O . CYS B 1 70 ? 6.242 21.469 -10.125 1 54.75 70 CYS B O 1
ATOM 3056 N N . PRO B 1 71 ? 6.539 19.609 -11.25 1 54.31 71 PRO B N 1
ATOM 3057 C CA . PRO B 1 71 ? 5.379 19.922 -12.086 1 54.31 71 PRO B CA 1
ATOM 3058 C C . PRO B 1 71 ? 4.074 19.969 -11.297 1 54.31 71 PRO B C 1
ATOM 3060 O O . PRO B 1 71 ? 3.076 20.516 -11.766 1 54.31 71 PRO B O 1
ATOM 3063 N N . PHE B 1 72 ? 4.137 19.531 -10 1 57 72 PHE B N 1
ATOM 3064 C CA . PHE B 1 72 ? 2.881 19.406 -9.266 1 57 72 PHE B CA 1
ATOM 3065 C C . PHE B 1 72 ? 2.547 20.688 -8.539 1 57 72 PHE B C 1
ATOM 3067 O O . PHE B 1 72 ? 1.412 20.891 -8.094 1 57 72 PHE B O 1
ATOM 3074 N N . PHE B 1 73 ? 3.652 21.562 -8.469 1 63.16 73 PHE B N 1
ATOM 3075 C CA . PHE B 1 73 ? 3.389 22.781 -7.734 1 63.16 73 PHE B CA 1
ATOM 3076 C C . PHE B 1 73 ? 3.691 24 -8.594 1 63.16 73 PHE B C 1
ATOM 3078 O O . PHE B 1 73 ? 4.527 23.938 -9.5 1 63.16 73 PHE B O 1
ATOM 3085 N N . ALA B 1 74 ? 2.941 25.078 -8.242 1 70.19 74 ALA B N 1
ATOM 3086 C CA . ALA B 1 74 ? 3.191 26.359 -8.875 1 70.19 74 ALA B CA 1
ATOM 3087 C C . ALA B 1 74 ? 4.574 26.891 -8.516 1 70.19 74 ALA B C 1
ATOM 3089 O O . ALA B 1 74 ? 5.207 26.406 -7.578 1 70.19 74 ALA B O 1
ATOM 3090 N N . GLN B 1 75 ? 5.098 27.766 -9.273 1 76.88 75 GLN B N 1
ATOM 3091 C CA . GLN B 1 75 ? 6.449 28.297 -9.148 1 76.88 75 GLN B CA 1
ATOM 3092 C C . GLN B 1 75 ? 6.668 28.906 -7.766 1 76.88 75 GLN B C 1
ATOM 3094 O O . GLN B 1 75 ? 7.797 28.953 -7.27 1 76.88 75 GLN B O 1
ATOM 3099 N N . GLU B 1 76 ? 5.613 29.281 -7.145 1 85.31 76 GLU B N 1
ATOM 3100 C CA . GLU B 1 76 ? 5.707 29.969 -5.867 1 85.31 76 GLU B CA 1
ATOM 3101 C C . GLU B 1 76 ? 5.73 28.984 -4.703 1 85.31 76 GLU B C 1
ATOM 3103 O O . GLU B 1 76 ? 5.863 29.391 -3.545 1 85.31 76 GLU B O 1
ATOM 3108 N N . VAL B 1 77 ? 5.656 27.75 -4.977 1 87.62 77 VAL B N 1
ATOM 3109 C CA . VAL B 1 77 ? 5.699 26.719 -3.947 1 87.62 77 VAL B CA 1
ATOM 3110 C C . VAL B 1 77 ? 6.992 25.906 -4.078 1 87.62 77 VAL B C 1
ATOM 3112 O O . VAL B 1 77 ? 7.219 25.25 -5.094 1 87.62 77 VAL B O 1
ATOM 3115 N N . LYS B 1 78 ? 7.816 26.031 -3.1 1 90.06 78 LYS B N 1
ATOM 3116 C CA . LYS B 1 78 ? 9.062 25.266 -3.057 1 90.06 78 LYS B CA 1
ATOM 3117 C C . LYS B 1 78 ? 8.945 24.078 -2.105 1 90.06 78 LYS B C 1
ATOM 3119 O O . LYS B 1 78 ? 8.367 24.203 -1.022 1 90.06 78 LYS B O 1
ATOM 3124 N N . VAL B 1 79 ? 9.477 22.969 -2.568 1 91.06 79 VAL B N 1
ATOM 3125 C CA . VAL B 1 79 ? 9.32 21.734 -1.79 1 91.06 79 VAL B CA 1
ATOM 3126 C C . VAL B 1 79 ? 10.688 21.094 -1.574 1 91.06 79 VAL B C 1
ATOM 3128 O O . VAL B 1 79 ? 11.477 20.969 -2.512 1 91.06 79 VAL B O 1
ATOM 3131 N N . VAL B 1 80 ? 10.992 20.766 -0.385 1 92.56 80 VAL B N 1
ATOM 3132 C CA . VAL B 1 80 ? 12.117 19.906 -0.041 1 92.56 80 VAL B CA 1
ATOM 3133 C C . VAL B 1 80 ? 11.602 18.516 0.343 1 92.56 80 VAL B C 1
ATOM 3135 O O . VAL B 1 80 ? 11.141 18.312 1.467 1 92.56 80 VAL B O 1
ATOM 3138 N N . GLY B 1 81 ? 11.695 17.562 -0.618 1 91.81 81 GLY B N 1
ATOM 3139 C CA . GLY B 1 81 ? 11.25 16.203 -0.351 1 91.81 81 GLY B CA 1
ATOM 3140 C C . GLY B 1 81 ? 12.258 15.398 0.439 1 91.81 81 GLY B C 1
ATOM 3141 O O . GLY B 1 81 ? 13.391 15.836 0.643 1 91.81 81 GLY B O 1
ATOM 3142 N N . GLY B 1 82 ? 11.805 14.188 0.933 1 94 82 GLY B N 1
ATOM 3143 C CA . GLY B 1 82 ? 12.695 13.305 1.659 1 94 82 GLY B CA 1
ATOM 3144 C C . GLY B 1 82 ? 13.289 13.938 2.9 1 94 82 GLY B C 1
ATOM 3145 O O . GLY B 1 82 ? 14.484 13.805 3.166 1 94 82 GLY B O 1
ATOM 3146 N N . LEU B 1 83 ? 12.484 14.664 3.602 1 95.88 83 LEU B N 1
ATOM 3147 C CA . LEU B 1 83 ? 13 15.492 4.684 1 95.88 83 LEU B CA 1
ATOM 3148 C C . LEU B 1 83 ? 13.5 14.633 5.84 1 95.88 83 LEU B C 1
ATOM 3150 O O . LEU B 1 83 ? 14.469 14.992 6.512 1 95.88 83 LEU B O 1
ATOM 3154 N N . ALA B 1 84 ? 12.883 13.516 6.078 1 96.94 84 ALA B N 1
ATOM 3155 C CA . ALA B 1 84 ? 13.25 12.656 7.195 1 96.94 84 ALA B CA 1
ATOM 3156 C C . ALA B 1 84 ? 14.711 12.219 7.094 1 96.94 84 ALA B C 1
ATOM 3158 O O . ALA B 1 84 ? 15.383 12.047 8.109 1 96.94 84 ALA B O 1
ATOM 3159 N N . GLY B 1 85 ? 15.18 12.047 5.895 1 95.69 85 GLY B N 1
ATOM 3160 C CA . GLY B 1 85 ? 16.562 11.656 5.699 1 95.69 85 GLY B CA 1
ATOM 3161 C C . GLY B 1 85 ? 17.516 12.844 5.652 1 95.69 85 GLY B C 1
ATOM 3162 O O . GLY B 1 85 ? 18.734 12.672 5.77 1 95.69 85 GLY B O 1
ATOM 3163 N N . LYS B 1 86 ? 17.016 14.016 5.535 1 95.44 86 LYS B N 1
ATOM 3164 C CA . LYS B 1 86 ? 17.828 15.211 5.363 1 95.44 86 LYS B CA 1
ATOM 3165 C C . LYS B 1 86 ? 17.984 15.969 6.68 1 95.44 86 LYS B C 1
ATOM 3167 O O . LYS B 1 86 ? 18.891 16.781 6.836 1 95.44 86 LYS B O 1
ATOM 3172 N N . SER B 1 87 ? 17.047 15.734 7.605 1 97.75 87 SER B N 1
ATOM 3173 C CA . SER B 1 87 ? 17.094 16.391 8.906 1 97.75 87 SER B CA 1
ATOM 3174 C C . SER B 1 87 ? 16.844 15.391 10.039 1 97.75 87 SER B C 1
ATOM 3176 O O . SER B 1 87 ? 15.695 15.008 10.289 1 97.75 87 SER B O 1
ATOM 3178 N N . PRO B 1 88 ? 17.859 15.023 10.766 1 97.81 88 PRO B N 1
ATOM 3179 C CA . PRO B 1 88 ? 17.688 14.141 11.922 1 97.81 88 PRO B CA 1
ATOM 3180 C C . PRO B 1 88 ? 16.734 14.719 12.969 1 97.81 88 PRO B C 1
ATOM 3182 O O . PRO B 1 88 ? 15.984 13.977 13.609 1 97.81 88 PRO B O 1
ATOM 3185 N N . THR B 1 89 ? 16.797 16.062 13.094 1 98.5 89 THR B N 1
ATOM 3186 C CA . THR B 1 89 ? 15.898 16.703 14.055 1 98.5 89 THR B CA 1
ATOM 3187 C C . THR B 1 89 ? 14.445 16.547 13.633 1 98.5 89 THR B C 1
ATOM 3189 O O . THR B 1 89 ? 13.594 16.219 14.461 1 98.5 89 THR B O 1
ATOM 3192 N N . PHE B 1 90 ? 14.148 16.703 12.383 1 98.69 90 PHE B N 1
ATOM 3193 C CA . PHE B 1 90 ? 12.805 16.453 11.883 1 98.69 90 PHE B CA 1
ATOM 3194 C C . PHE B 1 90 ? 12.398 15.008 12.125 1 98.69 90 PHE B C 1
ATOM 3196 O O . PHE B 1 90 ? 11.297 14.742 12.617 1 98.69 90 PHE B O 1
ATOM 3203 N N . ALA B 1 91 ? 13.266 14.086 11.758 1 98.62 91 ALA B N 1
ATOM 3204 C CA . ALA B 1 91 ? 12.969 12.664 11.828 1 98.62 91 ALA B CA 1
ATOM 3205 C C . ALA B 1 91 ? 12.625 12.242 13.258 1 98.62 91 ALA B C 1
ATOM 3207 O O . ALA B 1 91 ? 11.695 11.477 13.484 1 98.62 91 ALA B O 1
ATOM 3208 N N . THR B 1 92 ? 13.289 12.82 14.203 1 98.5 92 THR B N 1
ATOM 3209 C CA . THR B 1 92 ? 13.164 12.352 15.578 1 98.5 92 THR B CA 1
ATOM 3210 C C . THR B 1 92 ? 12.102 13.148 16.328 1 98.5 92 THR B C 1
ATOM 3212 O O . THR B 1 92 ? 11.375 12.609 17.156 1 98.5 92 THR B O 1
ATOM 3215 N N . HIS B 1 93 ? 11.953 14.461 15.969 1 98.69 93 HIS B N 1
ATOM 3216 C CA . HIS B 1 93 ? 11.172 15.32 16.844 1 98.69 93 HIS B CA 1
ATOM 3217 C C . HIS B 1 93 ? 9.852 15.719 16.203 1 98.69 93 HIS B C 1
ATOM 3219 O O . HIS B 1 93 ? 8.953 16.234 16.875 1 98.69 93 HIS B O 1
ATOM 3225 N N . VAL B 1 94 ? 9.711 15.461 14.898 1 98.81 94 VAL B N 1
ATOM 3226 C CA . VAL B 1 94 ? 8.438 15.672 14.234 1 98.81 94 VAL B CA 1
ATOM 3227 C C . VAL B 1 94 ? 7.84 14.32 13.82 1 98.81 94 VAL B C 1
ATOM 32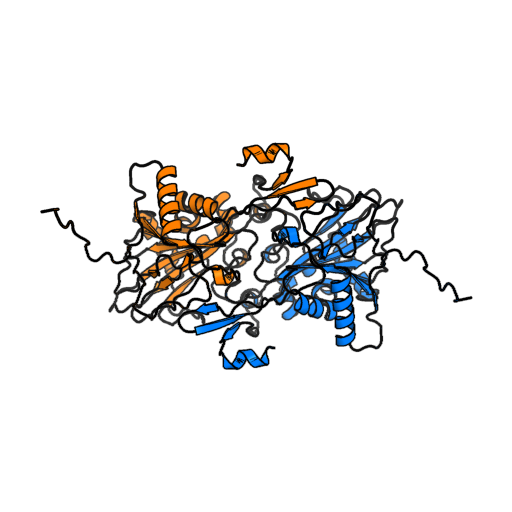29 O O . VAL B 1 94 ? 6.859 13.867 14.414 1 98.81 94 VAL B O 1
ATOM 3232 N N . ALA B 1 95 ? 8.555 13.562 13.023 1 98.81 95 ALA B N 1
ATOM 3233 C CA . ALA B 1 95 ? 8.031 12.312 12.477 1 98.81 95 ALA B CA 1
ATOM 3234 C C . ALA B 1 95 ? 7.832 11.281 13.586 1 98.81 95 ALA B C 1
ATOM 3236 O O . ALA B 1 95 ? 6.859 10.523 13.562 1 98.81 95 ALA B O 1
ATOM 3237 N N . CYS B 1 96 ? 8.773 11.297 14.539 1 98.69 96 CYS B N 1
ATOM 3238 C CA . CYS B 1 96 ? 8.672 10.312 15.609 1 98.69 96 CYS B CA 1
ATOM 3239 C C . CYS B 1 96 ? 8.461 10.992 16.953 1 98.69 96 CYS B C 1
ATOM 3241 O O . CYS B 1 96 ? 8.891 10.477 17.984 1 98.69 96 CYS B O 1
ATOM 3243 N N . ASN B 1 97 ? 7.918 12.18 16.906 1 98.69 97 ASN B N 1
ATOM 3244 C CA . ASN B 1 97 ? 7.457 12.789 18.156 1 98.69 97 ASN B CA 1
ATOM 3245 C C . ASN B 1 97 ? 6.527 11.859 18.922 1 98.69 97 ASN B C 1
ATOM 3247 O O . ASN B 1 97 ? 5.66 11.211 18.328 1 98.69 97 ASN B O 1
ATOM 3251 N N . GLU B 1 98 ? 6.637 11.844 20.188 1 98.25 98 GLU B N 1
ATOM 3252 C CA . GLU B 1 98 ? 5.902 10.883 21.016 1 98.25 98 GLU B CA 1
ATOM 3253 C C . GLU B 1 98 ? 4.395 11.094 20.891 1 98.25 98 GLU B C 1
ATOM 3255 O O . GLU B 1 98 ? 3.641 10.133 20.734 1 98.25 98 GLU B O 1
ATOM 3260 N N . VAL B 1 99 ? 3.957 12.312 20.984 1 98.75 99 VAL B N 1
ATOM 3261 C CA . VAL B 1 99 ? 2.531 12.609 20.906 1 98.75 99 VAL B CA 1
ATOM 3262 C C . VAL B 1 99 ? 2 12.234 19.531 1 98.75 99 VAL B C 1
ATOM 3264 O O . VAL B 1 99 ? 0.958 11.586 19.422 1 98.75 99 VAL B O 1
ATOM 3267 N N . TRP B 1 100 ? 2.709 12.586 18.531 1 98.88 100 TRP B N 1
ATOM 3268 C CA . TRP B 1 100 ? 2.322 12.258 17.172 1 98.88 100 TRP B CA 1
ATOM 3269 C C . TRP B 1 100 ? 2.221 10.75 16.969 1 98.88 100 TRP B C 1
ATOM 3271 O O . TRP B 1 100 ? 1.224 10.25 16.453 1 98.88 100 TRP B O 1
ATOM 3281 N N . GLN B 1 101 ? 3.152 10.023 17.5 1 98.75 101 GLN B N 1
ATOM 3282 C CA . GLN B 1 101 ? 3.18 8.57 17.328 1 98.75 101 GLN B CA 1
ATOM 3283 C C . GLN B 1 101 ? 2.006 7.914 18.062 1 98.75 101 GLN B C 1
ATOM 3285 O O . GLN B 1 101 ? 1.403 6.973 17.547 1 98.75 101 GLN B O 1
ATOM 3290 N N . LYS B 1 102 ? 1.731 8.406 19.219 1 98.75 102 LYS B N 1
ATOM 3291 C CA . LYS B 1 102 ? 0.606 7.848 19.969 1 98.75 102 LYS B CA 1
ATOM 3292 C C . LYS B 1 102 ? -0.718 8.148 19.266 1 98.75 102 LYS B C 1
ATOM 3294 O O . LYS B 1 102 ? -1.615 7.305 19.234 1 98.75 102 LYS B O 1
ATOM 3299 N N . VAL B 1 103 ? -0.813 9.312 18.734 1 98.88 103 VAL B N 1
ATOM 3300 C CA . VAL B 1 103 ? -2.008 9.695 17.984 1 98.88 103 VAL B CA 1
ATOM 3301 C C . VAL B 1 103 ? -2.141 8.828 16.734 1 98.88 103 VAL B C 1
ATOM 3303 O O . VAL B 1 103 ? -3.227 8.32 16.438 1 98.88 103 VAL B O 1
ATOM 3306 N N . LEU B 1 104 ? -1.058 8.609 16.031 1 98.81 104 LEU B N 1
ATOM 3307 C CA . LEU B 1 104 ? -1.048 7.75 14.859 1 98.81 104 LEU B CA 1
ATOM 3308 C C . LEU B 1 104 ? -1.502 6.34 15.211 1 98.81 104 LEU B C 1
ATOM 3310 O O . LEU B 1 104 ? -2.336 5.754 14.516 1 98.81 104 LEU B O 1
ATOM 3314 N N . THR B 1 105 ? -0.955 5.852 16.266 1 97.81 105 THR B N 1
ATOM 3315 C CA . THR B 1 105 ? -1.299 4.5 16.688 1 97.81 105 THR B CA 1
ATOM 3316 C C . THR B 1 105 ? -2.793 4.387 16.969 1 97.81 105 THR B C 1
ATOM 3318 O O . THR B 1 105 ? -3.432 3.404 16.594 1 97.81 105 THR B O 1
ATOM 3321 N N . HIS B 1 106 ? -3.326 5.375 17.609 1 98.31 106 HIS B N 1
ATOM 3322 C CA . HIS B 1 106 ? -4.746 5.363 17.938 1 98.31 106 HIS B CA 1
ATOM 3323 C C . HIS B 1 106 ? -5.609 5.277 16.688 1 98.31 106 HIS B C 1
ATOM 3325 O O . HIS B 1 106 ? -6.543 4.473 16.625 1 98.31 106 HIS B O 1
ATOM 3331 N N . PHE B 1 107 ? -5.305 6.023 15.703 1 98.56 107 PHE B N 1
ATOM 3332 C CA . PHE B 1 107 ? -6.211 6.188 14.57 1 98.56 107 PHE B CA 1
ATOM 3333 C C . PHE B 1 107 ? -5.922 5.156 13.492 1 98.56 107 PHE B C 1
ATOM 3335 O O . PHE B 1 107 ? -6.812 4.781 12.727 1 98.56 107 PHE B O 1
ATOM 3342 N N . LEU B 1 108 ? -4.645 4.625 13.406 1 98.12 108 LEU B N 1
ATOM 3343 C CA . LEU B 1 108 ? -4.266 3.885 12.211 1 98.12 108 LEU B CA 1
ATOM 3344 C C . LEU B 1 108 ? -3.992 2.42 12.531 1 98.12 108 LEU B C 1
ATOM 3346 O O . LEU B 1 108 ? -3.771 1.609 11.633 1 98.12 108 LEU B O 1
ATOM 3350 N N . ARG B 1 109 ? -3.965 2.141 13.789 1 95.12 109 ARG B N 1
ATOM 3351 C CA . ARG B 1 109 ? -3.85 0.73 14.148 1 95.12 109 ARG B CA 1
ATOM 3352 C C . ARG B 1 109 ? -5.188 0.013 13.984 1 95.12 109 ARG B C 1
ATOM 3354 O O . ARG B 1 109 ? -5.914 -0.184 14.961 1 95.12 109 ARG B O 1
ATOM 3361 N N . HIS B 1 110 ? -5.449 -0.458 12.812 1 92.25 110 HIS B N 1
ATOM 3362 C CA . HIS B 1 110 ? -6.719 -1.081 12.453 1 92.25 110 HIS B CA 1
ATOM 3363 C C . HIS B 1 110 ? -6.715 -2.57 12.789 1 92.25 110 HIS B C 1
ATOM 3365 O O . HIS B 1 110 ? -5.746 -3.273 12.484 1 92.25 110 HIS B O 1
ATOM 3371 N N . PRO B 1 111 ? -7.785 -3.053 13.383 1 92.94 111 PRO B N 1
ATOM 3372 C CA . PRO B 1 111 ? -7.91 -4.5 13.57 1 92.94 111 PRO B CA 1
ATOM 3373 C C . PRO B 1 111 ? -8.273 -5.234 12.281 1 92.94 111 PRO B C 1
ATOM 3375 O O . PRO B 1 111 ? -8.938 -4.664 11.406 1 92.94 111 PRO B O 1
ATOM 3378 N N . TYR B 1 112 ? -7.844 -6.441 12.211 1 95.44 112 TYR B N 1
ATOM 3379 C CA . TYR B 1 112 ? -8.141 -7.316 11.078 1 95.44 112 TYR B CA 1
ATOM 3380 C C . TYR B 1 112 ? -8.336 -8.75 11.539 1 95.44 112 TYR B C 1
ATOM 3382 O O . TYR B 1 112 ? -7.469 -9.328 12.195 1 95.44 112 TYR B O 1
ATOM 3390 N N . GLY B 1 113 ? -9.492 -9.312 11.094 1 93.19 113 GLY B N 1
ATOM 3391 C CA . GLY B 1 113 ? -9.805 -10.688 11.461 1 93.19 113 GLY B CA 1
ATOM 3392 C C . GLY B 1 113 ? -10.977 -10.797 12.422 1 93.19 113 GLY B C 1
ATOM 3393 O O . GLY B 1 113 ? -11.703 -9.82 12.633 1 93.19 113 GLY B O 1
ATOM 3394 N N . PRO B 1 114 ? -11.188 -11.922 12.938 1 95.56 114 PRO B N 1
ATOM 3395 C CA . PRO B 1 114 ? -10.336 -13.102 12.797 1 95.56 114 PRO B CA 1
ATOM 3396 C C . PRO B 1 114 ? -10.367 -13.688 11.391 1 95.56 114 PRO B C 1
ATOM 3398 O O . PRO B 1 114 ? -11.445 -13.891 10.82 1 95.56 114 PRO B O 1
ATOM 3401 N N . TYR B 1 115 ? -9.18 -13.969 10.828 1 95.31 115 TYR B N 1
ATOM 3402 C CA . TYR B 1 115 ? -9.078 -14.594 9.516 1 95.31 115 TYR B CA 1
ATOM 3403 C C . TYR B 1 115 ? -8.516 -16 9.617 1 95.31 115 TYR B C 1
ATOM 3405 O O . TYR B 1 115 ? -7.797 -16.328 10.57 1 95.31 115 TYR B O 1
ATOM 3413 N N . TRP B 1 116 ? -8.883 -16.797 8.703 1 95.12 116 TRP B N 1
ATOM 3414 C CA . TRP B 1 116 ? -8.484 -18.188 8.719 1 95.12 116 TRP B CA 1
ATOM 3415 C C . TRP B 1 116 ? -7.156 -18.391 8 1 95.12 116 TRP B C 1
ATOM 3417 O O . TRP B 1 116 ? -6.926 -17.812 6.938 1 95.12 116 TRP B O 1
ATOM 3427 N N . SER B 1 117 ? -6.305 -19.203 8.516 1 92.56 117 SER B N 1
ATOM 3428 C CA . SER B 1 117 ? -5.133 -19.844 7.926 1 92.56 117 SER B CA 1
ATOM 3429 C C . SER B 1 117 ? -5.012 -21.297 8.375 1 92.56 117 SER B C 1
ATOM 3431 O O . SER B 1 117 ? -4.758 -21.578 9.547 1 92.56 117 SER B O 1
ATOM 3433 N N . GLY B 1 118 ? -5.176 -22.125 7.371 1 91.19 118 GLY B N 1
ATOM 3434 C CA . GLY B 1 118 ? -5.375 -23.5 7.789 1 91.19 118 GLY B CA 1
ATOM 3435 C C . GLY B 1 118 ? -6.539 -23.672 8.75 1 91.19 118 GLY B C 1
ATOM 3436 O O . GLY B 1 118 ? -7.617 -23.125 8.523 1 91.19 118 GLY B O 1
ATOM 3437 N N . GLY B 1 119 ? -6.387 -24.5 9.742 1 89.81 119 GLY B N 1
ATOM 3438 C CA . GLY B 1 119 ? -7.438 -24.781 10.711 1 89.81 119 GLY B CA 1
ATOM 3439 C C . GLY B 1 119 ? -7.461 -23.812 11.867 1 89.81 119 GLY B C 1
ATOM 3440 O O . GLY B 1 119 ? -8.227 -23.984 12.82 1 89.81 119 GLY B O 1
ATOM 3441 N N . LYS B 1 120 ? -6.684 -22.719 11.727 1 92.75 120 LYS B N 1
ATOM 3442 C CA . LYS B 1 120 ? -6.582 -21.766 12.828 1 92.75 120 LYS B CA 1
ATOM 3443 C C . LYS B 1 120 ? -7.059 -20.391 12.398 1 92.75 120 LYS B C 1
ATOM 3445 O O . LYS B 1 120 ? -7.145 -20.094 11.203 1 92.75 120 LYS B O 1
ATOM 3450 N N . GLN B 1 121 ? -7.379 -19.594 13.367 1 95.12 121 GLN B N 1
ATOM 3451 C CA . GLN B 1 121 ? -7.758 -18.203 13.125 1 95.12 121 GLN B CA 1
ATOM 3452 C C . GLN B 1 121 ? -6.762 -17.234 13.773 1 95.12 121 GLN B C 1
ATOM 3454 O O . GLN B 1 121 ? -6.184 -17.547 14.812 1 95.12 121 GLN B O 1
ATOM 3459 N N . TYR B 1 122 ? -6.621 -16.172 13.125 1 95.44 122 TYR B N 1
ATOM 3460 C CA . TYR B 1 122 ? -5.695 -15.148 13.594 1 95.44 122 TYR B CA 1
ATOM 3461 C C . TYR B 1 122 ? -6.344 -13.773 13.578 1 95.44 122 TYR B C 1
ATOM 3463 O O . TYR B 1 122 ? -7.266 -13.523 12.789 1 95.44 122 TYR B O 1
ATOM 3471 N N . VAL B 1 123 ? -5.938 -12.898 14.5 1 95.19 123 VAL B N 1
ATOM 3472 C CA . VAL B 1 123 ? -6.262 -11.477 14.492 1 95.19 123 VAL B CA 1
ATOM 3473 C C . VAL B 1 123 ? -4.98 -10.656 14.336 1 95.19 123 VAL B C 1
ATOM 3475 O O . VAL B 1 123 ? -3.934 -11.023 14.875 1 95.19 123 VAL B O 1
ATOM 3478 N N . SER B 1 124 ? -5.07 -9.672 13.578 1 94.69 124 SER B N 1
ATOM 3479 C CA . SER B 1 124 ? -3.92 -8.812 13.312 1 94.69 124 SER B CA 1
ATOM 3480 C C . SER B 1 124 ? -4.285 -7.34 13.453 1 94.69 124 SER B C 1
ATOM 3482 O O . SER B 1 124 ? -5.461 -6.977 13.398 1 94.69 124 SER B O 1
ATOM 3484 N N . TYR B 1 125 ? -3.307 -6.508 13.75 1 94.25 125 TYR B N 1
ATOM 3485 C CA . TYR B 1 125 ? -3.438 -5.055 13.75 1 94.25 125 TYR B CA 1
ATOM 3486 C C . TYR B 1 125 ? -2.422 -4.41 12.82 1 94.25 125 TYR B C 1
ATOM 3488 O O . TYR B 1 125 ? -1.266 -4.836 12.758 1 94.25 125 TYR B O 1
ATOM 3496 N N . SER B 1 126 ? -2.879 -3.469 12.109 1 94.25 126 SER B N 1
ATOM 3497 C CA . SER B 1 126 ? -1.962 -2.781 11.211 1 94.25 126 SER B CA 1
ATOM 3498 C C . SER B 1 126 ? -0.924 -1.977 11.984 1 94.25 126 SER B C 1
ATOM 3500 O O . SER B 1 126 ? -1.194 -1.515 13.094 1 94.25 126 SER B O 1
ATOM 3502 N N . GLY B 1 127 ? 0.221 -1.843 11.375 1 95.56 127 GLY B N 1
ATOM 3503 C CA . GLY B 1 127 ? 1.173 -0.836 11.82 1 95.56 127 GLY B CA 1
ATOM 3504 C C . GLY B 1 127 ? 0.989 0.502 11.125 1 95.56 127 GLY B C 1
ATOM 3505 O O . GLY B 1 127 ? -0.011 0.72 10.438 1 95.56 127 GLY B O 1
ATOM 3506 N N . VAL B 1 128 ? 1.949 1.377 11.461 1 97.56 128 VAL B N 1
ATOM 3507 C CA . VAL B 1 128 ? 1.984 2.715 10.883 1 97.56 128 VAL B CA 1
ATOM 3508 C C . VAL B 1 128 ? 3.369 2.988 10.297 1 97.56 128 VAL B C 1
ATOM 3510 O O . VAL B 1 128 ? 4.379 2.523 10.828 1 97.56 128 VAL B O 1
ATOM 3513 N N . GLN B 1 129 ? 3.383 3.701 9.172 1 98.12 129 GLN B N 1
ATOM 3514 C CA . GLN B 1 129 ? 4.664 4.074 8.578 1 98.12 129 GLN B CA 1
ATOM 3515 C C . GLN B 1 129 ? 4.625 5.5 8.039 1 98.12 129 GLN B C 1
ATOM 3517 O O . GLN B 1 129 ? 3.549 6.09 7.902 1 98.12 129 GLN B O 1
ATOM 3522 N N . LEU B 1 130 ? 5.805 6.027 7.797 1 98.69 130 LEU B N 1
ATOM 3523 C CA . LEU B 1 130 ? 5.93 7.324 7.141 1 98.69 130 LEU B CA 1
ATOM 3524 C C . LEU B 1 130 ? 5.43 7.254 5.699 1 98.69 130 LEU B C 1
ATOM 3526 O O . LEU B 1 130 ? 5.824 6.363 4.945 1 98.69 130 LEU B O 1
ATOM 3530 N N . GLY B 1 131 ? 4.52 8.094 5.387 1 98.06 131 GLY B N 1
ATOM 3531 C CA . GLY B 1 131 ? 4.039 8.203 4.02 1 98.06 131 GLY B CA 1
ATOM 3532 C C . GLY B 1 131 ? 4.848 9.172 3.174 1 98.06 131 GLY B C 1
ATOM 3533 O O . GLY B 1 131 ? 5.23 8.852 2.047 1 98.06 131 GLY B O 1
ATOM 3534 N N . SER B 1 132 ? 5.086 10.336 3.775 1 97.19 132 SER B N 1
ATOM 3535 C CA . SER B 1 132 ? 5.848 11.391 3.111 1 97.19 132 SER B CA 1
ATOM 3536 C C . SER B 1 132 ? 6.398 12.391 4.117 1 97.19 132 SER B C 1
ATOM 3538 O O . SER B 1 132 ? 5.879 12.516 5.23 1 97.19 132 SER B O 1
ATOM 3540 N N . SER B 1 133 ? 7.469 13.055 3.773 1 97.25 133 SER B N 1
ATOM 3541 C CA . SER B 1 133 ? 8.055 14.125 4.566 1 97.25 133 SER B CA 1
ATOM 3542 C C . SER B 1 133 ? 8.609 15.227 3.672 1 97.25 133 SER B C 1
ATOM 3544 O O . SER B 1 133 ? 9.352 14.953 2.727 1 97.25 133 SER B O 1
ATOM 3546 N N . ALA B 1 134 ? 8.258 16.484 3.975 1 95.25 134 ALA B N 1
ATOM 3547 C CA . ALA B 1 134 ? 8.688 17.578 3.1 1 95.25 134 ALA B CA 1
ATOM 3548 C C . ALA B 1 134 ? 8.656 18.922 3.834 1 95.25 134 ALA B C 1
ATOM 3550 O O . ALA B 1 134 ? 7.879 19.109 4.77 1 95.25 134 ALA B O 1
ATOM 3551 N N . GLY B 1 135 ? 9.602 19.734 3.457 1 95.75 135 GLY B N 1
ATOM 3552 C CA . GLY B 1 135 ? 9.43 21.172 3.709 1 95.75 135 GLY B CA 1
ATOM 3553 C C . GLY B 1 135 ? 8.664 21.875 2.611 1 95.75 135 GLY B C 1
ATOM 3554 O O . GLY B 1 135 ? 8.977 21.734 1.429 1 95.75 135 GLY B O 1
ATOM 3555 N N . LEU B 1 136 ? 7.68 22.656 2.994 1 94.25 136 LEU B N 1
ATOM 3556 C CA . LEU B 1 136 ? 6.812 23.359 2.053 1 94.25 136 LEU B CA 1
ATOM 3557 C C . LEU B 1 136 ? 6.887 24.859 2.258 1 94.25 136 LEU B C 1
ATOM 3559 O O . LEU B 1 136 ? 6.355 25.391 3.24 1 94.25 136 LEU B O 1
ATOM 3563 N N . GLN B 1 137 ? 7.484 25.5 1.339 1 94.94 137 GLN B N 1
ATOM 3564 C CA . GLN B 1 137 ? 7.594 26.953 1.418 1 94.94 137 GLN B CA 1
ATOM 3565 C C . GLN B 1 137 ? 6.652 27.625 0.427 1 94.94 137 GLN B C 1
ATOM 3567 O O . GLN B 1 137 ? 6.688 27.328 -0.771 1 94.94 137 GLN B O 1
ATOM 3572 N N . LEU B 1 138 ? 5.867 28.453 0.934 1 94.69 138 LEU B N 1
ATOM 3573 C CA . LEU B 1 138 ? 5.027 29.312 0.102 1 94.69 138 LEU B CA 1
ATOM 3574 C C . LEU B 1 138 ? 5.613 30.719 -0.008 1 94.69 138 LEU B C 1
ATOM 3576 O O . LEU B 1 138 ? 5.703 31.438 0.989 1 94.69 138 LEU B O 1
ATOM 3580 N N . ASP B 1 139 ? 5.949 31.031 -1.223 1 94.19 139 ASP B N 1
ATOM 3581 C CA . ASP B 1 139 ? 6.43 32.406 -1.472 1 94.19 139 ASP B CA 1
ATOM 3582 C C . ASP B 1 139 ? 5.27 33.344 -1.762 1 94.19 139 ASP B C 1
ATOM 3584 O O . ASP B 1 139 ? 4.152 32.906 -2.049 1 94.19 139 ASP B O 1
ATOM 3588 N N . PRO B 1 140 ? 5.574 34.656 -1.574 1 96.25 140 PRO B N 1
ATOM 3589 C CA . PRO B 1 140 ? 4.531 35.625 -1.95 1 96.25 140 PRO B CA 1
ATOM 3590 C C . PRO B 1 140 ? 3.984 35.375 -3.355 1 96.25 140 PRO B C 1
ATOM 3592 O O . PRO B 1 140 ? 4.75 35.094 -4.277 1 96.25 140 PRO B O 1
ATOM 3595 N N . GLY B 1 141 ? 2.627 35.375 -3.492 1 95.06 141 GLY B N 1
ATOM 3596 C CA . GLY B 1 141 ? 2.002 35.188 -4.789 1 95.06 141 GLY B CA 1
ATOM 3597 C C . GLY B 1 141 ? 1.466 33.781 -4.973 1 95.06 141 GLY B C 1
ATOM 3598 O O . GLY B 1 141 ? 0.692 33.5 -5.898 1 95.06 141 GLY B O 1
ATOM 3599 N N . ALA B 1 142 ? 1.896 32.875 -4.094 1 94.5 142 ALA B N 1
ATOM 3600 C CA . ALA B 1 142 ? 1.373 31.516 -4.188 1 94.5 142 ALA B CA 1
ATOM 3601 C C . ALA B 1 142 ? -0.148 31.5 -4.055 1 94.5 142 ALA B C 1
ATOM 3603 O O . ALA B 1 142 ? -0.705 32.156 -3.158 1 94.5 142 ALA B O 1
ATOM 3604 N N . LYS B 1 143 ? -0.785 30.812 -4.922 1 93.5 143 LYS B N 1
ATOM 3605 C CA . LYS B 1 143 ? -2.24 30.703 -4.902 1 93.5 143 LYS B CA 1
ATOM 3606 C C . LYS B 1 143 ? -2.699 29.641 -3.916 1 93.5 143 LYS B C 1
ATOM 3608 O O . LYS B 1 143 ? -1.921 28.766 -3.533 1 93.5 143 LYS B O 1
ATOM 3613 N N . ALA B 1 144 ? -3.928 29.797 -3.523 1 94.12 144 ALA B N 1
ATOM 3614 C CA . ALA B 1 144 ? -4.504 28.828 -2.602 1 94.12 144 ALA B CA 1
ATOM 3615 C C . ALA B 1 144 ? -4.582 27.438 -3.242 1 94.12 144 ALA B C 1
ATOM 3617 O O . ALA B 1 144 ? -4.902 27.312 -4.426 1 94.12 144 ALA B O 1
ATOM 3618 N N . GLN B 1 145 ? -4.289 26.469 -2.479 1 93.62 145 GLN B N 1
ATOM 3619 C CA . GLN B 1 145 ? -4.48 25.078 -2.895 1 93.62 145 GLN B CA 1
ATOM 3620 C C . GLN B 1 145 ? -5.953 24.703 -2.861 1 93.62 145 GLN B C 1
ATOM 3622 O O . GLN B 1 145 ? -6.684 25.078 -1.944 1 93.62 145 GLN B O 1
ATOM 3627 N N . ASP B 1 146 ? -6.352 23.891 -3.814 1 93.62 146 ASP B N 1
ATOM 3628 C CA . ASP B 1 146 ? -7.699 23.344 -3.768 1 93.62 146 ASP B CA 1
ATOM 3629 C C . ASP B 1 146 ? -7.918 22.531 -2.488 1 93.62 146 ASP B C 1
ATOM 3631 O O . ASP B 1 146 ? -7.031 21.797 -2.051 1 93.62 146 ASP B O 1
ATOM 3635 N N . LEU B 1 147 ? -9.133 22.75 -1.925 1 96.75 147 LEU B N 1
ATOM 3636 C CA . LEU B 1 147 ? -9.484 21.891 -0.792 1 96.75 147 LEU B CA 1
ATOM 3637 C C . LEU B 1 147 ? -9.539 20.438 -1.213 1 96.75 147 LEU B C 1
ATOM 3639 O O . LEU B 1 147 ? -10.18 20.094 -2.213 1 96.75 147 LEU B O 1
ATOM 3643 N N . HIS B 1 148 ? -8.875 19.594 -0.461 1 96.81 148 HIS B N 1
ATOM 3644 C CA . HIS B 1 148 ? -8.758 18.188 -0.819 1 96.81 148 HIS B CA 1
ATOM 3645 C C . HIS B 1 148 ? -8.617 17.312 0.423 1 96.81 148 HIS B C 1
ATOM 3647 O O . HIS B 1 148 ? -8.492 17.828 1.537 1 96.81 148 HIS B O 1
ATOM 3653 N N . ARG B 1 149 ? -8.758 16.031 0.224 1 97.75 149 ARG B N 1
ATOM 3654 C CA . ARG B 1 149 ? -8.508 15.031 1.248 1 97.75 149 ARG B CA 1
ATOM 3655 C C . ARG B 1 149 ? -7.242 14.234 0.937 1 97.75 149 ARG B C 1
ATOM 3657 O O . ARG B 1 149 ? -7.051 13.781 -0.193 1 97.75 149 ARG B O 1
ATOM 3664 N N . ASP B 1 150 ? -6.402 14.094 1.937 1 97.75 150 ASP B N 1
ATOM 3665 C CA . ASP B 1 150 ? -5.148 13.375 1.732 1 97.75 150 ASP B CA 1
ATOM 3666 C C . ASP B 1 150 ? -5.395 11.883 1.52 1 97.75 150 ASP B C 1
ATOM 3668 O O . ASP B 1 150 ? -4.617 11.211 0.84 1 97.75 150 ASP B O 1
ATOM 3672 N N . ASP B 1 151 ? -6.469 11.289 2.096 1 97 151 ASP B N 1
ATOM 3673 C CA . ASP B 1 151 ? -6.664 9.844 2.053 1 97 151 ASP B CA 1
ATOM 3674 C C . ASP B 1 151 ? -7.137 9.398 0.673 1 97 151 ASP B C 1
ATOM 3676 O O . ASP B 1 151 ? -7.293 8.195 0.426 1 97 151 ASP B O 1
ATOM 3680 N N . THR B 1 152 ? -7.293 10.422 -0.268 1 96.19 152 THR B N 1
ATOM 3681 C CA . THR B 1 152 ? -7.551 10.094 -1.666 1 96.19 152 THR B CA 1
ATOM 3682 C C . THR B 1 152 ? -6.391 9.297 -2.256 1 96.19 152 THR B C 1
ATOM 3684 O O . THR B 1 152 ? -6.59 8.445 -3.123 1 96.19 152 THR B O 1
ATOM 3687 N N . ALA B 1 153 ? -5.227 9.578 -1.78 1 95.31 153 ALA B N 1
ATOM 3688 C CA . ALA B 1 153 ? -4.039 8.891 -2.283 1 95.31 153 ALA B CA 1
ATOM 3689 C C . ALA B 1 153 ? -4.215 7.375 -2.221 1 95.31 153 ALA B C 1
ATOM 3691 O O . ALA B 1 153 ? -3.75 6.656 -3.105 1 95.31 153 ALA B O 1
ATOM 3692 N N . HIS B 1 154 ? -4.914 6.898 -1.218 1 96.69 154 HIS B N 1
ATOM 3693 C CA . HIS B 1 154 ? -5.09 5.465 -1.027 1 96.69 154 HIS B CA 1
ATOM 3694 C C . HIS B 1 154 ? -6.527 5.043 -1.31 1 96.69 154 HIS B C 1
ATOM 3696 O O . HIS B 1 154 ? -6.973 3.988 -0.848 1 96.69 154 HIS B O 1
ATOM 3702 N N . ARG B 1 155 ? -7.223 5.984 -1.954 1 95.19 155 ARG B N 1
ATOM 3703 C CA . ARG B 1 155 ? -8.523 5.66 -2.535 1 95.19 155 ARG B CA 1
ATOM 3704 C C . ARG B 1 155 ? -9.539 5.332 -1.45 1 95.19 155 ARG B C 1
ATOM 3706 O O . ARG B 1 155 ? -10.359 4.422 -1.613 1 95.19 155 ARG B O 1
ATOM 3713 N N . THR B 1 156 ? -9.398 5.934 -0.322 1 95.69 156 THR B N 1
ATOM 3714 C CA . THR B 1 156 ? -10.367 5.812 0.764 1 95.69 156 THR B CA 1
ATOM 3715 C C . THR B 1 156 ? -11.695 6.453 0.375 1 95.69 156 THR B C 1
ATOM 3717 O O . THR B 1 156 ? -11.727 7.469 -0.325 1 95.69 156 THR B O 1
ATOM 3720 N N . TRP B 1 157 ? -12.797 5.867 0.857 1 96.5 157 TRP B N 1
ATOM 3721 C CA . TRP B 1 157 ? -14.125 6.398 0.602 1 96.5 157 TRP B CA 1
ATOM 3722 C C . TRP B 1 157 ? -15.008 6.277 1.84 1 96.5 157 TRP B C 1
ATOM 3724 O O . TRP B 1 157 ? -15.188 5.18 2.377 1 96.5 157 TRP B O 1
ATOM 3734 N N . ASN B 1 158 ? -15.547 7.363 2.26 1 97.62 158 ASN B N 1
ATOM 3735 C CA . ASN B 1 158 ? -16.406 7.371 3.436 1 97.62 158 ASN B CA 1
ATOM 3736 C C . ASN B 1 158 ? -17.797 7.934 3.113 1 97.62 158 ASN B C 1
ATOM 3738 O O . ASN B 1 158 ? -17.922 8.883 2.334 1 97.62 158 ASN B O 1
ATOM 3742 N N . GLY B 1 159 ? -18.812 7.328 3.719 1 97.75 159 GLY B N 1
ATOM 3743 C CA . GLY B 1 159 ? -20.141 7.922 3.74 1 97.75 159 GLY B CA 1
ATOM 3744 C C . GLY B 1 159 ? -20.344 8.867 4.91 1 97.75 159 GLY B C 1
ATOM 3745 O O . GLY B 1 159 ? -19.453 9.039 5.742 1 97.75 159 GLY B O 1
ATOM 3746 N N . GLU B 1 160 ? -21.5 9.484 4.934 1 98.38 160 GLU B N 1
ATOM 3747 C CA . GLU B 1 160 ? -21.844 10.398 6.016 1 98.38 160 GLU B CA 1
ATOM 3748 C C . GLU B 1 160 ? -21.797 9.703 7.367 1 98.38 160 GLU B C 1
ATOM 3750 O O . GLU B 1 160 ? -22.234 8.555 7.5 1 98.38 160 GLU B O 1
ATOM 3755 N N . ALA B 1 161 ? -21.266 10.336 8.352 1 98.19 161 ALA B N 1
ATOM 3756 C CA . ALA B 1 161 ? -21.234 9.812 9.711 1 98.19 161 ALA B CA 1
ATOM 3757 C C . ALA B 1 161 ? -21.547 10.906 10.727 1 98.19 161 ALA B C 1
ATOM 3759 O O . ALA B 1 161 ? -21.234 12.07 10.516 1 98.19 161 ALA B O 1
ATOM 3760 N N . SER B 1 162 ? -22.172 10.539 11.805 1 97.56 162 SER B N 1
ATOM 3761 C CA . SER B 1 162 ? -22.469 11.484 12.883 1 97.56 162 SER B CA 1
ATOM 3762 C C . SER B 1 162 ? -21.297 11.602 13.852 1 97.56 162 SER B C 1
ATOM 3764 O O . SER B 1 162 ? -21.156 12.617 14.539 1 97.56 162 SER B O 1
ATOM 3766 N N . GLU B 1 163 ? -20.531 10.516 13.875 1 97.69 163 GLU B N 1
ATOM 3767 C CA . GLU B 1 163 ? -19.359 10.492 14.734 1 97.69 163 GLU B CA 1
ATOM 3768 C C . GLU B 1 163 ? -18.219 9.688 14.102 1 97.69 163 GLU B C 1
ATOM 3770 O O . GLU B 1 163 ? -18.453 8.883 13.195 1 97.69 163 GLU B O 1
ATOM 3775 N N . TYR B 1 164 ? -17.047 9.969 14.586 1 97.88 164 TYR B N 1
ATOM 3776 C CA . TYR B 1 164 ? -15.875 9.289 14.047 1 97.88 164 TYR B CA 1
ATOM 3777 C C . TYR B 1 164 ? -15.828 7.836 14.508 1 97.88 164 TYR B C 1
ATOM 3779 O O . TYR B 1 164 ? -16.078 7.543 15.68 1 97.88 164 TYR B O 1
ATOM 3787 N N . GLN B 1 165 ? -15.438 6.965 13.672 1 96.06 165 GLN B N 1
ATOM 3788 C CA . GLN B 1 165 ? -15.172 5.562 13.977 1 96.06 165 GLN B CA 1
ATOM 3789 C C . GLN B 1 165 ? -13.781 5.152 13.492 1 96.06 165 GLN B C 1
ATOM 3791 O O . GLN B 1 165 ? -13.359 5.52 12.398 1 96.06 165 GLN B O 1
ATOM 3796 N N . ILE B 1 166 ? -13.141 4.395 14.367 1 94.75 166 ILE B N 1
ATOM 3797 C CA . ILE B 1 166 ? -11.836 3.861 13.969 1 94.75 166 ILE B CA 1
ATOM 3798 C C . ILE B 1 166 ? -11.984 3.043 12.688 1 94.75 166 ILE B C 1
ATOM 3800 O O . ILE B 1 166 ? -12.93 2.262 12.547 1 94.75 166 ILE B O 1
ATOM 3804 N N . GLY B 1 167 ? -11.102 3.256 11.789 1 93.5 167 GLY B N 1
ATOM 3805 C CA . GLY B 1 167 ? -11.18 2.574 10.508 1 93.5 167 GLY B CA 1
ATOM 3806 C C . GLY B 1 167 ? -11.547 3.5 9.359 1 93.5 167 GLY B C 1
ATOM 3807 O O . GLY B 1 167 ? -11.383 3.146 8.195 1 93.5 167 GLY B O 1
ATOM 3808 N N . ARG B 1 168 ? -11.93 4.734 9.664 1 96 168 ARG B N 1
ATOM 3809 C CA . ARG B 1 168 ? -12.383 5.668 8.641 1 96 168 ARG B CA 1
ATOM 3810 C C . ARG B 1 168 ? -11.195 6.332 7.945 1 96 168 ARG B C 1
ATOM 3812 O O . ARG B 1 168 ? -11.312 6.793 6.809 1 96 168 ARG B O 1
ATOM 3819 N N . ASP B 1 169 ? -10.062 6.406 8.672 1 97.88 169 ASP B N 1
ATOM 3820 C CA . ASP B 1 169 ? -8.898 7.055 8.086 1 97.88 169 ASP B CA 1
ATOM 3821 C C . ASP B 1 169 ? -7.773 6.051 7.844 1 97.88 169 ASP B C 1
ATOM 3823 O O . ASP B 1 169 ? -7.559 5.148 8.656 1 97.88 169 ASP B O 1
ATOM 3827 N N . SER B 1 170 ? -7.102 6.254 6.754 1 97.19 170 SER B N 1
ATOM 3828 C CA . SER B 1 170 ? -5.957 5.422 6.406 1 97.19 170 SER B CA 1
ATOM 3829 C C . SER B 1 170 ? -4.648 6.199 6.535 1 97.19 170 SER B C 1
ATOM 3831 O O . SER B 1 170 ? -3.566 5.633 6.367 1 97.19 170 SER B O 1
ATOM 3833 N N . CYS B 1 171 ? -4.758 7.496 6.816 1 98.62 171 CYS B N 1
ATOM 3834 C CA . CYS B 1 171 ? -3.568 8.328 6.934 1 98.62 171 CYS B CA 1
ATOM 3835 C C . CYS B 1 171 ? -3.859 9.578 7.758 1 98.62 171 CYS B C 1
ATOM 3837 O O . CYS B 1 171 ? -5.023 9.93 7.973 1 98.62 171 CYS B O 1
ATOM 3839 N N . LEU B 1 172 ? -2.83 10.148 8.305 1 98.88 172 LEU B N 1
ATOM 3840 C CA . LEU B 1 172 ? -2.816 11.453 8.961 1 98.88 172 LEU B CA 1
ATOM 3841 C C . LEU B 1 172 ? -1.636 12.289 8.484 1 98.88 172 LEU B C 1
ATOM 3843 O O . LEU B 1 172 ? -0.679 11.758 7.914 1 98.88 172 LEU B O 1
ATOM 3847 N N . THR B 1 173 ? -1.755 13.586 8.695 1 98.88 173 THR B N 1
ATOM 3848 C CA . THR B 1 173 ? -0.662 14.492 8.359 1 98.88 173 THR B CA 1
ATOM 3849 C C . THR B 1 173 ? -0.43 15.5 9.477 1 98.88 173 THR B C 1
ATOM 3851 O O . THR B 1 173 ? -1.384 16.031 10.047 1 98.88 173 THR B O 1
ATOM 3854 N N . SER B 1 174 ? 0.764 15.688 9.805 1 98.94 174 SER B N 1
ATOM 3855 C CA . SER B 1 174 ? 1.143 16.828 10.641 1 98.94 174 SER B CA 1
ATOM 3856 C C . SER B 1 174 ? 1.785 17.922 9.82 1 98.94 174 SER B C 1
ATOM 3858 O O . SER B 1 174 ? 2.564 17.656 8.906 1 98.94 174 SER B O 1
ATOM 3860 N N . LEU B 1 175 ? 1.405 19.141 10.039 1 98.94 175 LEU B N 1
ATOM 3861 C CA . LEU B 1 175 ? 1.947 20.344 9.414 1 98.94 175 LEU B CA 1
ATOM 3862 C C . LEU B 1 175 ? 2.568 21.266 10.461 1 98.94 175 LEU B C 1
ATOM 3864 O O . LEU B 1 175 ? 1.867 22.062 11.086 1 98.94 175 LEU B O 1
ATOM 3868 N N . THR B 1 176 ? 3.85 21.172 10.578 1 98.94 176 THR B N 1
ATOM 3869 C CA . THR B 1 176 ? 4.559 21.891 11.641 1 98.94 176 THR B CA 1
ATOM 3870 C C . THR B 1 176 ? 5.172 23.188 11.102 1 98.94 176 THR B C 1
ATOM 3872 O O . THR B 1 176 ? 5.883 23.172 10.094 1 98.94 176 THR B O 1
ATOM 3875 N N . ALA B 1 177 ? 4.977 24.25 11.828 1 98.94 177 ALA B N 1
ATOM 3876 C CA . ALA B 1 177 ? 5.367 25.578 11.336 1 98.94 177 ALA B CA 1
ATOM 3877 C C . ALA B 1 177 ? 6.82 25.875 11.688 1 98.94 177 ALA B C 1
ATOM 3879 O O . ALA B 1 177 ? 7.238 25.703 12.836 1 98.94 177 ALA B O 1
ATOM 3880 N N . CYS B 1 178 ? 7.559 26.328 10.68 1 98.69 178 CYS B N 1
ATOM 3881 C CA . CYS B 1 178 ? 8.883 26.891 10.922 1 98.69 178 CYS B CA 1
ATOM 3882 C C . CYS B 1 178 ? 8.836 28.406 10.938 1 98.69 178 CYS B C 1
ATOM 3884 O O . CYS B 1 178 ? 9.758 29.062 11.43 1 98.69 178 CYS B O 1
ATOM 3886 N N . THR B 1 179 ? 7.863 28.953 10.367 1 98.5 179 THR B N 1
ATOM 3887 C CA . THR B 1 179 ? 7.496 30.375 10.43 1 98.5 179 THR B CA 1
ATOM 3888 C C . THR B 1 179 ? 6.062 30.531 10.93 1 98.5 179 THR B C 1
ATOM 3890 O O . THR B 1 179 ? 5.289 29.578 10.93 1 98.5 179 THR B O 1
ATOM 3893 N N . ALA B 1 180 ? 5.785 31.781 11.328 1 98.56 180 ALA B N 1
ATOM 3894 C CA . ALA B 1 180 ? 4.387 32.031 11.672 1 98.56 180 ALA B CA 1
ATOM 3895 C C . ALA B 1 180 ? 3.48 31.812 10.461 1 98.56 180 ALA B C 1
ATOM 3897 O O . ALA B 1 180 ? 3.842 32.188 9.344 1 98.56 180 ALA B O 1
ATOM 3898 N N . THR B 1 181 ? 2.357 31.156 10.648 1 98.62 181 THR B N 1
ATOM 3899 C CA . THR B 1 181 ? 1.338 31.062 9.609 1 98.62 181 THR B CA 1
ATOM 3900 C C . THR B 1 181 ? 0.143 31.953 9.938 1 98.62 181 THR B C 1
ATOM 3902 O O . THR B 1 181 ? -0.391 31.891 11.047 1 98.62 181 THR B O 1
ATOM 3905 N N . THR B 1 182 ? -0.19 32.75 9.016 1 98.25 182 THR B N 1
ATOM 3906 C CA . THR B 1 182 ? -1.267 33.719 9.18 1 98.25 182 THR B CA 1
ATOM 3907 C C . THR B 1 182 ? -2.232 33.656 8 1 98.25 182 THR B C 1
ATOM 3909 O O . THR B 1 182 ? -1.953 33 6.996 1 98.25 182 THR B O 1
ATOM 3912 N N . SER B 1 183 ? -3.354 34.375 8.156 1 96.62 183 SER B N 1
ATOM 3913 C CA . SER B 1 183 ? -4.344 34.406 7.086 1 96.62 183 SER B CA 1
ATOM 3914 C C . SER B 1 183 ? -3.787 35.062 5.836 1 96.62 183 SER B C 1
ATOM 3916 O O . SER B 1 183 ? -4.242 34.781 4.723 1 96.62 183 SER B O 1
ATOM 3918 N N . ILE B 1 184 ? -2.762 35.812 5.996 1 97.69 184 ILE B N 1
ATOM 3919 C CA . ILE B 1 184 ? -2.225 36.594 4.891 1 97.69 184 ILE B CA 1
ATOM 3920 C C . ILE B 1 184 ? -1.135 35.812 4.172 1 97.69 184 ILE B C 1
ATOM 3922 O O . ILE B 1 184 ? -0.962 35.938 2.959 1 97.69 184 ILE B O 1
ATOM 3926 N N . ASN B 1 185 ? -0.406 34.969 4.914 1 98 185 ASN B N 1
ATOM 3927 C CA . ASN B 1 185 ? 0.774 34.406 4.281 1 98 185 ASN B CA 1
ATOM 3928 C C . ASN B 1 185 ? 0.556 32.938 3.928 1 98 185 ASN B C 1
ATOM 3930 O O . ASN B 1 185 ? 1.517 32.188 3.707 1 98 185 ASN B O 1
ATOM 3934 N N . GLY B 1 186 ? -0.704 32.469 3.959 1 97.44 186 GLY B N 1
ATOM 3935 C CA . GLY B 1 186 ? -0.995 31.156 3.385 1 97.44 186 GLY B CA 1
ATOM 3936 C C . GLY B 1 186 ? -1.177 30.062 4.43 1 97.44 186 GLY B C 1
ATOM 3937 O O . GLY B 1 186 ? -0.793 28.922 4.211 1 97.44 186 GLY B O 1
ATOM 3938 N N . ALA B 1 187 ? -1.74 30.391 5.586 1 98.19 187 ALA B N 1
ATOM 3939 C CA . ALA B 1 187 ? -2.066 29.375 6.59 1 98.19 187 ALA B CA 1
ATOM 3940 C C . ALA B 1 187 ? -2.922 28.266 5.992 1 98.19 187 ALA B C 1
ATOM 3942 O O . ALA B 1 187 ? -3.764 28.516 5.129 1 98.19 187 ALA B O 1
ATOM 3943 N N . THR B 1 188 ? -2.645 27.031 6.457 1 98.12 188 THR B N 1
ATOM 3944 C CA . THR B 1 188 ? -3.496 25.922 6.035 1 98.12 188 THR B CA 1
ATOM 3945 C C . THR B 1 188 ? -4.945 26.172 6.441 1 98.12 188 THR B C 1
ATOM 3947 O O . THR B 1 188 ? -5.219 26.547 7.582 1 98.12 188 THR B O 1
ATOM 3950 N N . ARG B 1 189 ? -5.785 26.047 5.492 1 97.56 189 ARG B N 1
ATOM 3951 C CA . ARG B 1 189 ? -7.223 26.125 5.738 1 97.56 189 ARG B CA 1
ATOM 3952 C C . ARG B 1 189 ? -7.812 24.734 5.957 1 97.56 189 ARG B C 1
ATOM 3954 O O . ARG B 1 189 ? -7.438 23.781 5.273 1 97.56 189 ARG B O 1
ATOM 3961 N N . VAL B 1 190 ? -8.719 24.656 6.957 1 98.25 190 VAL B N 1
ATOM 3962 C CA . VAL B 1 190 ? -9.383 23.406 7.281 1 98.25 190 VAL B CA 1
ATOM 3963 C C . VAL B 1 190 ? -10.898 23.609 7.301 1 98.25 190 VAL B C 1
ATOM 3965 O O . VAL B 1 190 ? -11.383 24.641 7.773 1 98.25 190 VAL B O 1
ATOM 3968 N N . VAL B 1 191 ? -11.609 22.703 6.773 1 97.88 191 VAL B N 1
ATOM 3969 C CA . VAL B 1 191 ? -13.055 22.672 6.938 1 97.88 191 VAL B CA 1
ATOM 3970 C C . VAL B 1 191 ? -13.43 21.734 8.086 1 97.88 191 VAL B C 1
ATOM 3972 O O . VAL B 1 191 ? -13.633 20.547 7.875 1 97.88 191 VAL B O 1
ATOM 3975 N N . PRO B 1 192 ? -13.578 22.328 9.266 1 97.69 192 PRO B N 1
ATOM 3976 C CA . PRO B 1 192 ? -13.805 21.469 10.422 1 97.69 192 PRO B CA 1
ATOM 3977 C C . PRO B 1 192 ? -15.047 20.594 10.281 1 97.69 192 PRO B C 1
ATOM 3979 O O . PRO B 1 192 ? -16.094 21.062 9.82 1 97.69 192 PRO B O 1
ATOM 3982 N N . GLY B 1 193 ? -14.906 19.281 10.641 1 97.44 193 GLY B N 1
ATOM 3983 C CA . GLY B 1 193 ? -16.016 18.359 10.609 1 97.44 193 GLY B CA 1
ATOM 3984 C C . GLY B 1 193 ? -16.172 17.641 9.281 1 97.44 193 GLY B C 1
ATOM 3985 O O . GLY B 1 193 ? -16.906 16.656 9.18 1 97.44 193 GLY B O 1
ATOM 3986 N N . SER B 1 194 ? -15.477 18.078 8.273 1 97.75 194 SER B N 1
ATOM 3987 C CA . SER B 1 194 ? -15.68 17.547 6.93 1 97.75 194 SER B CA 1
ATOM 3988 C C . SER B 1 194 ? -15.219 16.094 6.836 1 97.75 194 SER B C 1
ATOM 3990 O O . SER B 1 194 ? -15.555 15.383 5.883 1 97.75 194 SER B O 1
ATOM 3992 N N . HIS B 1 195 ? -14.43 15.633 7.77 1 98.31 195 HIS B N 1
ATOM 3993 C CA . HIS B 1 195 ? -14.031 14.234 7.805 1 98.31 195 HIS B CA 1
ATOM 3994 C C . HIS B 1 195 ? -15.242 13.328 8.039 1 98.31 195 HIS B C 1
ATOM 3996 O O . HIS B 1 195 ? -15.172 12.117 7.793 1 98.31 195 HIS B O 1
ATOM 4002 N N . LEU B 1 196 ? -16.344 13.867 8.492 1 98.44 196 LEU B N 1
ATOM 4003 C CA . LEU B 1 196 ? -17.547 13.094 8.773 1 98.44 196 LEU B CA 1
ATOM 4004 C C . LEU B 1 196 ? -18.516 13.156 7.598 1 98.44 196 LEU B C 1
ATOM 4006 O O . LEU B 1 196 ? -19.562 12.484 7.605 1 98.44 196 LEU B O 1
ATOM 4010 N N . TRP B 1 197 ? -18.188 13.945 6.582 1 98.31 197 TRP B N 1
ATOM 4011 C CA . TRP B 1 197 ? -19.094 14.156 5.453 1 98.31 197 TRP B CA 1
ATOM 4012 C C . TRP B 1 197 ? -19.062 12.953 4.512 1 98.31 197 TRP B C 1
ATOM 4014 O O . TRP B 1 197 ? -18.078 12.227 4.449 1 98.31 197 TRP B O 1
ATOM 4024 N N . ASP B 1 198 ? -20.188 12.781 3.809 1 98.38 198 ASP B N 1
ATOM 4025 C CA . ASP B 1 198 ? -20.188 11.922 2.629 1 98.38 198 ASP B CA 1
ATOM 4026 C C . ASP B 1 198 ? -19.234 12.461 1.56 1 98.38 198 ASP B C 1
A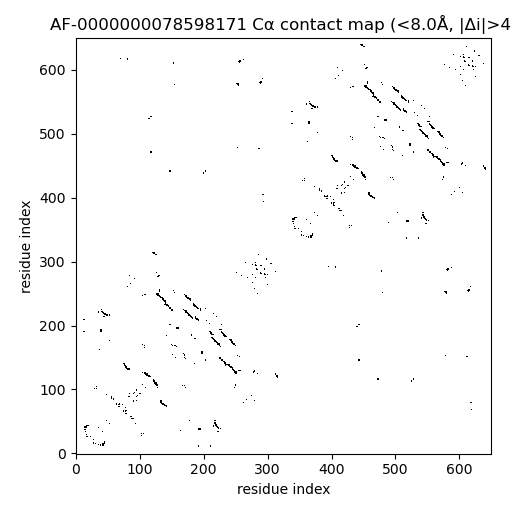TOM 4028 O O . ASP B 1 198 ? -19.312 13.641 1.195 1 98.38 198 ASP B O 1
ATOM 4032 N N . TYR B 1 199 ? -18.391 11.648 1.045 1 97.5 199 TYR B N 1
ATOM 4033 C CA . TYR B 1 199 ? -17.375 12.078 0.091 1 97.5 199 TYR B CA 1
ATOM 4034 C C . TYR B 1 199 ? -18.016 12.547 -1.211 1 97.5 199 TYR B C 1
ATOM 4036 O O . TYR B 1 199 ? -17.359 13.188 -2.035 1 97.5 199 TYR B O 1
ATOM 4044 N N . ASN B 1 200 ? -19.266 12.336 -1.411 1 96.62 200 ASN B N 1
ATOM 4045 C CA . ASN B 1 200 ? -20 12.883 -2.553 1 96.62 200 ASN B CA 1
ATOM 4046 C C . ASN B 1 200 ? -20.281 14.375 -2.377 1 96.62 200 ASN B C 1
ATOM 4048 O O . ASN B 1 200 ? -20.641 15.055 -3.338 1 96.62 200 ASN B O 1
ATOM 4052 N N . ARG B 1 201 ? -20.188 14.844 -1.188 1 96.44 201 ARG B N 1
ATOM 4053 C CA . ARG B 1 201 ? -20.422 16.25 -0.914 1 96.44 201 ARG B CA 1
ATOM 4054 C C . ARG B 1 201 ? -19.281 17.109 -1.414 1 96.44 201 ARG B C 1
ATOM 4056 O O . ARG B 1 201 ? -18.109 16.844 -1.104 1 96.44 201 ARG B O 1
ATOM 4063 N N . PRO B 1 202 ? -19.547 18.156 -2.15 1 96.25 202 PRO B N 1
ATOM 4064 C CA . PRO B 1 202 ? -18.469 19.031 -2.621 1 96.25 202 PRO B CA 1
ATOM 4065 C C . PRO B 1 202 ? -17.844 19.859 -1.495 1 96.25 202 PRO B C 1
ATOM 4067 O O . PRO B 1 202 ? -18.516 20.156 -0.504 1 96.25 202 PRO B O 1
ATOM 4070 N N . PRO B 1 203 ? -16.562 20.172 -1.669 1 96.88 203 PRO B N 1
ATOM 4071 C CA . PRO B 1 203 ? -16 21.172 -0.758 1 96.88 203 PRO B CA 1
ATOM 4072 C C . PRO B 1 203 ? -16.734 22.5 -0.826 1 96.88 203 PRO B C 1
ATOM 4074 O O . PRO B 1 203 ? -17.375 22.812 -1.839 1 96.88 203 PRO B O 1
ATOM 4077 N N . PRO B 1 204 ? -16.672 23.219 0.259 1 95 204 PRO B N 1
ATOM 4078 C CA . PRO B 1 204 ? -17.281 24.547 0.193 1 95 204 PRO B CA 1
ATOM 4079 C C . PRO B 1 204 ? -16.547 25.484 -0.766 1 95 204 PRO B C 1
ATOM 4081 O O . PRO B 1 204 ? -15.367 25.266 -1.062 1 95 204 PRO B O 1
ATOM 4084 N N . PRO B 1 205 ? -17.328 26.453 -1.231 1 89.62 205 PRO B N 1
ATOM 4085 C CA . PRO B 1 205 ? -16.656 27.453 -2.07 1 89.62 205 PRO B CA 1
ATOM 4086 C C . PRO B 1 205 ? -15.523 28.172 -1.34 1 89.62 205 PRO B C 1
ATOM 4088 O O . PRO B 1 205 ? -15.5 28.203 -0.107 1 89.62 205 PRO B O 1
ATOM 4091 N N . GLU B 1 206 ? -14.656 28.656 -2.176 1 81.06 206 GLU B N 1
ATOM 4092 C CA . GLU B 1 206 ? -13.516 29.375 -1.617 1 81.06 206 GLU B CA 1
ATOM 4093 C C . GLU B 1 206 ? -13.969 30.484 -0.673 1 81.06 206 GLU B C 1
ATOM 4095 O O . GLU B 1 206 ? -14.914 31.203 -0.975 1 81.06 206 GLU B O 1
ATOM 4100 N N . GLY B 1 207 ? -13.328 30.5 0.459 1 77 207 GLY B N 1
ATOM 4101 C CA .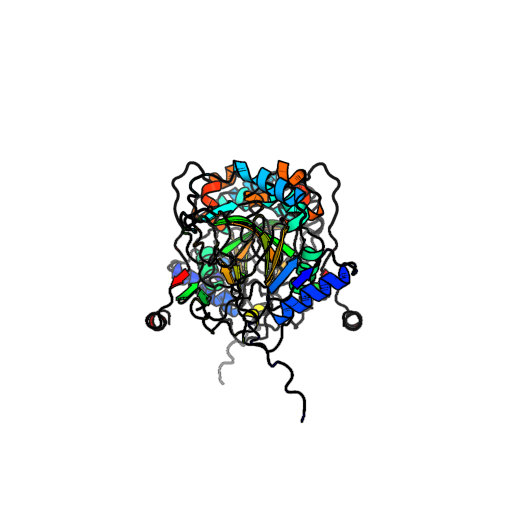 GLY B 1 207 ? -13.586 31.578 1.402 1 77 207 GLY B CA 1
ATOM 4102 C C . GLY B 1 207 ? -14.734 31.281 2.352 1 77 207 GLY B C 1
ATOM 4103 O O . GLY B 1 207 ? -15.023 32.094 3.242 1 77 207 GLY B O 1
ATOM 4104 N N . GLN B 1 208 ? -15.289 30.156 2.174 1 85.06 208 GLN B N 1
ATOM 4105 C CA . GLN B 1 208 ? -16.422 29.844 3.037 1 85.06 208 GLN B CA 1
ATOM 4106 C C . GLN B 1 208 ? -16.203 28.531 3.781 1 85.06 208 GLN B C 1
ATOM 4108 O O . GLN B 1 208 ? -15.688 27.562 3.209 1 85.06 208 GLN B O 1
ATOM 4113 N N . GLY B 1 209 ? -16.375 28.594 5.016 1 89.94 209 GLY B N 1
ATOM 4114 C CA . GLY B 1 209 ? -16.484 27.359 5.793 1 89.94 209 GLY B CA 1
ATOM 4115 C C . GLY B 1 209 ? -15.141 26.844 6.285 1 89.94 209 GLY B C 1
ATOM 4116 O O . GLY B 1 209 ? -15.086 25.984 7.164 1 89.94 209 GLY B O 1
ATOM 4117 N N . ALA B 1 210 ? -14.078 27.359 5.762 1 94.62 210 ALA B N 1
ATOM 4118 C CA . ALA B 1 210 ? -12.758 26.906 6.184 1 94.62 210 ALA B CA 1
ATOM 4119 C C . ALA B 1 210 ? -12.188 27.828 7.266 1 94.62 210 ALA B C 1
ATOM 4121 O O . ALA B 1 210 ? -12.516 29.016 7.32 1 94.62 210 ALA B O 1
ATOM 4122 N N . VAL B 1 211 ? -11.453 27.234 8.102 1 96.38 211 VAL B N 1
ATOM 4123 C CA . VAL B 1 211 ? -10.781 27.953 9.188 1 96.38 211 VAL B CA 1
ATOM 4124 C C . VAL B 1 211 ? -9.266 27.906 8.977 1 96.38 211 VAL B C 1
ATOM 4126 O O . VAL B 1 211 ? -8.703 26.859 8.68 1 96.38 211 VAL B O 1
ATOM 4129 N N . ASP B 1 212 ? -8.617 29.109 9.078 1 97.19 212 ASP B N 1
ATOM 4130 C CA . ASP B 1 212 ? -7.168 29.188 8.945 1 97.19 212 ASP B CA 1
ATOM 4131 C C . ASP B 1 212 ? -6.473 28.656 10.203 1 97.19 212 ASP B C 1
ATOM 4133 O O . ASP B 1 212 ? -6.816 29.062 11.32 1 97.19 212 ASP B O 1
ATOM 4137 N N . ALA B 1 213 ? -5.516 27.797 10.055 1 98.25 213 ALA B N 1
ATOM 4138 C CA . ALA B 1 213 ? -4.688 27.359 11.172 1 98.25 213 ALA B CA 1
ATOM 4139 C C . ALA B 1 213 ? -3.561 28.344 11.453 1 98.25 213 ALA B C 1
ATOM 4141 O O . ALA B 1 213 ? -2.521 28.312 10.789 1 98.25 213 ALA B O 1
ATOM 4142 N N . LEU B 1 214 ? -3.791 29.203 12.43 1 98.56 214 LEU B N 1
ATOM 4143 C CA . LEU B 1 214 ? -2.781 30.188 12.82 1 98.56 214 LEU B CA 1
ATOM 4144 C C . LEU B 1 214 ? -1.767 29.562 13.781 1 98.56 214 LEU B C 1
ATOM 4146 O O . LEU B 1 214 ? -2.127 29.125 14.875 1 98.56 214 LEU B O 1
ATOM 4150 N N . LEU B 1 215 ? -0.487 29.562 13.32 1 98.75 215 LEU B N 1
ATOM 4151 C CA . LEU B 1 215 ? 0.558 28.859 14.07 1 98.75 215 LEU B CA 1
ATOM 4152 C C . LEU B 1 215 ? 1.757 29.781 14.297 1 98.75 215 LEU B C 1
ATOM 4154 O O . LEU B 1 215 ? 2.014 30.688 13.508 1 98.75 215 LEU B O 1
ATOM 4158 N N . GLN B 1 216 ? 2.426 29.562 15.406 1 98.69 216 GLN B N 1
ATOM 4159 C CA . GLN B 1 216 ? 3.758 30.094 15.656 1 98.69 216 GLN B CA 1
ATOM 4160 C C . GLN B 1 216 ? 4.836 29.047 15.375 1 98.69 216 GLN B C 1
ATOM 4162 O O . GLN B 1 216 ? 4.559 27.859 15.383 1 98.69 216 GLN B O 1
ATOM 4167 N N . PRO B 1 217 ? 6.086 29.547 15.078 1 98.81 217 PRO B N 1
ATOM 4168 C CA . PRO B 1 217 ? 7.141 28.547 14.883 1 98.81 217 PRO B CA 1
ATOM 4169 C C . PRO B 1 217 ? 7.207 27.531 16.016 1 98.81 217 PRO B C 1
ATOM 4171 O O . PRO B 1 217 ? 7.223 27.906 17.188 1 98.81 217 PRO B O 1
ATOM 4174 N N . GLY B 1 218 ? 7.164 26.25 15.625 1 98.81 218 GLY B N 1
ATOM 4175 C CA . GLY B 1 218 ? 7.184 25.172 16.609 1 98.81 218 GLY B CA 1
ATOM 4176 C C . GLY B 1 218 ? 5.816 24.562 16.859 1 98.81 218 GLY B C 1
ATOM 4177 O O . GLY B 1 218 ? 5.715 23.453 17.391 1 98.81 218 GLY B O 1
ATOM 4178 N N . ASP B 1 219 ? 4.727 25.312 16.531 1 98.88 219 ASP B N 1
ATOM 4179 C CA . ASP B 1 219 ? 3.381 24.75 16.562 1 98.88 219 ASP B CA 1
ATOM 4180 C C . ASP B 1 219 ? 3.16 23.766 15.406 1 98.88 219 ASP B C 1
ATOM 4182 O O . ASP B 1 219 ? 3.873 23.828 14.398 1 98.88 219 ASP B O 1
ATOM 4186 N N . SER B 1 220 ? 2.178 22.859 15.594 1 98.94 220 SER B N 1
ATOM 4187 C CA . SER B 1 220 ? 1.8 21.938 14.531 1 98.94 220 SER B CA 1
ATOM 4188 C C . SER B 1 220 ? 0.284 21.875 14.375 1 98.94 220 SER B C 1
ATOM 4190 O O . SER B 1 220 ? -0.457 22.266 15.273 1 98.94 220 SER B O 1
ATOM 4192 N N . LEU B 1 221 ? -0.11 21.531 13.219 1 98.94 221 LEU B N 1
ATOM 4193 C CA . LEU B 1 221 ? -1.481 21.141 12.914 1 98.94 221 LEU B CA 1
ATOM 4194 C C . LEU B 1 221 ? -1.559 19.656 12.562 1 98.94 221 LEU B C 1
ATOM 4196 O O . LEU B 1 221 ? -0.934 19.203 11.602 1 98.94 221 LEU B O 1
ATOM 4200 N N . PHE B 1 222 ? -2.273 18.844 13.422 1 98.94 222 PHE B N 1
ATOM 4201 C CA . PHE B 1 222 ? -2.588 17.469 13.078 1 98.94 222 PHE B CA 1
ATOM 4202 C C . PHE B 1 222 ? -3.93 17.375 12.352 1 98.94 222 PHE B C 1
ATOM 4204 O O . PHE B 1 222 ? -4.914 17.984 12.789 1 98.94 222 PHE B O 1
ATOM 4211 N N . ILE B 1 223 ? -3.92 16.656 11.25 1 98.94 223 ILE B N 1
ATOM 4212 C CA . ILE B 1 223 ? -5.188 16.5 10.539 1 98.94 223 ILE B CA 1
ATOM 4213 C C . ILE B 1 223 ? -5.402 15.039 10.172 1 98.94 223 ILE B C 1
ATOM 4215 O O . ILE B 1 223 ? -4.445 14.312 9.875 1 98.94 223 ILE B O 1
ATOM 4219 N N . LEU B 1 224 ? -6.68 14.609 10.234 1 98.88 224 LEU B N 1
ATOM 4220 C CA . LEU B 1 224 ? -7.078 13.344 9.617 1 98.88 224 LEU B CA 1
ATOM 4221 C C . LEU B 1 224 ? -6.988 13.43 8.094 1 98.88 224 LEU B C 1
ATOM 4223 O O . LEU B 1 224 ? -7.207 14.5 7.516 1 98.88 224 LEU B O 1
ATOM 4227 N N . GLY B 1 225 ? -6.68 12.312 7.477 1 98.69 225 GLY B N 1
ATOM 4228 C CA . GLY B 1 225 ? -6.617 12.289 6.023 1 98.69 225 GLY B CA 1
ATOM 4229 C C . GLY B 1 225 ? -7.941 12.617 5.359 1 98.69 225 GLY B C 1
ATOM 4230 O O . GLY B 1 225 ? -7.977 13.078 4.219 1 98.69 225 GLY B O 1
ATOM 4231 N N . SER B 1 226 ? -9.023 12.453 6.059 1 98.62 226 SER B N 1
ATOM 4232 C CA . SER B 1 226 ? -10.375 12.562 5.527 1 98.62 226 SER B CA 1
ATOM 4233 C C . SER B 1 226 ? -10.891 14 5.625 1 98.62 226 SER B C 1
ATOM 4235 O O . SER B 1 226 ? -11.953 14.32 5.086 1 98.62 226 SER B O 1
ATOM 4237 N N . VAL B 1 227 ? -10.156 14.891 6.27 1 98.62 227 VAL B N 1
ATOM 4238 C CA . VAL B 1 227 ? -10.672 16.25 6.445 1 98.62 227 VAL B CA 1
ATOM 4239 C C . VAL B 1 227 ? -10.281 17.109 5.246 1 98.62 227 VAL B C 1
ATOM 4241 O O . VAL B 1 227 ? -9.156 17 4.742 1 98.62 227 VAL B O 1
ATOM 4244 N N . LEU B 1 228 ? -11.164 17.922 4.773 1 98.31 228 LEU B N 1
ATOM 4245 C CA . LEU B 1 228 ? -10.852 18.844 3.699 1 98.31 228 LEU B CA 1
ATOM 4246 C C . LEU B 1 228 ? -9.906 19.938 4.184 1 98.31 228 LEU B C 1
ATOM 4248 O O . LEU B 1 228 ? -10.148 20.562 5.219 1 98.31 228 LEU B O 1
ATOM 4252 N N . HIS B 1 229 ? -8.906 20.156 3.406 1 98.25 229 HIS B N 1
ATOM 4253 C CA . HIS B 1 229 ? -7.914 21.156 3.771 1 98.25 229 HIS B CA 1
ATOM 4254 C C . HIS B 1 229 ? -7.129 21.625 2.551 1 98.25 229 HIS B C 1
ATOM 4256 O O . HIS B 1 229 ? -7.277 21.062 1.461 1 98.25 229 HIS B O 1
ATOM 4262 N N . GLY B 1 230 ? -6.406 22.656 2.688 1 96.88 230 GLY B N 1
ATOM 4263 C CA . GLY B 1 230 ? -5.48 23.203 1.708 1 96.88 230 GLY B CA 1
ATOM 4264 C C . GLY B 1 230 ? -4.793 24.469 2.178 1 96.88 230 GLY B C 1
ATOM 4265 O O . GLY B 1 230 ? -5.348 25.219 2.986 1 96.88 230 GLY B O 1
ATOM 4266 N N . HIS B 1 231 ? -3.59 24.656 1.69 1 96.38 231 HIS B N 1
ATOM 4267 C CA . HIS B 1 231 ? -2.955 25.906 2.105 1 96.38 231 HIS B CA 1
ATOM 4268 C C . HIS B 1 231 ? -3.668 27.109 1.504 1 96.38 231 HIS B C 1
ATOM 4270 O O . HIS B 1 231 ? -4.27 27.016 0.433 1 96.38 231 HIS B O 1
ATOM 4276 N N . GLY B 1 232 ? -3.611 28.219 2.234 1 95.88 232 GLY B N 1
ATOM 4277 C CA . GLY B 1 232 ? -4.176 29.469 1.743 1 95.88 232 GLY B CA 1
ATOM 4278 C C . GLY B 1 232 ? -3.27 30.172 0.758 1 95.88 232 GLY B C 1
ATOM 4279 O O . GLY B 1 232 ? -2.17 29.703 0.463 1 95.88 232 GLY B O 1
ATOM 4280 N N . GLU B 1 233 ? -3.822 31.234 0.236 1 95.81 233 GLU B N 1
ATOM 4281 C CA . GLU B 1 233 ? -3.031 32.125 -0.618 1 95.81 233 GLU B CA 1
ATOM 4282 C C . GLU B 1 233 ? -2.023 32.906 0.199 1 95.81 233 GLU B C 1
ATOM 4284 O O . GLU B 1 233 ? -2.328 33.344 1.31 1 95.81 233 GLU B O 1
ATOM 4289 N N . ASN B 1 234 ? -0.828 32.969 -0.358 1 97.69 234 ASN B N 1
ATOM 4290 C CA . ASN B 1 234 ? 0.111 33.938 0.235 1 97.69 234 ASN B CA 1
ATOM 4291 C C . ASN B 1 234 ? 0.015 35.312 -0.426 1 97.69 234 ASN B C 1
ATOM 4293 O O . ASN B 1 234 ? 0.711 35.562 -1.405 1 97.69 234 ASN B O 1
ATOM 4297 N N . SER B 1 235 ? -0.723 36.125 0.216 1 97.31 235 SER B N 1
ATOM 4298 C CA . SER B 1 235 ? -0.947 37.469 -0.322 1 97.31 235 SER B CA 1
ATOM 4299 C C . SER B 1 235 ? -0.011 38.5 0.321 1 97.31 235 SER B C 1
ATOM 4301 O O . SER B 1 235 ? -0.156 39.688 0.107 1 97.31 235 SER B O 1
ATOM 4303 N N . SER B 1 236 ? 0.913 38.031 1.091 1 97.5 236 SER B N 1
ATOM 4304 C CA . SER B 1 236 ? 1.893 38.938 1.685 1 97.5 236 SER B CA 1
ATOM 4305 C C . SER B 1 236 ? 2.855 39.469 0.633 1 97.5 236 SER B C 1
ATOM 4307 O O . SER B 1 236 ? 2.922 38.969 -0.482 1 97.5 236 SER B O 1
ATOM 4309 N N . VAL B 1 237 ? 3.572 40.5 1.033 1 96.31 237 VAL B N 1
ATOM 4310 C CA . VAL B 1 237 ? 4.484 41.156 0.106 1 96.31 237 VAL B CA 1
ATOM 4311 C C . VAL B 1 237 ? 5.852 40.469 0.151 1 96.31 237 VAL B C 1
ATOM 4313 O O . VAL B 1 237 ? 6.523 40.344 -0.875 1 96.31 237 VAL B O 1
ATOM 4316 N N . ASP B 1 238 ? 6.27 40 1.28 1 95.81 238 ASP B N 1
ATOM 4317 C CA . ASP B 1 238 ? 7.664 39.562 1.375 1 95.81 238 ASP B CA 1
ATOM 4318 C C . ASP B 1 238 ? 7.812 38.406 2.363 1 95.81 238 ASP B C 1
ATOM 4320 O O . ASP B 1 238 ? 8.93 38.094 2.777 1 95.81 238 ASP B O 1
ATOM 4324 N N . GLU B 1 239 ? 6.75 37.812 2.793 1 96.94 239 GLU B N 1
ATOM 4325 C CA . GLU B 1 239 ? 6.855 36.75 3.783 1 96.94 239 GLU B CA 1
ATOM 4326 C C . GLU B 1 239 ? 6.891 35.375 3.117 1 96.94 239 GLU B C 1
ATOM 4328 O O . GLU B 1 239 ? 5.961 35 2.404 1 96.94 239 GLU B O 1
ATOM 4333 N N . GLU B 1 240 ? 7.973 34.656 3.346 1 95.31 240 GLU B N 1
ATOM 4334 C CA . GLU B 1 240 ? 8.016 33.25 3.014 1 95.31 240 GLU B CA 1
ATOM 4335 C C . GLU B 1 240 ? 7.445 32.406 4.148 1 95.31 240 GLU B C 1
ATOM 4337 O O . GLU B 1 240 ? 7.84 32.562 5.305 1 95.31 240 GLU B O 1
ATOM 4342 N N . ARG B 1 241 ? 6.551 31.625 3.844 1 97.31 241 ARG B N 1
ATOM 4343 C CA . ARG B 1 241 ? 5.902 30.766 4.832 1 97.31 241 ARG B CA 1
ATOM 4344 C C . ARG B 1 241 ? 6.391 29.328 4.707 1 97.31 241 ARG B C 1
ATOM 4346 O O . ARG B 1 241 ? 6.188 28.688 3.678 1 97.31 241 ARG B O 1
ATOM 4353 N N . MET B 1 242 ? 7.02 28.781 5.785 1 97.5 242 MET B N 1
ATOM 4354 C CA . MET B 1 242 ? 7.605 27.438 5.785 1 97.5 242 MET B CA 1
ATOM 4355 C C . MET B 1 242 ? 6.879 26.531 6.766 1 97.5 242 MET B C 1
ATOM 4357 O O . MET B 1 242 ? 6.824 26.812 7.965 1 97.5 242 MET B O 1
ATOM 4361 N N . VAL B 1 243 ? 6.32 25.422 6.203 1 98.44 243 VAL B N 1
ATOM 4362 C CA . VAL B 1 243 ? 5.648 24.391 6.992 1 98.44 243 VAL B CA 1
ATOM 4363 C C . VAL B 1 243 ? 6.238 23.016 6.668 1 98.44 243 VAL B C 1
ATOM 4365 O O . VAL B 1 243 ? 6.52 22.719 5.504 1 98.44 243 VAL B O 1
ATOM 4368 N N . LEU B 1 244 ? 6.445 22.219 7.723 1 98.75 244 LEU B N 1
ATOM 4369 C CA . LEU B 1 244 ? 6.938 20.859 7.574 1 98.75 244 LEU B CA 1
ATOM 4370 C C . LEU B 1 244 ? 5.781 19.875 7.488 1 98.75 244 LEU B C 1
ATOM 4372 O O . LEU B 1 244 ? 5.012 19.719 8.438 1 98.75 244 LEU B O 1
ATOM 4376 N N . GLY B 1 245 ? 5.672 19.219 6.332 1 98.38 245 GLY B N 1
ATOM 4377 C CA . GLY B 1 245 ? 4.672 18.172 6.168 1 98.38 245 GLY B CA 1
ATOM 4378 C C . GLY B 1 245 ? 5.191 16.797 6.527 1 98.38 245 GLY B C 1
ATOM 4379 O O . GLY B 1 245 ? 6.254 16.375 6.059 1 98.38 245 GLY B O 1
ATOM 4380 N N . CYS B 1 246 ? 4.461 16.109 7.355 1 98.75 246 CYS B N 1
ATOM 4381 C CA . CYS B 1 246 ? 4.723 14.727 7.715 1 98.75 246 CYS B CA 1
ATOM 4382 C C . CYS B 1 246 ? 3.465 13.883 7.578 1 98.75 246 CYS B C 1
ATOM 4384 O O . CYS B 1 246 ? 2.604 13.891 8.461 1 98.75 246 CYS B O 1
ATOM 4386 N N . GLY B 1 247 ? 3.416 13.141 6.492 1 98.56 247 GLY B N 1
ATOM 4387 C CA . GLY B 1 247 ? 2.318 12.211 6.285 1 98.56 247 GLY B CA 1
ATOM 4388 C C . GLY B 1 247 ? 2.617 10.812 6.789 1 98.56 247 GLY B C 1
ATOM 4389 O O . GLY B 1 247 ? 3.732 10.312 6.625 1 98.56 247 GLY B O 1
ATOM 4390 N N . ALA B 1 248 ? 1.646 10.227 7.418 1 98.81 248 ALA B N 1
ATOM 4391 C CA . ALA B 1 248 ? 1.727 8.836 7.863 1 98.81 248 ALA B CA 1
ATOM 4392 C C . ALA B 1 248 ? 0.519 8.039 7.387 1 98.81 248 ALA B C 1
ATOM 4394 O O . ALA B 1 248 ? -0.566 8.594 7.199 1 98.81 248 ALA B O 1
ATOM 4395 N N . CYS B 1 249 ? 0.733 6.75 7.172 1 98.44 249 CYS B N 1
ATOM 4396 C CA . CYS B 1 249 ? -0.359 5.895 6.719 1 98.44 249 CYS B CA 1
ATOM 4397 C C . CYS B 1 249 ? -0.229 4.492 7.301 1 98.44 249 CYS B C 1
ATOM 4399 O O . CYS B 1 249 ? 0.779 4.168 7.934 1 98.44 249 CYS B O 1
ATOM 4401 N N . CYS B 1 250 ? -1.264 3.729 7.156 1 97.81 250 CYS B N 1
ATOM 4402 C CA . CYS B 1 250 ? -1.179 2.316 7.512 1 97.81 250 CYS B CA 1
ATOM 4403 C C . CYS B 1 250 ? -0.028 1.637 6.777 1 97.81 250 CYS B C 1
ATOM 4405 O O . CYS B 1 250 ? 0.235 1.938 5.613 1 97.81 250 CYS B O 1
ATOM 4407 N N . ASP B 1 251 ? 0.575 0.676 7.422 1 97.19 251 ASP B N 1
ATOM 4408 C CA . ASP B 1 251 ? 1.859 0.18 6.938 1 97.19 251 ASP B CA 1
ATOM 4409 C C . ASP B 1 251 ? 1.668 -0.823 5.801 1 97.19 251 ASP B C 1
ATOM 4411 O O . ASP B 1 251 ? 2.639 -1.247 5.168 1 97.19 251 ASP B O 1
ATOM 4415 N N . PHE B 1 252 ? 0.409 -1.21 5.473 1 97.06 252 PHE B N 1
ATOM 4416 C CA . PHE B 1 252 ? 0.164 -2.1 4.348 1 97.06 252 PHE B CA 1
ATOM 4417 C C . PHE B 1 252 ? -0.104 -1.301 3.076 1 97.06 252 PHE B C 1
ATOM 4419 O O . PHE B 1 252 ? -0.286 -1.877 2 1 97.06 252 PHE B O 1
ATOM 4426 N N . LEU B 1 253 ? -0.1 0.008 3.139 1 97.62 253 LEU B N 1
ATOM 4427 C CA . LEU B 1 253 ? -0.328 0.893 2.002 1 97.62 253 LEU B CA 1
ATOM 4428 C C . LEU B 1 253 ? 0.994 1.384 1.422 1 97.62 253 LEU B C 1
ATOM 4430 O O . LEU B 1 253 ? 1.95 1.624 2.162 1 97.62 253 LEU B O 1
ATOM 4434 N N . ARG B 1 254 ? 1.015 1.546 0.129 1 97.75 254 ARG B N 1
ATOM 4435 C CA . ARG B 1 254 ? 2.209 2.1 -0.502 1 97.75 254 ARG B CA 1
ATOM 4436 C C . ARG B 1 254 ? 2.455 3.533 -0.044 1 97.75 254 ARG B C 1
ATOM 4438 O O . ARG B 1 254 ? 1.521 4.332 0.044 1 97.75 254 ARG B O 1
ATOM 4445 N N . GLN B 1 255 ? 3.656 3.83 0.204 1 97.69 255 GLN B N 1
ATOM 4446 C CA . GLN B 1 255 ? 4.023 5.16 0.675 1 97.69 255 GLN B CA 1
ATOM 4447 C C . GLN B 1 255 ? 3.834 6.203 -0.423 1 97.69 255 GLN B C 1
ATOM 4449 O O . GLN B 1 255 ? 4.141 5.949 -1.59 1 97.69 255 GLN B O 1
ATOM 4454 N N . GLU B 1 256 ? 3.355 7.391 -0.069 1 96.69 256 GLU B N 1
ATOM 4455 C CA . GLU B 1 256 ? 3.227 8.477 -1.039 1 96.69 256 GLU B CA 1
ATOM 4456 C C . GLU B 1 256 ? 4.586 8.883 -1.593 1 96.69 256 GLU B C 1
ATOM 4458 O O . GLU B 1 256 ? 4.695 9.289 -2.754 1 96.69 256 GLU B O 1
ATOM 4463 N N . GLU B 1 257 ? 5.52 8.844 -0.744 1 96 257 GLU B N 1
ATOM 4464 C CA . GLU B 1 257 ? 6.922 9.016 -1.11 1 96 257 GLU B CA 1
ATOM 4465 C C . GLU B 1 257 ? 7.723 7.738 -0.848 1 96 257 GLU B C 1
ATOM 4467 O O . GLU B 1 257 ? 7.762 7.246 0.281 1 96 257 GLU B O 1
ATOM 4472 N N . ASN B 1 258 ? 8.305 7.207 -1.904 1 95 258 ASN B N 1
ATOM 4473 C CA . ASN B 1 258 ? 9.133 6.023 -1.722 1 95 258 ASN B CA 1
ATOM 4474 C C . ASN B 1 258 ? 10.359 6.32 -0.863 1 95 258 ASN B C 1
ATOM 4476 O O . ASN B 1 258 ? 11.375 6.801 -1.37 1 95 258 ASN B O 1
ATOM 4480 N N . GLN B 1 259 ? 10.328 5.906 0.3 1 93.38 259 GLN B N 1
ATOM 4481 C CA . GLN B 1 259 ? 11.336 6.285 1.283 1 93.38 259 GLN B CA 1
ATOM 4482 C C . GLN B 1 259 ? 12.68 5.625 0.974 1 93.38 259 GLN B C 1
ATOM 4484 O O . GLN B 1 259 ? 13.734 6.203 1.242 1 93.38 259 GLN B O 1
ATOM 4489 N N . TYR B 1 260 ? 12.672 4.465 0.384 1 92.94 260 TYR B N 1
ATOM 4490 C CA . TYR B 1 260 ? 13.883 3.717 0.065 1 92.94 260 TYR B CA 1
ATOM 4491 C C . TYR B 1 260 ? 14.695 4.43 -1.007 1 92.94 260 TYR B C 1
ATOM 4493 O O . TYR B 1 260 ? 15.914 4.266 -1.081 1 92.94 260 TYR B O 1
ATOM 4501 N N . LEU B 1 261 ? 13.984 5.156 -1.783 1 89.75 261 LEU B N 1
ATOM 4502 C CA . LEU B 1 261 ? 14.602 5.832 -2.916 1 89.75 261 LEU B CA 1
ATOM 4503 C C . LEU B 1 261 ? 14.922 7.285 -2.572 1 89.75 261 LEU B C 1
ATOM 4505 O O . LEU B 1 261 ? 15.836 7.879 -3.146 1 89.75 261 LEU B O 1
ATOM 4509 N N . ALA B 1 262 ? 14.25 7.859 -1.581 1 83.81 262 ALA B N 1
ATOM 4510 C CA . ALA B 1 262 ? 14.281 9.297 -1.312 1 83.81 262 ALA B CA 1
ATOM 4511 C C . ALA B 1 262 ? 15.445 9.648 -0.39 1 83.81 262 ALA B C 1
ATOM 4513 O O . ALA B 1 262 ? 15.82 10.82 -0.273 1 83.81 262 ALA B O 1
ATOM 4514 N N . HIS B 1 263 ? 16.047 8.656 0.221 1 87.75 263 HIS B N 1
ATOM 4515 C CA . HIS B 1 263 ? 17 8.953 1.282 1 87.75 263 HIS B CA 1
ATOM 4516 C C . HIS B 1 263 ? 18.344 8.305 1.006 1 87.75 263 HIS B C 1
ATOM 4518 O O . HIS B 1 263 ? 18.406 7.246 0.372 1 87.75 263 HIS B O 1
ATOM 4524 N N . ASP B 1 264 ? 19.312 8.992 1.533 1 90.81 264 ASP B N 1
ATOM 4525 C CA . ASP B 1 264 ? 20.641 8.391 1.583 1 90.81 264 ASP B CA 1
ATOM 4526 C C . ASP B 1 264 ? 20.703 7.293 2.639 1 90.81 264 ASP B C 1
ATOM 4528 O O . ASP B 1 264 ? 20.328 7.504 3.791 1 90.81 264 ASP B O 1
ATOM 4532 N N . ARG B 1 265 ? 21.172 6.195 2.244 1 91.69 265 ARG B N 1
ATOM 4533 C CA . ARG B 1 265 ? 21.203 5.031 3.121 1 91.69 265 ARG B CA 1
ATOM 4534 C C . ARG B 1 265 ? 22.047 5.301 4.363 1 91.69 265 ARG B C 1
ATOM 4536 O O . ARG B 1 265 ? 21.656 4.918 5.473 1 91.69 265 ARG B O 1
ATOM 4543 N N . GLU B 1 266 ? 23.156 5.934 4.203 1 93.62 266 GLU B N 1
ATOM 4544 C CA . GLU B 1 266 ? 24.047 6.207 5.324 1 93.62 266 GLU B CA 1
ATOM 4545 C C . GLU B 1 266 ? 23.406 7.16 6.324 1 93.62 266 GLU B C 1
ATOM 4547 O O . GLU B 1 266 ? 23.578 7 7.535 1 93.62 266 GLU B O 1
ATOM 4552 N N . ALA B 1 267 ? 22.703 8.109 5.797 1 94.06 267 ALA B N 1
ATOM 4553 C CA . ALA B 1 267 ? 22 9.039 6.676 1 94.06 267 ALA B CA 1
ATOM 4554 C C . ALA B 1 267 ? 20.953 8.312 7.516 1 94.06 267 ALA B C 1
ATOM 4556 O O . ALA B 1 267 ? 20.828 8.57 8.719 1 94.06 267 ALA B O 1
ATOM 4557 N N . LEU B 1 268 ? 20.281 7.379 6.926 1 95.81 268 LEU B N 1
ATOM 4558 C CA . LEU B 1 268 ? 19.234 6.633 7.625 1 95.81 268 LEU B CA 1
ATOM 4559 C C . LEU B 1 268 ? 19.844 5.734 8.703 1 95.81 268 LEU B C 1
ATOM 4561 O O . LEU B 1 268 ? 19.25 5.555 9.766 1 95.81 268 LEU B O 1
ATOM 4565 N N . GLN B 1 269 ? 20.984 5.203 8.414 1 95.5 269 GLN B N 1
ATOM 4566 C CA . GLN B 1 269 ? 21.641 4.293 9.344 1 95.5 269 GLN B CA 1
ATOM 4567 C C . GLN B 1 269 ? 22 5 10.648 1 95.5 269 GLN B C 1
ATOM 4569 O O . GLN B 1 269 ? 22.172 4.355 11.68 1 95.5 269 GLN B O 1
ATOM 4574 N N . GLN B 1 270 ? 22.094 6.285 10.578 1 95.31 270 GLN B N 1
ATOM 4575 C CA . GLN B 1 270 ? 22.5 7.055 11.75 1 95.31 270 GLN B CA 1
ATOM 4576 C C . GLN B 1 270 ? 21.297 7.344 12.648 1 95.31 270 GLN B C 1
ATOM 4578 O O . GLN B 1 270 ? 21.453 7.777 13.789 1 95.31 270 GLN B O 1
ATOM 4583 N N . LEU B 1 271 ? 20.125 7.113 12.18 1 97.12 271 LEU B N 1
ATOM 4584 C CA . LEU B 1 271 ? 18.906 7.375 12.953 1 97.12 271 LEU B CA 1
ATOM 4585 C C . LEU B 1 271 ? 18.625 6.227 13.914 1 97.12 271 LEU B C 1
ATOM 4587 O O . LEU B 1 271 ? 19.078 5.102 13.703 1 97.12 271 LEU B O 1
ATOM 4591 N N . PRO B 1 272 ? 17.922 6.523 15.023 1 96.25 272 PRO B N 1
ATOM 4592 C CA . PRO B 1 272 ? 17.5 5.441 15.914 1 96.25 272 PRO B CA 1
ATOM 4593 C C . PRO B 1 272 ? 16.672 4.379 15.203 1 96.25 272 PRO B C 1
ATOM 4595 O O . PRO B 1 272 ? 15.953 4.684 14.25 1 96.25 272 PRO B O 1
ATOM 4598 N N . SER B 1 273 ? 16.656 3.168 15.703 1 95.75 273 SER B N 1
ATOM 4599 C CA . SER B 1 273 ? 16 2.016 15.086 1 95.75 273 SER B CA 1
ATOM 4600 C C . SER B 1 273 ? 14.516 2.26 14.891 1 95.75 273 SER B C 1
ATOM 4602 O O . SER B 1 273 ? 13.953 1.922 13.844 1 95.75 273 SER B O 1
ATOM 4604 N N . HIS B 1 274 ? 13.883 2.822 15.906 1 95.81 274 HIS B N 1
ATOM 4605 C CA . HIS B 1 274 ? 12.445 3.023 15.805 1 95.81 274 HIS B CA 1
ATOM 4606 C C . HIS B 1 274 ? 12.102 4.031 14.711 1 95.81 274 HIS B C 1
ATOM 4608 O O . HIS B 1 274 ? 11.039 3.949 14.094 1 95.81 274 HIS B O 1
ATOM 4614 N N . VAL B 1 275 ? 13.047 4.988 14.438 1 97.88 275 VAL B N 1
ATOM 4615 C CA . VAL B 1 275 ? 12.852 5.957 13.359 1 97.88 275 VAL B CA 1
ATOM 4616 C C . VAL B 1 275 ? 13.039 5.277 12.008 1 97.88 275 VAL B C 1
ATOM 4618 O O . VAL B 1 275 ? 12.25 5.496 11.086 1 97.88 275 VAL B O 1
ATOM 4621 N N . GLN B 1 276 ? 14.055 4.406 11.914 1 97.12 276 GLN B N 1
ATOM 4622 C CA . GLN B 1 276 ? 14.289 3.637 10.695 1 97.12 276 GLN B CA 1
ATOM 4623 C C . GLN B 1 276 ? 13.062 2.805 10.32 1 97.12 276 GLN B C 1
ATOM 4625 O O . GLN B 1 276 ? 12.648 2.787 9.164 1 97.12 276 GLN B O 1
ATOM 4630 N N . ARG B 1 277 ? 12.492 2.203 11.336 1 96.75 277 ARG B N 1
ATOM 4631 C CA . ARG B 1 277 ? 11.336 1.344 11.125 1 96.75 277 ARG B CA 1
ATOM 4632 C C . ARG B 1 277 ? 10.117 2.162 10.719 1 96.75 277 ARG B C 1
ATOM 4634 O O . ARG B 1 277 ? 9.367 1.772 9.82 1 96.75 277 ARG B O 1
ATOM 4641 N N . PHE B 1 278 ? 9.93 3.324 11.328 1 98.06 278 PHE B N 1
ATOM 4642 C CA . PHE B 1 278 ? 8.812 4.188 10.977 1 98.06 278 PHE B CA 1
ATOM 4643 C C . PHE B 1 278 ? 8.938 4.68 9.539 1 98.06 278 PHE B C 1
ATOM 4645 O O . PHE B 1 278 ? 7.93 4.836 8.844 1 98.06 278 PHE B O 1
ATOM 4652 N N . ILE B 1 279 ? 10.148 4.895 9.07 1 97.81 279 ILE B N 1
ATOM 4653 C CA . ILE B 1 279 ? 10.414 5.367 7.715 1 97.81 279 ILE B CA 1
ATOM 4654 C C . ILE B 1 279 ? 10.047 4.277 6.707 1 97.81 279 ILE B C 1
ATOM 4656 O O . ILE B 1 279 ? 9.758 4.57 5.543 1 97.81 279 ILE B O 1
ATOM 4660 N N . GLY B 1 280 ? 10.031 3.037 7.117 1 96.06 280 GLY B N 1
ATOM 4661 C CA . GLY B 1 280 ? 9.578 1.982 6.227 1 96.06 280 GLY B CA 1
ATOM 4662 C C . GLY B 1 280 ? 10.445 0.741 6.273 1 96.06 280 GLY B C 1
ATOM 4663 O O . GLY B 1 280 ? 10.125 -0.273 5.648 1 96.06 280 GLY B O 1
ATOM 4664 N N . TYR B 1 281 ? 11.523 0.81 6.996 1 96.12 281 TYR B N 1
ATOM 4665 C CA . TYR B 1 281 ? 12.43 -0.334 7.074 1 96.12 281 TYR B CA 1
ATOM 4666 C C . TYR B 1 281 ? 11.93 -1.348 8.102 1 96.12 281 TYR B C 1
ATOM 4668 O O . TYR B 1 281 ? 12.633 -1.651 9.07 1 96.12 281 TYR B O 1
ATOM 4676 N N . SER B 1 282 ? 10.789 -1.846 7.844 1 94.88 282 SER B N 1
ATOM 4677 C CA . SER B 1 282 ? 10.102 -2.846 8.656 1 94.88 282 SER B CA 1
ATOM 4678 C C . SER B 1 282 ? 9.188 -3.721 7.809 1 94.88 282 SER B C 1
ATOM 4680 O O . SER B 1 282 ? 8.781 -3.324 6.715 1 94.88 282 SER B O 1
ATOM 4682 N N . THR B 1 283 ? 8.938 -4.902 8.273 1 94.44 283 THR B N 1
ATOM 4683 C CA . THR B 1 283 ? 7.852 -5.699 7.703 1 94.44 283 THR B CA 1
ATOM 4684 C C . THR B 1 283 ? 6.496 -5.164 8.148 1 94.44 283 THR B C 1
ATOM 4686 O O . THR B 1 283 ? 6.422 -4.27 9 1 94.44 283 THR B O 1
ATOM 4689 N N . PHE B 1 284 ? 5.48 -5.586 7.508 1 94.56 284 PHE B N 1
ATOM 4690 C CA . PHE B 1 284 ? 4.133 -5.309 7.988 1 94.56 284 PHE B CA 1
ATOM 4691 C C . PHE B 1 284 ? 3.328 -6.598 8.117 1 94.56 284 PHE B C 1
ATOM 4693 O O . PHE B 1 284 ? 3.682 -7.617 7.527 1 94.56 284 PHE B O 1
ATOM 4700 N N . GLU B 1 285 ? 2.361 -6.539 8.992 1 91.94 285 GLU B N 1
ATOM 4701 C CA . GLU B 1 285 ? 1.536 -7.707 9.281 1 91.94 285 GLU B CA 1
ATOM 4702 C C . GLU B 1 285 ? 0.171 -7.602 8.609 1 91.94 285 GLU B C 1
ATOM 4704 O O . GLU B 1 285 ? -0.351 -6.5 8.422 1 91.94 285 GLU B O 1
ATOM 4709 N N . PRO B 1 286 ? -0.426 -8.812 8.141 1 89.31 286 PRO B N 1
ATOM 4710 C CA . PRO B 1 286 ? -0.017 -10.172 8.516 1 89.31 286 PRO B CA 1
ATOM 4711 C C . PRO B 1 286 ? 1.174 -10.672 7.703 1 89.31 286 PRO B C 1
ATOM 4713 O O . PRO B 1 286 ? 1.847 -11.625 8.109 1 89.31 286 PRO B O 1
ATOM 4716 N N . ALA B 1 287 ? 1.354 -10.047 6.531 1 83.81 287 ALA B N 1
ATOM 4717 C CA . ALA B 1 287 ? 2.488 -10.594 5.785 1 83.81 287 ALA B CA 1
ATOM 4718 C C . ALA B 1 287 ? 2.939 -9.633 4.695 1 83.81 287 ALA B C 1
ATOM 4720 O O . ALA B 1 287 ? 2.193 -9.359 3.752 1 83.81 287 ALA B O 1
ATOM 4721 N N . GLY B 1 288 ? 4.207 -9.211 4.891 1 90.81 288 GLY B N 1
ATOM 4722 C CA . GLY B 1 288 ? 4.777 -8.43 3.803 1 90.81 288 GLY B CA 1
ATOM 4723 C C . GLY B 1 288 ? 5.859 -7.473 4.262 1 90.81 288 GLY B C 1
ATOM 4724 O O . GLY B 1 288 ? 6.254 -7.484 5.43 1 90.81 288 GLY B O 1
ATOM 4725 N N . GLY B 1 289 ? 6.363 -6.828 3.209 1 93.88 289 GLY B N 1
ATOM 4726 C CA . GLY B 1 289 ? 7.355 -5.793 3.447 1 93.88 289 GLY B CA 1
ATOM 4727 C C . GLY B 1 289 ? 8.766 -6.34 3.564 1 93.88 289 GLY B C 1
ATOM 4728 O O . GLY B 1 289 ? 9.664 -5.66 4.074 1 93.88 289 GLY B O 1
ATOM 4729 N N . THR B 1 290 ? 8.992 -7.562 3.178 1 92.31 290 THR B N 1
ATOM 4730 C CA . THR B 1 290 ? 10.312 -8.164 3.262 1 92.31 290 THR B CA 1
ATOM 4731 C C . THR B 1 290 ? 11.172 -7.766 2.061 1 92.31 290 THR B C 1
ATOM 4733 O O . THR B 1 290 ? 10.68 -7.105 1.141 1 92.31 290 THR B O 1
ATOM 4736 N N . ALA B 1 291 ? 12.344 -8.094 2.107 1 91.12 291 ALA B N 1
ATOM 4737 C CA . ALA B 1 291 ? 13.273 -8.078 0.981 1 91.12 291 ALA B CA 1
ATOM 4738 C C . ALA B 1 291 ? 14.188 -9.305 1.006 1 91.12 291 ALA B C 1
ATOM 4740 O O . ALA B 1 291 ? 14.93 -9.516 1.965 1 91.12 291 ALA B O 1
ATOM 4741 N N . ASN B 1 292 ? 14.07 -10.07 -0.015 1 87.38 292 ASN B N 1
ATOM 4742 C CA . ASN B 1 292 ? 14.758 -11.352 -0.029 1 87.38 292 ASN B CA 1
ATOM 4743 C C . ASN B 1 292 ? 14.461 -12.164 1.229 1 87.38 292 ASN B C 1
ATOM 4745 O O . ASN B 1 292 ? 15.367 -12.742 1.834 1 87.38 292 ASN B O 1
ATOM 4749 N N . TRP B 1 293 ? 13.242 -11.969 1.688 1 84.69 293 TRP B N 1
ATOM 4750 C CA . TRP B 1 293 ? 12.664 -12.711 2.803 1 84.69 293 TRP B CA 1
ATOM 4751 C C . TRP B 1 293 ? 13.344 -12.344 4.113 1 84.69 293 TRP B C 1
ATOM 4753 O O . TRP B 1 293 ? 13.422 -13.164 5.035 1 84.69 293 TRP B O 1
ATOM 4763 N N . LYS B 1 294 ? 13.867 -11.195 4.156 1 88.38 294 LYS B N 1
ATOM 4764 C CA . LYS B 1 294 ? 14.453 -10.648 5.375 1 88.38 294 LYS B CA 1
ATOM 4765 C C . LYS B 1 294 ? 13.758 -9.359 5.789 1 88.38 294 LYS B C 1
ATOM 4767 O O . LYS B 1 294 ? 13.164 -8.664 4.953 1 88.38 294 LYS B O 1
ATOM 4772 N N . ASP B 1 295 ? 13.859 -9.133 7.086 1 92.19 295 ASP B N 1
ATOM 4773 C CA . ASP B 1 295 ? 13.445 -7.836 7.602 1 92.19 295 ASP B CA 1
ATOM 4774 C C . ASP B 1 295 ? 14.289 -6.711 7.004 1 92.19 295 ASP B C 1
ATOM 4776 O O . ASP B 1 295 ? 15.516 -6.715 7.121 1 92.19 295 ASP B O 1
ATOM 4780 N N . PRO B 1 296 ? 13.672 -5.75 6.379 1 94.38 296 PRO B N 1
ATOM 4781 C CA . PRO B 1 296 ? 14.43 -4.672 5.75 1 94.38 296 PRO B CA 1
ATOM 4782 C C . PRO B 1 296 ? 15.359 -3.955 6.73 1 94.38 296 PRO B C 1
ATOM 4784 O O . PRO B 1 296 ? 16.391 -3.406 6.328 1 94.38 296 PRO B O 1
ATOM 4787 N N . TRP B 1 297 ? 15 -3.955 7.988 1 95.56 297 TRP B N 1
ATOM 4788 C CA . TRP B 1 297 ? 15.875 -3.348 8.992 1 95.56 297 TRP B CA 1
ATOM 4789 C C . TRP B 1 297 ? 17.25 -4.012 8.992 1 95.56 297 TRP B C 1
ATOM 4791 O O . TRP B 1 297 ? 18.266 -3.338 9.148 1 95.56 297 TRP B O 1
ATOM 4801 N N . GLN B 1 298 ? 17.297 -5.293 8.75 1 93.5 298 GLN B N 1
ATOM 4802 C CA . GLN B 1 298 ? 18.562 -6.027 8.703 1 93.5 298 GLN B CA 1
ATOM 4803 C C . GLN B 1 298 ? 19.391 -5.621 7.488 1 93.5 298 GLN B C 1
ATOM 4805 O O . GLN B 1 298 ? 20.625 -5.617 7.543 1 93.5 298 GLN B O 1
ATOM 4810 N N . LEU B 1 299 ? 18.703 -5.324 6.465 1 92.31 299 LEU B N 1
ATOM 4811 C CA . LEU B 1 299 ? 19.391 -4.898 5.25 1 92.31 299 LEU B CA 1
ATOM 4812 C C . LEU B 1 299 ? 20 -3.508 5.426 1 92.31 299 LEU B C 1
ATOM 4814 O O . LEU B 1 299 ? 21.078 -3.225 4.902 1 92.31 299 LEU B O 1
ATOM 4818 N N . LEU B 1 300 ? 19.266 -2.691 6.141 1 94.62 300 LEU B N 1
ATOM 4819 C CA . LEU B 1 300 ? 19.75 -1.346 6.414 1 94.62 300 LEU B CA 1
ATOM 4820 C C . LEU B 1 300 ? 20.922 -1.381 7.395 1 94.62 300 LEU B C 1
ATOM 4822 O O . LEU B 1 300 ? 21.844 -0.562 7.305 1 94.62 300 LEU B O 1
ATOM 4826 N N . ASN B 1 301 ? 20.859 -2.35 8.305 1 95.19 301 ASN B N 1
ATOM 4827 C CA . ASN B 1 301 ? 21.828 -2.449 9.383 1 95.19 301 ASN B CA 1
ATOM 4828 C C . ASN B 1 301 ? 22.516 -3.811 9.391 1 95.19 301 ASN B C 1
ATOM 4830 O O . ASN B 1 301 ? 22.391 -4.57 10.352 1 95.19 301 ASN B O 1
ATOM 4834 N N . PRO B 1 302 ? 23.344 -4.066 8.422 1 91.12 302 PRO B N 1
ATOM 4835 C CA . PRO B 1 302 ? 23.922 -5.41 8.305 1 91.12 302 PRO B CA 1
ATOM 4836 C C . PRO B 1 302 ? 24.906 -5.734 9.43 1 91.12 302 PRO B C 1
ATOM 4838 O O . PRO B 1 302 ? 25.141 -6.91 9.719 1 91.12 302 PRO B O 1
ATOM 4841 N N . ASN B 1 303 ? 25.406 -4.738 10.117 1 93 303 ASN B N 1
ATOM 4842 C CA . ASN B 1 303 ? 26.422 -4.969 11.133 1 93 303 ASN B CA 1
ATOM 4843 C C . ASN B 1 303 ? 25.859 -4.828 12.539 1 93 303 ASN B C 1
ATOM 4845 O O . ASN B 1 303 ? 26.594 -4.914 13.523 1 93 303 ASN B O 1
ATOM 4849 N N . LYS B 1 304 ? 24.594 -4.609 12.656 1 92.81 304 LYS B N 1
ATOM 4850 C CA . LYS B 1 304 ? 23.969 -4.484 13.969 1 92.81 304 LYS B CA 1
ATOM 4851 C C . LYS B 1 304 ? 23.234 -5.77 14.359 1 92.81 304 LYS B C 1
ATOM 4853 O O . LYS B 1 304 ? 22.781 -6.52 13.492 1 92.81 304 LYS B O 1
ATOM 4858 N N . GLU B 1 305 ? 23.141 -5.98 15.609 1 92.31 305 GLU B N 1
ATOM 4859 C CA . GLU B 1 305 ? 22.359 -7.109 16.109 1 92.31 305 GLU B CA 1
ATOM 4860 C C . GLU B 1 305 ? 20.875 -6.934 15.789 1 92.31 305 GLU B C 1
ATOM 4862 O O . GLU B 1 305 ? 20.312 -5.859 16.016 1 92.31 305 GLU B O 1
ATOM 4867 N N . TYR B 1 306 ? 20.406 -7.988 15.258 1 89.06 306 TYR B N 1
ATOM 4868 C CA . TYR B 1 306 ? 19.016 -7.938 14.836 1 89.06 306 TYR B CA 1
ATOM 4869 C C . TYR B 1 306 ? 18.078 -7.848 16.031 1 89.06 306 TYR B C 1
ATOM 4871 O O . TYR B 1 306 ? 18.234 -8.594 17 1 89.06 306 TYR B O 1
ATOM 4879 N N . GLU B 1 307 ? 17.172 -6.902 15.945 1 80.44 307 GLU B N 1
ATOM 4880 C CA . GLU B 1 307 ? 16.094 -6.707 16.906 1 80.44 307 GLU B CA 1
ATOM 4881 C C . GLU B 1 307 ? 14.734 -6.98 16.281 1 80.44 307 GLU B C 1
ATOM 4883 O O . GLU B 1 307 ? 14.219 -6.16 15.523 1 80.44 307 GLU B O 1
ATOM 4888 N N . PRO B 1 308 ? 14.156 -8.109 16.594 1 80.56 308 PRO B N 1
ATOM 4889 C CA . PRO B 1 308 ? 12.844 -8.367 15.992 1 80.56 308 PRO B CA 1
ATOM 4890 C C . PRO B 1 308 ? 11.758 -7.441 16.516 1 80.56 308 PRO B C 1
ATOM 4892 O O . PRO B 1 308 ? 11.828 -6.988 17.672 1 80.56 308 PRO B O 1
ATOM 4895 N N . MET B 1 309 ? 10.812 -7.148 15.688 1 83.38 309 MET B N 1
ATOM 4896 C CA . MET B 1 309 ? 9.664 -6.359 16.125 1 83.38 309 MET B CA 1
ATOM 4897 C C . MET B 1 309 ? 8.617 -7.246 16.797 1 83.38 309 MET B C 1
ATOM 4899 O O . MET B 1 309 ? 8.477 -8.422 16.438 1 83.38 309 MET B O 1
ATOM 4903 N N . PRO B 1 310 ? 7.98 -6.605 17.75 1 80.12 310 PRO B N 1
ATOM 4904 C CA . PRO B 1 310 ? 6.844 -7.359 18.281 1 80.12 310 PRO B CA 1
ATOM 4905 C C . PRO B 1 310 ? 5.789 -7.668 17.219 1 80.12 310 PRO B C 1
ATOM 4907 O O . PRO B 1 310 ? 5.562 -6.859 16.312 1 80.12 310 PRO B O 1
ATOM 4910 N N . MET B 1 311 ? 5.215 -8.82 17.391 1 82.56 311 MET B N 1
ATOM 4911 C CA . MET B 1 311 ? 4.203 -9.242 16.422 1 82.56 311 MET B CA 1
ATOM 4912 C C . MET B 1 311 ? 2.855 -8.602 16.734 1 82.56 311 MET B C 1
ATOM 4914 O O . MET B 1 311 ? 2.463 -8.516 17.891 1 82.56 311 MET B O 1
ATOM 4918 N N . ASN B 1 312 ? 2.23 -8.109 15.688 1 87.06 312 ASN B N 1
ATOM 4919 C CA . ASN B 1 312 ? 0.886 -7.559 15.789 1 87.06 312 ASN B CA 1
ATOM 4920 C C . ASN B 1 312 ? -0.177 -8.594 15.438 1 87.06 312 ASN B C 1
ATOM 4922 O O . ASN B 1 312 ? -1.371 -8.289 15.438 1 87.06 312 ASN B O 1
ATOM 4926 N N . THR B 1 313 ? 0.184 -9.797 15.125 1 89.81 313 THR B N 1
ATOM 4927 C CA . THR B 1 313 ? -0.708 -10.898 14.781 1 89.81 313 THR B CA 1
ATOM 4928 C C . THR B 1 313 ? -0.662 -11.984 15.852 1 89.81 313 THR B C 1
ATOM 4930 O O . THR B 1 313 ? 0.419 -12.43 16.25 1 89.81 313 THR B O 1
ATOM 4933 N N . VAL B 1 314 ? -1.84 -12.328 16.297 1 89.31 314 VAL B N 1
ATOM 4934 C CA . VAL B 1 314 ? -1.918 -13.352 17.328 1 89.31 314 VAL B CA 1
ATOM 4935 C C . VAL B 1 314 ? -2.992 -14.375 16.969 1 89.31 314 VAL B C 1
ATOM 4937 O O . VAL B 1 314 ? -3.963 -14.047 16.281 1 89.31 314 VAL B O 1
ATOM 4940 N N . GLU B 1 315 ? -2.734 -15.562 17.422 1 90.62 315 GLU B N 1
ATOM 4941 C CA . GLU B 1 315 ? -3.756 -16.594 17.25 1 90.62 315 GLU B CA 1
ATOM 4942 C C . GLU B 1 315 ? -5.02 -16.25 18.031 1 90.62 315 GLU B C 1
ATOM 4944 O O . GLU B 1 315 ? -4.949 -15.789 19.172 1 90.62 315 GLU B O 1
ATOM 4949 N N . PHE B 1 316 ? -6.113 -16.406 17.312 1 88.12 316 PHE B N 1
ATOM 4950 C CA . PHE B 1 316 ? -7.406 -16.109 17.906 1 88.12 316 PHE B CA 1
ATOM 4951 C C . PHE B 1 316 ? -8 -17.359 18.562 1 88.12 316 PHE B C 1
ATOM 4953 O O . PHE B 1 316 ? -8.102 -18.406 17.922 1 88.12 316 PHE B O 1
ATOM 4960 N N . THR B 1 317 ? -8.266 -17.344 19.844 1 81.38 317 THR B N 1
ATOM 4961 C CA . THR B 1 317 ? -9.016 -18.391 20.547 1 81.38 317 THR B CA 1
ATOM 4962 C C . THR B 1 317 ? -10.297 -17.812 21.141 1 81.38 317 THR B C 1
ATOM 4964 O O . THR B 1 317 ? -10.312 -16.688 21.625 1 81.38 317 THR B O 1
ATOM 4967 N N . PRO B 1 318 ? -11.469 -18.406 20.75 1 66.56 318 PRO B N 1
ATOM 4968 C CA . PRO B 1 318 ? -12.734 -17.891 21.281 1 66.56 318 PRO B CA 1
ATOM 4969 C C . PRO B 1 318 ? -12.617 -17.422 22.719 1 66.56 318 PRO B C 1
ATOM 4971 O O . PRO B 1 318 ? -13.336 -16.5 23.141 1 66.56 318 PRO B O 1
ATOM 4974 N N . GLU B 1 319 ? -11.891 -17.938 23.422 1 57.84 319 GLU B N 1
ATOM 4975 C CA . GLU B 1 319 ? -11.758 -17.484 24.812 1 57.84 319 GLU B CA 1
ATOM 4976 C C . GLU B 1 319 ? -11.125 -16.109 24.891 1 57.84 319 GLU B C 1
ATOM 4978 O O . GLU B 1 319 ? -11.414 -15.328 25.797 1 57.84 319 GLU B O 1
ATOM 4983 N N . ARG B 1 320 ? -10.398 -15.781 24.078 1 50.88 320 ARG B N 1
ATOM 4984 C CA . ARG B 1 320 ? -9.688 -14.5 24.094 1 50.88 320 ARG B CA 1
ATOM 4985 C C . ARG B 1 320 ? -10.594 -13.375 23.594 1 50.88 320 ARG B C 1
ATOM 4987 O O . ARG B 1 320 ? -10.258 -12.195 23.75 1 50.88 320 ARG B O 1
ATOM 4994 N N . LYS B 1 321 ? -11.555 -13.547 22.906 1 48.97 321 LYS B N 1
ATOM 4995 C CA . LYS B 1 321 ? -12.477 -12.477 22.516 1 48.97 321 LYS B CA 1
ATOM 4996 C C . LYS B 1 321 ? -12.883 -11.641 23.719 1 48.97 321 LYS B C 1
ATOM 4998 O O . LYS B 1 321 ? -13.125 -10.438 23.609 1 48.97 321 LYS B O 1
ATOM 5003 N N . GLU B 1 322 ? -13.016 -12.133 24.703 1 40.28 322 GLU B N 1
ATOM 5004 C CA . GLU B 1 322 ? -13.539 -11.398 25.844 1 40.28 322 GLU B CA 1
ATOM 5005 C C . GLU B 1 322 ? -12.562 -10.328 26.312 1 40.28 322 GLU B C 1
ATOM 5007 O O . GLU B 1 322 ? -12.969 -9.273 26.812 1 40.28 322 GLU B O 1
ATOM 5012 N N . LYS B 1 323 ? -11.398 -10.477 26.359 1 38.75 323 LYS B N 1
ATOM 5013 C CA . LYS B 1 323 ? -10.555 -9.461 26.969 1 38.75 323 LYS B CA 1
ATOM 5014 C C . LYS B 1 323 ? -10.289 -8.305 26 1 38.75 323 LYS B C 1
ATOM 5016 O O . LYS B 1 323 ? -9.734 -7.281 26.391 1 38.75 323 LYS B O 1
ATOM 5021 N N . ALA B 1 324 ? -10.305 -8.453 24.875 1 38.25 324 ALA B N 1
ATOM 5022 C CA . ALA B 1 324 ? -9.977 -7.383 23.938 1 38.25 324 ALA B CA 1
ATOM 5023 C C . ALA B 1 324 ? -11.133 -6.398 23.812 1 38.25 324 ALA B C 1
ATOM 5025 O O . ALA B 1 324 ? -11.039 -5.418 23.062 1 38.25 324 ALA B O 1
ATOM 5026 N N . VAL B 1 325 ? -12.297 -6.766 24.484 1 29.3 325 VAL B N 1
ATOM 5027 C CA . VAL B 1 325 ? -13.336 -5.754 24.656 1 29.3 325 VAL B CA 1
ATOM 5028 C C . VAL B 1 325 ? -13.148 -5.039 25.984 1 29.3 325 VAL B C 1
ATOM 5030 O O . VAL B 1 325 ? -12.945 -5.68 27.016 1 29.3 325 VAL B O 1
#

Nearest PDB structures (foldseek):
  5ybo-assembly1_A  TM=8.249E-01  e=8.700E-22  Penicillium brasilianum
  5ybn-assembly1_A  TM=8.016E-01  e=8.700E-22  Penicillium brasilianum
  5ybl-assembly2_B  TM=8.420E-01  e=5.721E-21  Aspergillus nidulans FGSC A4
  5ybl-assembly1_A  TM=8.244E-01  e=8.145E-21  Aspergillus nidulans FGSC A4
  5m0t-assembly1_B  TM=8.523E-01  e=4.761E-20  Aspergillus japonicus

Organism: Penicillium oxalicum (strain 114-2 / CGMCC 5302) (NCBI:txid933388)

Solvent-accessible surface area (backbone atoms only — not comparable to full-atom values): 33545 Å² total; per-residue (Å²): 131,82,81,80,72,83,80,70,88,72,67,79,71,73,39,73,45,54,67,78,48,88,64,55,67,68,58,53,40,49,50,45,52,51,23,31,56,61,27,19,26,26,35,33,38,57,66,37,51,72,66,55,40,50,51,37,53,57,49,41,51,82,58,64,58,90,76,60,88,38,89,89,46,59,91,34,42,38,67,34,50,33,30,51,49,59,18,68,59,40,29,51,56,53,69,52,17,68,62,56,45,53,48,47,48,67,51,30,46,38,79,44,69,70,36,57,48,29,98,41,36,30,33,32,35,37,44,64,22,45,16,39,34,26,40,41,33,32,28,47,71,21,66,54,46,57,44,29,42,64,27,46,34,67,66,62,83,51,64,67,45,96,66,74,56,86,66,76,40,58,28,37,35,37,42,31,24,64,28,62,28,34,83,47,37,22,13,43,27,32,30,67,38,41,46,33,40,34,52,80,58,71,65,67,58,89,94,41,78,54,35,66,51,71,36,46,57,16,15,29,36,40,32,43,12,51,18,34,28,27,38,32,34,11,73,35,88,81,47,69,23,36,33,36,41,36,29,32,25,31,40,52,41,38,33,39,29,34,49,84,72,36,36,55,66,70,53,44,61,71,45,58,67,72,50,39,32,31,50,51,35,34,56,33,57,79,45,31,29,21,31,63,75,32,53,33,44,48,71,68,35,75,88,52,84,85,74,84,75,84,77,55,59,42,78,56,48,84,76,54,59,61,70,81,103,131,82,82,78,71,82,82,65,91,73,67,80,72,72,40,72,44,58,68,80,48,89,64,55,67,69,57,52,40,51,51,44,51,50,24,31,56,60,27,18,27,23,36,32,38,56,67,38,51,71,66,56,41,49,52,38,53,57,50,42,51,83,55,64,56,92,74,60,88,37,89,88,48,58,90,33,43,38,66,33,50,33,30,51,48,57,19,68,60,41,30,51,56,54,70,50,18,67,61,55,44,53,49,47,47,68,49,32,44,38,80,44,68,70,36,57,47,30,99,43,37,31,33,31,34,37,43,64,20,44,17,39,33,27,39,40,31,33,29,46,70,22,68,53,46,56,45,31,41,64,27,46,38,67,66,62,84,51,62,66,46,95,66,76,55,86,67,75,40,58,27,37,36,36,42,32,23,63,28,60,28,35,83,46,36,23,14,43,26,31,29,68,38,42,46,34,41,34,54,83,58,70,64,69,58,90,95,44,78,54,36,65,51,71,36,47,57,16,15,29,36,40,32,42,11,49,19,35,28,28,39,32,35,10,73,36,87,80,47,67,23,36,32,36,40,36,30,31,25,30,40,50,42,40,34,40,30,35,50,83,74,35,34,55,66,70,53,44,60,73,46,57,67,71,51,40,32,32,50,52,36,34,56,35,57,79,45,30,28,19,30,61,76,31,55,32,44,50,72,68,36,74,89,51,83,84,74,84,73,82,78,53,59,44,79,55,48,84,77,54,60,60,70,83,101

InterPro domains:
  IPR008775 Phytanoyl-CoA dioxygenase-like [PF05721] (37-238)

Foldseek 3Di:
DPPPPDPPPCQDDQAEAEPPDPDDLVVSLVSQLVRCFFFLKYKYHQLDDLVLLVQLCVLCVVVQDQAPPPPVFDRQKTKAWLSLLSGVSCLCRPQVNPSVQVNCCVQAFDKDDQDDDPPFGKIFTWDKAWQIKMKIKGWAQGAKDFWDFQQVVVPQFDAADPTDDRPRFFKKKKKAWSAWDDLQAWAKWWQTPQLRHGPVDDDDDPPPRIDGDTGHHNMMMMGTRSTTMITHHNNDDGDMTIIMMIMMGTLVDHGNDDNVPSHDLVSLLPHDLVSNVNNQQAAIPPGGSADVNHRSSCVSPVPDDDDDDDGRMDTDDVVPVPPVD/DPPPPPPDPCQPDQAEAEPPDPDDLVVSLVSQLVRCFFFLKYKYHQLDDLVLLVQLCVLCVVVQDQAPPPPVFDRQKTKAWLSLLSGVSCLCRPQVNPSVQVNCCVQAFDKDDQDDDPPFGKIFTWDKAWQIKMKIKGWAPGAKDFWDFQQVVVPQFDAADPTDDRPRFFKKKKKAWSAWDDLQAWAKWWQTPQLRHGPPDDDDPPPPRIDGDTGHHNMMMMGTRSTIMITHHNNDDGDMTIIMMIMMGTLVDHGNDDNVPSHDLVSLLVHDLVSNVNNQQAAIPPGGSADVNHRSSCVSPVPDDDDDDDGRMDTDDVVPVPPVD

Secondary structure (DSSP, 8-state):
------------PPPEEETTSSS-HHHHHHHHHHHHHHHSEEEEETSS-HHHHHHHHHHHHTT--S----TTS-TTEEEEE-HHHH-HHHIIIIIT-HHHHHHHHHHH--EEEEEEETTEEEEEE--EEEEEEEEEEEPTTPPPPPPB-GGGGGT------SS--TTS-SEEEEEEESS-B-TTBTPEEE-TTGGGS-TTSPPPPTTSS-EE--B-TT-EEEEETTS-EEE--B--SSPPEEEEEEEEEETTBPPSB-HHHHS-HHHHHTS-HHHHHHHT-S-BTTTB-BBTTB-HHHHH-TTSPP-PPPPSEEE--GGGGGTT-/------------PPPEEETTSSS-HHHHHHHHHHHHHHHSEEEEETSS-HHHHHHHHHHHHTT--S----TTS-TTEEEEE-HHHH-HHHIIIIIT-HHHHHHHHHHH--EEEEEEETTEEEEEE--EEEEEEEEEEEPTTPPPPPPB-GGGGGT------SS--TTS-SEEEEEEESS-B-TTBTPEEE-TTGGGS-TTSPPPPTTSS-EE--B-TT-EEEEETTS-EEE--B--SS--EEEEEEEEEETTBPPSB-HHHHS-HHHHHTS-HHHHHHHT-S-BTTTB-BBTTB-HHHHH-TTSPP-PPPPSEEE--GGGGGTT-

pLDDT: mean 90.9, std 15.5, range [25.11, 98.94]

Radius of gyration: 26.33 Å; Cα contacts (8 Å, |Δi|>4): 1501; chains: 2; bounding box: 63×87×66 Å